Protein AF-A0A4R2IAQ9-F1 (afdb_monomer_lite)

Secondary structure (DSSP, 8-state):
--TTTTTTTT-SS--SS--HHHHHHHS---HHHHHHHHHHHHT--STTHHHHHHHHHHHHHHHHHHSS---TTPBPPHHHHHHHHHHHT-PPP---BHHHH-SSHHHHHHHHHHHHHHTTPBP--HHHHHHHHHHHHHHHTT-SSHHHHHHHHHHHHHHTTBPPPPHHHHHHHHHHHHHHHHHHHHHHHHHHS-HHHHHHHHHHHTSEEE-SS-EEEHHHHHHSPPPS-S-S-SS--S---TTSHHHHHHHHHHHHHGGG-S--EEE---HHHHHHHGGGT-EEESSHHHHHTSHHHHHHHHHHHHHHHHHHHHHHHTSHHHHHHHHHHHHTT-HHHHT-EE-GGGEE-GGGG-S--EEEEEE---GGG-EEEEEEEEEE-STTEEEEEEEEEEEEEEEEEE-HHHHHHHHHHS-EEEEEESSSEEEEEEEEEEEEEEEEEE-TT--TTTS-HHHHHHHH-PEEEEEEEEEEEE-

pLDDT: mean 78.07, std 13.37, range [29.84, 94.62]

Organism: NCBI:txid328517

Sequence (475 aa):
MSSYLSRYIGAARLPRNLSDFDVDIHFQLSPESVEAIRDRFEKDRKPGSVDRMIAMAAQVVFMRTTGRTLDSVSLIPAPLLRHIGAMLSVATPNIASLRAIYRRRMTAHQHQLWAREHLGLQPFSDEVIERVREVMAAHAGGATTHDELMKWAQVWLHEQKILIPGDRRLRELAADAFMVTKKDTLRLIKKAIPAAQIKACCKEIFSLRSHGQRSESVVRWLKTPPRRHSPSTGAFSSRKSRKDFPDALILSSACAVAPEYEHFHLVTADEHLRAAAGRFGMEFHESLLQFLDAPAIREAREALATEQKIRELSDAFLSVENLDRIAGWLRAGNDEIEDLHLEHEDIDGLEAVGVTVYGATIDYPVPEAIKFLTISLASPSGDDKWALSLSFETQCEVTFATSWPESMKLENERDVTVESADDLVELRESWWARFDAEIIVDTTRWQPGVDTMWSMIETMKPELLVNRAMLVRPV

Radius of gyration: 38.2 Å; chains: 1; bounding box: 98×92×81 Å

Foldseek 3Di:
DPPLQLVQAQPLADDLPQDLVNCVPQQDDDPVRLVVLCVVLVPVPDPLSVVLSLLLSVQLSNCLRHLAGHDQAYFDHQSNQVNSCVSNVHDRDPDGGNVVSPVDPVSSVVSNVVSLVVLVAAECDPVVLVVLLVVLLVCLVVDPDLVSSLSVSSVVCSVVNYRDDHPVSSSVSNVVSNVVVVVVVVVVVPVVDDPVVVVVVVCQQQDWDDDPPDTDGNVVVLVDFDDQDDDPDALRNGRDDPVCSVLVVVLVVCLVCVVVDPAAEDEDLDPSSVVSNVVRVHHYDNHPVRVCVPPVNVVVVVVVVVVVCQVVVVVLCPDPVNLVVVLVVLLVDDPCQQADKDWPVQEAAVVQVVFDWDTKMWHGWHSNFKDDKDWDGWDDPDDQKIKIKIKIKTKTKMKTWGAPVVVVVCVVVFDWDFPDDDRITIIIFIFIKMWIKIWMFRCPPPDPPPDNVVVRCVPPVIDIGTRHIYTDGTD

InterPro domains:
  IPR025296 Domain of unknown function DUF4158 [PF13700] (13-176)

Structure (mmCIF, N/CA/C/O backbone):
data_AF-A0A4R2IAQ9-F1
#
_entry.id   AF-A0A4R2IAQ9-F1
#
loop_
_atom_site.group_PDB
_atom_site.id
_atom_site.type_symbol
_atom_site.label_atom_id
_atom_site.label_alt_id
_atom_site.label_comp_id
_atom_site.label_asym_id
_atom_site.label_entity_id
_atom_site.label_seq_id
_atom_site.pdbx_PDB_ins_code
_atom_site.Cartn_x
_atom_site.Cartn_y
_atom_site.Cartn_z
_atom_site.occupancy
_atom_site.B_iso_or_equiv
_atom_site.auth_seq_id
_atom_site.auth_comp_id
_atom_site.auth_asym_id
_atom_site.auth_atom_id
_atom_site.pdbx_PDB_model_num
ATOM 1 N N . MET A 1 1 ? 8.126 1.911 6.875 1.00 44.62 1 MET A N 1
ATOM 2 C CA . MET A 1 1 ? 8.437 1.607 8.294 1.00 44.62 1 MET A CA 1
ATOM 3 C C . MET A 1 1 ? 9.924 1.795 8.555 1.00 44.62 1 MET A C 1
ATOM 5 O O . MET A 1 1 ? 10.717 1.443 7.689 1.00 44.62 1 MET A O 1
ATOM 9 N N . SER A 1 2 ? 10.315 2.339 9.713 1.00 48.47 2 SER A N 1
ATOM 10 C CA . SER A 1 2 ? 11.735 2.493 10.071 1.00 48.47 2 SER A CA 1
ATOM 11 C C . SER A 1 2 ? 12.441 1.129 10.080 1.00 48.47 2 SER A C 1
ATOM 13 O O . SER A 1 2 ? 12.001 0.211 10.774 1.00 48.47 2 SER A O 1
ATOM 15 N N . SER A 1 3 ? 13.537 1.002 9.320 1.00 62.78 3 SER A N 1
ATOM 16 C CA . SER A 1 3 ? 14.353 -0.222 9.166 1.00 62.78 3 SER A CA 1
ATOM 17 C C . SER A 1 3 ? 14.770 -0.851 10.508 1.00 62.78 3 SER A C 1
ATOM 19 O O . SER A 1 3 ? 14.947 -2.063 10.624 1.00 62.78 3 SER A O 1
ATOM 21 N N . TYR A 1 4 ? 14.864 -0.034 11.561 1.00 70.88 4 TYR A N 1
ATOM 22 C CA . TYR A 1 4 ? 15.245 -0.489 12.892 1.00 70.88 4 TYR A CA 1
ATOM 23 C C . TYR A 1 4 ? 14.175 -1.375 13.556 1.00 70.88 4 TYR A C 1
ATOM 25 O O . TYR A 1 4 ? 14.510 -2.405 14.138 1.00 70.88 4 TYR A O 1
ATOM 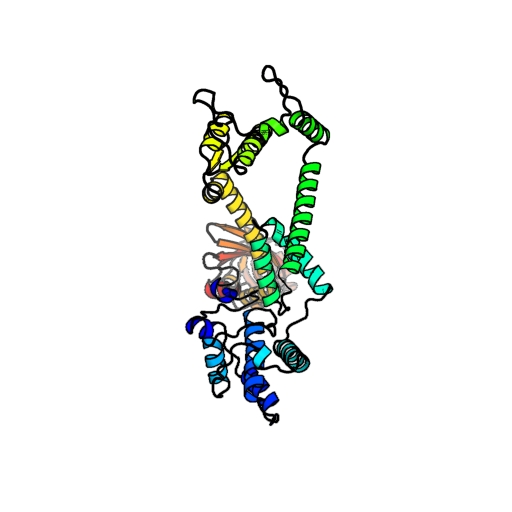33 N N . LEU A 1 5 ? 12.883 -1.054 13.412 1.00 66.38 5 LEU A N 1
ATOM 34 C CA . LEU A 1 5 ? 11.790 -1.817 14.040 1.00 66.38 5 LEU A CA 1
ATOM 35 C C . LEU A 1 5 ? 11.572 -3.196 13.398 1.00 66.38 5 LEU A C 1
ATOM 37 O O . LEU A 1 5 ? 11.091 -4.112 14.060 1.00 66.38 5 LEU A O 1
ATOM 41 N N . SER A 1 6 ? 11.992 -3.382 12.143 1.00 78.56 6 SER A N 1
ATOM 42 C CA . SER A 1 6 ? 11.867 -4.645 11.402 1.00 78.56 6 SER A CA 1
ATOM 43 C C . SER A 1 6 ? 13.111 -5.545 11.478 1.00 78.56 6 SER A C 1
ATOM 45 O O . SER A 1 6 ? 13.167 -6.601 10.827 1.00 78.56 6 SER A O 1
ATOM 47 N N . ARG A 1 7 ? 14.106 -5.170 12.297 1.00 84.75 7 ARG A N 1
ATOM 48 C CA . ARG A 1 7 ? 15.414 -5.840 12.422 1.00 84.75 7 ARG A CA 1
ATOM 49 C C . ARG A 1 7 ? 15.308 -7.339 12.713 1.00 84.75 7 ARG A C 1
ATOM 51 O O . ARG A 1 7 ? 16.035 -8.126 12.113 1.00 84.75 7 ARG A O 1
ATOM 58 N N . TYR A 1 8 ? 14.398 -7.735 13.601 1.00 88.31 8 TYR A N 1
ATOM 59 C CA . TYR A 1 8 ? 14.249 -9.126 14.051 1.00 88.31 8 TYR A CA 1
ATOM 60 C C . TYR A 1 8 ? 13.135 -9.903 13.336 1.00 88.31 8 TYR A C 1
ATOM 62 O O . TYR A 1 8 ? 13.004 -11.112 13.542 1.00 88.31 8 TYR A O 1
ATOM 70 N N . ILE A 1 9 ? 12.361 -9.251 12.462 1.00 90.75 9 ILE A N 1
ATOM 71 C CA . ILE A 1 9 ? 11.289 -9.906 11.706 1.00 90.75 9 ILE A CA 1
ATOM 72 C C . ILE A 1 9 ? 11.888 -10.988 10.802 1.00 90.75 9 ILE A C 1
ATOM 74 O O . ILE A 1 9 ? 12.822 -10.721 10.040 1.00 90.75 9 ILE A O 1
ATOM 78 N N . GLY A 1 10 ? 11.346 -12.205 10.895 1.00 87.06 10 GLY A N 1
ATOM 79 C CA . GLY A 1 10 ? 11.801 -13.382 10.156 1.00 87.06 10 GLY A CA 1
ATOM 80 C C . GLY A 1 10 ? 12.975 -14.128 10.799 1.00 87.06 10 GLY A C 1
ATOM 81 O O . GLY A 1 10 ? 13.359 -15.192 10.310 1.00 87.06 10 GLY A O 1
ATOM 82 N N . ALA A 1 11 ? 13.542 -13.645 11.909 1.00 87.81 11 ALA A N 1
ATOM 83 C CA . ALA A 1 11 ? 14.655 -14.323 12.566 1.00 87.81 11 ALA A CA 1
ATOM 84 C C . ALA A 1 11 ? 14.226 -15.691 13.128 1.00 87.81 11 ALA A C 1
ATOM 86 O O . ALA A 1 11 ? 13.312 -15.794 13.939 1.00 87.81 11 ALA A O 1
ATOM 87 N N . ALA A 1 12 ? 14.908 -16.767 12.721 1.00 84.12 12 ALA A N 1
ATOM 88 C CA . ALA A 1 12 ? 14.660 -18.108 13.266 1.00 84.12 12 ALA A CA 1
ATOM 89 C C . ALA A 1 12 ? 15.289 -18.315 14.656 1.00 84.12 12 ALA A C 1
ATOM 91 O O . ALA A 1 12 ? 14.886 -19.204 15.404 1.00 84.12 12 ALA A O 1
ATOM 92 N N . ARG A 1 13 ? 16.319 -17.527 14.987 1.00 84.19 13 ARG A N 1
ATOM 93 C CA . ARG A 1 13 ? 17.064 -17.581 16.251 1.00 84.19 13 ARG A CA 1
ATOM 94 C C . ARG A 1 13 ? 17.480 -16.175 16.658 1.00 84.19 13 ARG A C 1
ATOM 96 O O . ARG A 1 13 ? 17.788 -15.354 15.798 1.00 84.19 13 ARG A O 1
ATOM 103 N N . LEU A 1 14 ? 17.535 -15.932 17.963 1.00 84.81 14 LEU A N 1
ATOM 104 C CA . LEU A 1 14 ? 18.049 -14.678 18.505 1.00 84.81 14 LEU A CA 1
ATOM 105 C C . LEU A 1 14 ? 19.588 -14.669 18.516 1.00 84.81 14 LEU A C 1
ATOM 107 O O . LEU A 1 14 ? 20.203 -15.727 18.705 1.00 84.81 14 LEU A O 1
ATOM 111 N N . PRO A 1 15 ? 20.226 -13.496 18.349 1.00 83.62 15 PRO A N 1
ATOM 112 C CA . PRO A 1 15 ? 21.657 -13.343 18.574 1.00 83.62 15 PRO A CA 1
ATOM 113 C C . PRO A 1 15 ? 22.033 -13.756 20.000 1.00 83.62 15 PRO A C 1
ATOM 115 O O . PRO A 1 15 ? 21.318 -13.450 20.951 1.00 83.62 15 PRO A O 1
ATOM 118 N N . ARG A 1 16 ? 23.186 -14.416 20.164 1.00 76.00 16 ARG A N 1
ATOM 119 C CA . ARG A 1 16 ? 23.697 -14.779 21.499 1.00 76.00 16 ARG A CA 1
ATOM 120 C C . ARG A 1 16 ? 24.026 -13.544 22.347 1.00 76.00 16 ARG A C 1
ATOM 122 O O . ARG A 1 16 ? 23.808 -13.569 23.552 1.00 76.00 16 ARG A O 1
ATOM 129 N N . ASN A 1 17 ? 24.501 -12.481 21.698 1.00 79.19 17 ASN A N 1
ATOM 130 C CA . ASN A 1 17 ? 24.909 -11.223 22.323 1.00 79.19 17 ASN A CA 1
ATOM 131 C C . ASN A 1 17 ? 23.837 -10.153 22.077 1.00 79.19 17 ASN A C 1
ATOM 133 O O . ASN A 1 17 ? 24.070 -9.193 21.347 1.00 79.19 17 ASN A O 1
ATOM 137 N N . LEU A 1 18 ? 22.635 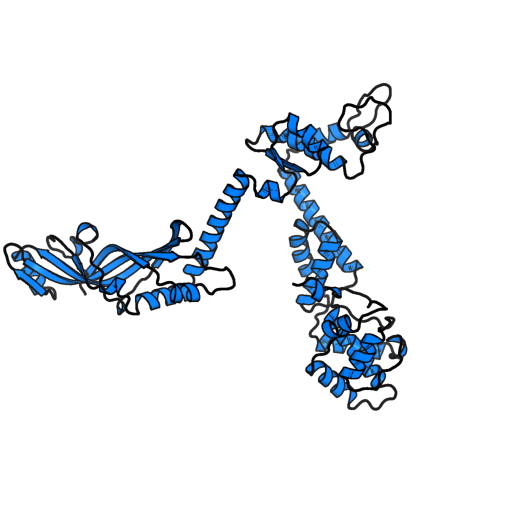-10.374 22.605 1.00 85.12 18 LEU A N 1
ATOM 138 C CA . LEU A 1 18 ? 21.555 -9.391 22.540 1.00 85.12 18 LEU A CA 1
ATOM 139 C C . LEU A 1 18 ? 21.865 -8.248 23.521 1.00 85.12 18 LEU A C 1
ATOM 141 O O . LEU A 1 18 ? 22.173 -8.530 24.677 1.00 85.12 18 LEU A O 1
ATOM 145 N N . SER A 1 19 ? 21.841 -6.993 23.068 1.00 87.12 19 SER A N 1
ATOM 146 C CA . SER A 1 19 ? 22.103 -5.848 23.951 1.00 87.12 19 SER A CA 1
ATOM 147 C C . SER A 1 19 ? 20.895 -5.556 24.846 1.00 87.12 19 SER A C 1
ATOM 149 O O . SER A 1 19 ? 19.763 -5.816 24.439 1.00 87.12 19 SER A O 1
ATOM 151 N N . ASP A 1 20 ? 21.116 -5.000 26.042 1.00 84.69 20 ASP A N 1
ATOM 152 C CA . ASP A 1 20 ? 20.012 -4.604 26.934 1.00 84.69 20 ASP A CA 1
ATOM 153 C C . ASP A 1 20 ? 19.103 -3.560 26.249 1.00 84.69 20 ASP A C 1
ATOM 155 O O . ASP A 1 20 ? 17.883 -3.660 26.315 1.00 84.69 20 ASP A O 1
ATOM 159 N N . PHE A 1 21 ? 19.690 -2.656 25.455 1.00 85.31 21 PHE A N 1
ATOM 160 C CA . PHE A 1 21 ? 18.959 -1.693 24.625 1.00 85.31 21 PHE A CA 1
ATOM 161 C C . PHE A 1 21 ? 18.035 -2.358 23.589 1.00 85.31 21 PHE A C 1
ATOM 163 O O . PHE A 1 21 ? 16.871 -1.980 23.460 1.00 85.31 21 PHE A O 1
ATOM 170 N N . ASP A 1 22 ? 18.518 -3.376 22.865 1.00 86.94 22 ASP A N 1
ATOM 171 C CA . ASP A 1 22 ? 17.683 -4.111 21.904 1.00 86.94 22 ASP A CA 1
ATOM 172 C C . ASP A 1 22 ? 16.522 -4.829 22.607 1.00 86.94 22 ASP A C 1
ATOM 174 O O . ASP A 1 22 ? 15.421 -4.910 22.055 1.00 86.94 22 ASP A O 1
ATOM 178 N N . VAL A 1 23 ? 16.767 -5.365 23.809 1.00 89.06 23 VAL A N 1
ATOM 179 C CA . VAL A 1 23 ? 15.737 -6.020 24.625 1.00 89.06 23 VAL A CA 1
ATOM 180 C C . VAL A 1 23 ? 14.657 -5.017 25.014 1.00 89.06 23 VAL A C 1
ATOM 182 O O . VAL A 1 23 ? 13.478 -5.275 24.770 1.00 89.06 23 VAL A O 1
ATOM 185 N N . ASP A 1 24 ? 15.060 -3.862 25.535 1.00 86.50 24 ASP A N 1
ATOM 186 C CA . ASP A 1 24 ? 14.135 -2.835 26.002 1.00 86.50 24 ASP A CA 1
ATOM 187 C C . ASP A 1 24 ? 13.269 -2.266 24.876 1.00 86.50 24 ASP A C 1
ATOM 189 O O . ASP A 1 24 ? 12.121 -1.920 25.122 1.00 86.50 24 ASP A O 1
ATOM 193 N N . ILE A 1 25 ? 13.756 -2.208 23.633 1.00 86.62 25 ILE A N 1
ATOM 194 C CA . ILE A 1 25 ? 12.960 -1.695 22.506 1.00 86.62 25 ILE A CA 1
ATOM 195 C C . ILE A 1 25 ? 12.071 -2.778 21.894 1.00 86.62 25 ILE A C 1
ATOM 197 O O . ILE A 1 25 ? 10.884 -2.559 21.654 1.00 86.62 25 ILE A O 1
ATOM 201 N N . HIS A 1 26 ? 12.628 -3.952 21.597 1.00 85.94 26 HIS A N 1
ATOM 202 C CA . HIS A 1 26 ? 11.950 -4.928 20.740 1.00 85.94 26 HIS A CA 1
ATOM 203 C C . HIS A 1 26 ? 11.232 -6.038 21.516 1.00 85.94 26 HIS A C 1
ATOM 205 O O . HIS A 1 26 ? 10.343 -6.694 20.962 1.00 85.94 26 HIS A O 1
ATOM 211 N N . PHE A 1 27 ? 11.589 -6.271 22.783 1.00 89.44 27 PHE A N 1
ATOM 212 C CA . PHE A 1 27 ? 11.216 -7.478 23.531 1.00 89.44 27 PHE A CA 1
ATOM 213 C C . PHE A 1 27 ? 10.342 -7.220 24.775 1.00 89.44 27 PHE A C 1
ATOM 215 O O . PHE A 1 27 ? 10.213 -8.093 25.632 1.00 89.44 27 PHE A O 1
ATOM 222 N N . GLN A 1 28 ? 9.677 -6.065 24.844 1.00 89.06 28 GLN A N 1
ATOM 223 C CA . GLN A 1 28 ? 8.712 -5.764 25.911 1.00 89.06 28 GLN A CA 1
ATOM 224 C C . GLN A 1 28 ? 7.476 -6.685 25.876 1.00 89.06 28 GLN A C 1
ATOM 226 O O . GLN A 1 28 ? 7.094 -7.189 24.824 1.00 89.06 28 GLN A O 1
ATOM 231 N N . LEU A 1 29 ? 6.778 -6.858 26.995 1.00 89.38 29 LEU A N 1
ATOM 232 C CA . LEU A 1 29 ? 5.429 -7.436 27.039 1.00 89.38 29 LEU A CA 1
ATOM 233 C C . LEU A 1 29 ? 4.410 -6.328 27.302 1.00 89.38 29 LEU A C 1
ATOM 235 O O . LEU A 1 29 ? 4.674 -5.428 28.094 1.00 89.38 29 LEU A O 1
ATOM 239 N N . SER A 1 30 ? 3.236 -6.401 26.666 1.00 90.62 30 SER A N 1
ATOM 240 C CA . SER A 1 30 ? 2.133 -5.517 27.056 1.00 90.62 30 SER A CA 1
ATOM 241 C C . SER A 1 30 ? 1.646 -5.882 28.466 1.00 90.62 30 SER A C 1
ATOM 243 O O . SER A 1 30 ? 1.699 -7.065 28.823 1.00 90.62 30 SER A O 1
ATOM 245 N N . PRO A 1 31 ? 1.127 -4.920 29.251 1.00 91.06 31 PRO A N 1
ATOM 246 C CA . PRO A 1 31 ? 0.541 -5.208 30.562 1.00 91.06 31 PRO A CA 1
ATOM 247 C C . PRO A 1 31 ? -0.544 -6.293 30.499 1.00 91.06 31 PRO A C 1
ATOM 249 O O . PRO A 1 31 ? -0.557 -7.205 31.316 1.00 91.06 31 PRO A O 1
ATOM 252 N N . GLU A 1 32 ? -1.375 -6.262 29.454 1.00 92.81 32 GLU A N 1
ATOM 253 C CA . GLU A 1 32 ? -2.385 -7.288 29.166 1.00 92.81 32 GLU A CA 1
ATOM 254 C C . GLU A 1 32 ? -1.771 -8.686 28.986 1.00 92.81 32 GLU A C 1
ATOM 256 O O . GLU A 1 32 ? -2.278 -9.671 29.515 1.00 92.81 32 GLU A O 1
ATOM 261 N N . SER A 1 33 ? -0.643 -8.786 28.275 1.00 92.50 33 SER A N 1
ATOM 262 C CA . SER A 1 33 ? 0.046 -10.067 28.093 1.00 92.50 33 SER A CA 1
ATOM 263 C C . SER A 1 33 ? 0.674 -10.567 29.389 1.00 92.50 33 SER A C 1
ATOM 265 O O . SER A 1 33 ? 0.692 -11.771 29.627 1.00 92.50 33 SER A O 1
ATOM 267 N N . VAL A 1 34 ? 1.198 -9.663 30.224 1.00 93.06 34 VAL A N 1
ATOM 268 C CA . VAL A 1 34 ? 1.733 -10.016 31.547 1.00 93.06 34 VAL A CA 1
ATOM 269 C C . VAL A 1 34 ? 0.629 -10.607 32.420 1.00 93.06 34 VAL A C 1
ATOM 271 O O . VAL A 1 34 ? 0.838 -11.671 33.004 1.00 93.06 34 VAL A O 1
ATOM 274 N N . GLU A 1 35 ? -0.540 -9.971 32.453 1.00 93.00 35 GLU A N 1
ATOM 275 C CA . GLU A 1 35 ? -1.679 -10.436 33.245 1.00 93.00 35 GLU A CA 1
ATOM 276 C C . GLU A 1 35 ? -2.221 -11.775 32.737 1.00 93.00 35 GLU A C 1
ATOM 278 O O . GLU A 1 35 ? -2.283 -12.742 33.491 1.00 93.00 35 GLU A O 1
ATOM 283 N N . ALA A 1 36 ? -2.465 -11.901 31.429 1.00 93.06 36 ALA A N 1
ATOM 284 C CA . ALA A 1 36 ? -2.961 -13.142 30.833 1.00 93.06 36 ALA A CA 1
ATOM 285 C C . ALA A 1 36 ? -2.014 -14.337 31.059 1.00 93.06 36 ALA A C 1
ATOM 287 O O . ALA A 1 36 ? -2.450 -15.480 31.234 1.00 93.06 36 ALA A O 1
ATOM 288 N N . ILE A 1 37 ? -0.697 -14.091 31.062 1.00 92.69 37 ILE A N 1
ATOM 289 C CA . ILE A 1 37 ? 0.292 -15.112 31.418 1.00 92.69 37 ILE A CA 1
ATOM 290 C C . ILE A 1 37 ? 0.175 -15.454 32.907 1.00 92.69 37 ILE A C 1
ATOM 292 O O . ILE A 1 37 ? 0.130 -16.639 33.240 1.00 92.69 37 ILE A O 1
ATOM 296 N N . ARG A 1 38 ? 0.119 -14.460 33.800 1.00 90.44 38 ARG A N 1
ATOM 297 C CA . ARG A 1 38 ? 0.013 -14.676 35.253 1.00 90.44 38 ARG A CA 1
ATOM 298 C C . ARG A 1 38 ? -1.236 -15.463 35.626 1.00 90.44 38 ARG A C 1
ATOM 300 O O . ARG A 1 38 ? -1.093 -16.488 36.290 1.00 90.44 38 ARG A O 1
ATOM 307 N N . ASP A 1 39 ? -2.400 -15.077 35.118 1.00 90.94 39 ASP A N 1
ATOM 308 C CA . ASP A 1 39 ? -3.681 -15.755 35.355 1.00 90.94 39 ASP A CA 1
ATOM 309 C C . ASP A 1 39 ? -3.613 -17.245 35.022 1.00 90.94 39 ASP A C 1
ATOM 311 O O . ASP A 1 39 ? -4.111 -18.109 35.753 1.00 90.94 39 ASP A O 1
ATOM 315 N N . ARG A 1 40 ? -2.924 -17.587 33.928 1.00 89.31 40 ARG A N 1
ATOM 316 C CA . ARG A 1 40 ? -2.768 -18.983 33.515 1.00 89.31 40 ARG A CA 1
ATOM 317 C C . ARG A 1 40 ? -1.953 -19.806 34.513 1.00 89.31 40 ARG A C 1
ATOM 319 O O . ARG A 1 40 ? -2.200 -21.007 34.654 1.00 89.31 40 ARG A O 1
ATOM 326 N N . PHE A 1 41 ? -0.973 -19.195 35.174 1.00 88.75 41 PHE A N 1
ATOM 327 C CA . PHE A 1 41 ? -0.088 -19.873 36.125 1.00 88.75 41 PHE A CA 1
ATOM 328 C C . PHE A 1 41 ? -0.466 -19.659 37.592 1.00 88.75 41 PHE A C 1
ATOM 330 O O . PHE A 1 41 ? 0.060 -20.381 38.436 1.00 88.75 41 PHE A O 1
ATOM 337 N N . GLU A 1 42 ? -1.411 -18.769 37.904 1.00 83.50 42 GLU A N 1
ATOM 338 C CA . GLU A 1 42 ? -1.861 -18.457 39.268 1.00 83.50 42 GLU A CA 1
ATOM 339 C C . GLU A 1 42 ? -2.264 -19.724 40.051 1.00 83.50 42 GLU A C 1
ATOM 341 O O . GLU A 1 42 ? -1.955 -19.892 41.233 1.00 83.50 42 GLU A O 1
ATOM 346 N N . LYS A 1 43 ? -2.895 -20.679 39.357 1.00 74.31 43 LYS A N 1
ATOM 347 C CA . LYS A 1 43 ? -3.365 -21.952 39.929 1.00 74.31 43 LYS A CA 1
ATOM 348 C C . LYS A 1 43 ? -2.406 -23.129 39.685 1.00 74.31 43 LYS A C 1
ATOM 350 O O . LYS A 1 43 ? -2.625 -24.212 40.237 1.00 74.31 43 LYS A O 1
ATOM 355 N N . ASP A 1 44 ? -1.331 -22.957 38.905 1.00 78.44 44 ASP A N 1
ATOM 356 C CA . ASP A 1 44 ? -0.347 -24.018 38.628 1.00 78.44 44 ASP A CA 1
ATOM 357 C C . ASP A 1 44 ? 0.718 -24.102 39.734 1.00 78.44 44 ASP A C 1
ATOM 359 O O . ASP A 1 44 ? 1.801 -23.522 39.658 1.00 78.44 44 ASP A O 1
ATOM 363 N N . ARG A 1 45 ? 0.431 -24.901 40.767 1.00 70.00 45 ARG A N 1
ATOM 364 C CA . ARG A 1 45 ? 1.353 -25.154 41.894 1.00 70.00 45 ARG A CA 1
ATOM 365 C C . ARG A 1 45 ? 2.402 -26.240 41.621 1.00 70.00 45 ARG A C 1
ATOM 367 O O . ARG A 1 45 ? 3.078 -26.694 42.543 1.00 70.00 45 ARG A O 1
ATOM 374 N N . LYS A 1 46 ? 2.537 -26.719 40.379 1.00 79.31 46 LYS A N 1
ATOM 375 C CA . LYS A 1 46 ? 3.496 -27.788 40.054 1.00 79.31 46 LYS A CA 1
ATOM 376 C C . LYS A 1 46 ? 4.940 -27.270 40.101 1.00 79.31 46 LYS A C 1
ATOM 378 O O . LYS A 1 46 ? 5.199 -26.187 39.579 1.00 79.31 46 LYS A O 1
ATOM 383 N N . PRO A 1 47 ? 5.911 -28.078 40.572 1.00 73.38 47 PRO A N 1
ATOM 384 C CA . PRO A 1 47 ? 7.329 -27.722 40.524 1.00 73.38 47 PRO A CA 1
ATOM 385 C C . PRO A 1 47 ? 7.768 -27.261 39.123 1.00 73.38 47 PRO A C 1
ATOM 387 O O . PRO A 1 47 ? 7.397 -27.866 38.108 1.00 73.38 47 PRO A O 1
ATOM 390 N N . GLY A 1 48 ? 8.532 -26.167 39.061 1.00 79.31 48 GLY A N 1
ATOM 391 C CA . GLY A 1 48 ? 8.975 -25.548 37.805 1.00 79.31 48 GLY A CA 1
ATOM 392 C C . GLY A 1 48 ? 7.885 -24.781 37.044 1.00 79.31 48 GLY A C 1
ATOM 393 O O . GLY A 1 48 ? 8.031 -24.575 35.840 1.00 79.31 48 GLY A O 1
ATOM 394 N N . SER A 1 49 ? 6.769 -24.408 37.688 1.00 84.25 49 SER A N 1
ATOM 395 C CA . SER A 1 49 ? 5.742 -23.541 37.081 1.00 84.25 49 SER A CA 1
ATOM 396 C C . SER A 1 49 ? 6.301 -22.167 36.718 1.00 84.25 49 SER A C 1
ATOM 398 O O . SER A 1 49 ? 6.048 -21.698 35.614 1.00 84.25 49 SER A O 1
ATOM 400 N N . VAL A 1 50 ? 7.153 -21.591 37.572 1.00 86.44 50 VAL A N 1
ATOM 401 C CA . VAL A 1 50 ? 7.847 -20.317 37.315 1.00 86.44 50 VAL A CA 1
ATOM 402 C C . VAL A 1 50 ? 8.706 -20.388 36.048 1.00 86.44 50 VAL A C 1
ATOM 404 O O . VAL A 1 50 ? 8.567 -19.546 35.163 1.00 86.44 50 VAL A O 1
ATOM 407 N N . ASP A 1 51 ? 9.523 -21.434 35.891 1.00 87.50 51 ASP A N 1
ATOM 408 C CA . ASP A 1 51 ? 10.347 -21.609 34.686 1.00 87.50 51 ASP A CA 1
ATOM 409 C C . ASP A 1 51 ? 9.477 -21.749 33.430 1.00 87.50 51 ASP A C 1
ATOM 411 O O . ASP A 1 51 ? 9.765 -21.169 32.382 1.00 87.50 51 ASP A O 1
ATOM 415 N N . ARG A 1 52 ? 8.372 -22.501 33.532 1.00 88.31 52 ARG A N 1
ATOM 416 C CA . ARG A 1 52 ? 7.406 -22.678 32.438 1.00 88.31 52 ARG A CA 1
ATOM 417 C C . ARG A 1 52 ? 6.684 -21.383 32.074 1.00 88.31 52 ARG A C 1
ATOM 419 O O . ARG A 1 52 ? 6.416 -21.190 30.886 1.00 88.31 52 ARG A O 1
ATOM 426 N N . MET A 1 53 ? 6.404 -20.531 33.057 1.00 89.88 53 MET A N 1
ATOM 427 C CA . MET A 1 53 ? 5.823 -19.205 32.870 1.00 89.88 53 MET A CA 1
ATOM 428 C C . MET A 1 53 ? 6.779 -18.299 32.096 1.00 89.88 53 MET A C 1
ATOM 430 O O . MET A 1 53 ? 6.390 -17.719 31.087 1.00 89.88 53 MET A O 1
ATOM 434 N N . ILE A 1 54 ? 8.059 -18.273 32.475 1.00 89.94 54 ILE A N 1
ATOM 435 C CA . ILE A 1 54 ? 9.097 -17.507 31.768 1.00 89.94 54 ILE A CA 1
ATOM 436 C C . ILE A 1 54 ? 9.297 -18.031 30.345 1.00 89.94 54 ILE A C 1
ATOM 438 O O . ILE A 1 54 ? 9.381 -17.253 29.399 1.00 89.94 54 ILE A O 1
ATOM 442 N N . ALA A 1 55 ? 9.318 -19.351 30.162 1.00 89.62 55 ALA A N 1
ATOM 443 C CA . ALA A 1 55 ? 9.402 -19.955 28.838 1.00 89.62 55 ALA A CA 1
ATOM 444 C C . ALA A 1 55 ? 8.198 -19.606 27.951 1.00 89.62 55 ALA A C 1
ATOM 446 O O . ALA A 1 55 ? 8.353 -19.411 26.748 1.00 89.62 55 ALA A O 1
ATOM 447 N N . MET A 1 56 ? 7.003 -19.517 28.536 1.00 91.44 56 MET A N 1
ATOM 448 C CA . MET A 1 56 ? 5.793 -19.126 27.822 1.00 91.44 56 MET A CA 1
ATOM 449 C C . MET A 1 56 ? 5.808 -17.637 27.462 1.00 91.44 56 MET A C 1
ATOM 451 O O . MET A 1 56 ? 5.504 -17.285 26.327 1.00 91.44 56 MET A O 1
ATOM 455 N N . ALA A 1 57 ? 6.257 -16.774 28.370 1.00 92.69 57 ALA A N 1
ATOM 456 C CA . ALA A 1 57 ? 6.512 -15.371 28.066 1.00 92.69 57 ALA A CA 1
ATOM 457 C C . ALA A 1 57 ? 7.555 -15.203 26.952 1.00 92.69 57 ALA A C 1
ATOM 459 O O . ALA A 1 57 ? 7.348 -14.420 26.030 1.00 92.69 57 ALA A O 1
ATOM 460 N N . ALA A 1 58 ? 8.626 -16.003 26.958 1.00 91.19 58 ALA A N 1
ATOM 461 C CA . ALA A 1 58 ? 9.618 -15.999 25.886 1.00 91.19 58 ALA A CA 1
ATOM 462 C C . ALA A 1 58 ? 9.014 -16.403 24.530 1.00 91.19 58 ALA A C 1
ATOM 464 O O . ALA A 1 58 ? 9.374 -15.812 23.516 1.00 91.19 58 ALA A O 1
ATOM 465 N N . GLN A 1 59 ? 8.075 -17.359 24.501 1.00 91.62 59 GLN A N 1
ATOM 466 C CA . GLN A 1 59 ? 7.319 -17.701 23.287 1.00 91.62 59 GLN A CA 1
ATOM 467 C C . GLN A 1 59 ? 6.505 -16.505 22.775 1.00 91.62 59 GLN A C 1
ATOM 469 O O . GLN A 1 59 ? 6.573 -16.199 21.587 1.00 91.62 59 GLN A O 1
ATOM 474 N N . VAL A 1 60 ? 5.781 -15.812 23.661 1.00 94.00 60 VAL A N 1
ATOM 475 C CA . VAL A 1 60 ? 4.952 -14.644 23.310 1.00 94.00 60 VAL A CA 1
ATOM 476 C C . VAL A 1 60 ? 5.808 -13.518 22.742 1.00 94.00 60 VAL A C 1
ATOM 478 O O . VAL A 1 60 ? 5.561 -13.060 21.629 1.00 94.00 60 VAL A O 1
ATOM 481 N N . VAL A 1 61 ? 6.850 -13.103 23.466 1.00 92.94 61 VAL A N 1
ATOM 482 C CA . VAL A 1 61 ? 7.722 -12.018 23.007 1.00 92.94 61 VAL A CA 1
ATOM 483 C C . VAL A 1 61 ? 8.393 -12.394 21.688 1.00 92.94 61 VAL A C 1
ATOM 485 O O . VAL A 1 61 ? 8.379 -11.610 20.743 1.00 92.94 61 VAL A O 1
ATOM 488 N N . PHE A 1 62 ? 8.940 -13.608 21.583 1.00 92.19 62 PHE A N 1
ATOM 489 C CA . PHE A 1 62 ? 9.621 -14.038 20.366 1.00 92.19 62 PHE A CA 1
ATOM 490 C C . PHE A 1 62 ? 8.683 -14.057 19.155 1.00 92.19 62 PHE A C 1
ATOM 492 O O . PHE A 1 62 ? 9.059 -13.548 18.099 1.00 92.19 62 PHE A O 1
ATOM 499 N N . MET A 1 63 ? 7.463 -14.586 19.296 1.00 92.88 63 MET A N 1
ATOM 500 C CA . MET A 1 63 ? 6.476 -14.585 18.211 1.00 92.88 63 MET A CA 1
ATOM 501 C C . MET A 1 63 ? 6.060 -13.175 17.818 1.00 92.88 63 MET A C 1
ATOM 503 O O . MET A 1 63 ? 6.022 -12.871 16.628 1.00 92.88 63 MET A O 1
ATOM 507 N N . ARG A 1 64 ? 5.809 -12.301 18.796 1.00 92.38 64 ARG A N 1
ATOM 508 C CA . ARG A 1 64 ? 5.442 -10.906 18.539 1.00 92.38 64 ARG A CA 1
ATOM 509 C C . ARG A 1 64 ? 6.535 -10.172 17.765 1.00 92.38 64 ARG A C 1
ATOM 511 O O . ARG A 1 64 ? 6.235 -9.448 16.826 1.00 92.38 64 ARG A O 1
ATOM 518 N N . THR A 1 65 ? 7.796 -10.366 18.141 1.00 91.38 65 THR A N 1
ATOM 519 C CA . THR A 1 65 ? 8.926 -9.613 17.582 1.00 91.38 65 THR A CA 1
ATOM 520 C C . THR A 1 65 ? 9.436 -10.191 16.260 1.00 91.38 65 THR A C 1
ATOM 522 O O . THR A 1 65 ? 9.858 -9.443 15.383 1.00 91.38 65 THR A O 1
ATOM 525 N N . THR A 1 66 ? 9.413 -11.516 16.094 1.00 91.25 66 THR A N 1
ATOM 526 C CA . THR A 1 66 ? 9.991 -12.179 14.909 1.00 91.25 66 THR A CA 1
ATOM 527 C C . THR A 1 66 ? 8.955 -12.675 13.906 1.00 91.25 66 THR A C 1
ATOM 529 O O . THR A 1 66 ? 9.323 -12.978 12.773 1.00 91.25 66 THR A O 1
ATOM 532 N N . GLY A 1 67 ? 7.687 -12.813 14.305 1.00 91.81 67 GLY A N 1
ATOM 533 C CA . GLY A 1 67 ? 6.646 -13.477 13.516 1.00 91.81 67 GLY A CA 1
ATOM 534 C C . GLY A 1 67 ? 6.811 -14.998 13.412 1.00 91.81 67 GLY A C 1
ATOM 535 O O . GLY A 1 67 ? 6.078 -15.642 12.664 1.00 91.81 67 GLY A O 1
ATOM 536 N N . ARG A 1 68 ? 7.774 -15.596 14.128 1.00 91.81 68 ARG A N 1
ATOM 537 C CA . ARG A 1 68 ? 8.081 -17.033 14.098 1.00 91.81 68 ARG A CA 1
ATOM 538 C C . ARG A 1 68 ? 7.896 -17.682 15.455 1.00 91.81 68 ARG A C 1
ATOM 540 O O . ARG A 1 68 ? 7.985 -17.048 16.497 1.00 91.81 68 ARG A O 1
ATOM 547 N N . THR A 1 69 ? 7.692 -18.992 15.444 1.00 90.50 69 THR A N 1
ATOM 548 C CA . THR A 1 69 ? 7.609 -19.789 16.669 1.00 90.50 69 THR A CA 1
ATOM 549 C C . THR A 1 69 ? 8.997 -20.055 17.239 1.00 90.50 69 THR A C 1
ATOM 551 O O . THR A 1 69 ? 9.908 -20.408 16.484 1.00 90.50 69 THR A O 1
ATOM 554 N N . LEU A 1 70 ? 9.161 -19.964 18.560 1.00 87.69 70 LEU A N 1
ATOM 555 C CA . LEU A 1 70 ? 10.438 -20.266 19.202 1.00 87.69 70 LEU A CA 1
ATOM 556 C C . LEU A 1 70 ? 10.607 -21.787 19.328 1.00 87.69 70 LEU A C 1
ATOM 558 O O . LEU A 1 70 ? 9.892 -22.444 20.087 1.00 87.69 70 LEU A O 1
ATOM 562 N N . ASP A 1 71 ? 11.555 -22.351 18.576 1.00 81.81 71 ASP A N 1
ATOM 563 C CA . ASP A 1 71 ? 11.865 -23.785 18.636 1.00 81.81 71 ASP A CA 1
ATOM 564 C C . ASP A 1 71 ? 12.310 -24.195 20.051 1.00 81.81 71 ASP A C 1
ATOM 566 O O . ASP A 1 71 ? 13.084 -23.508 20.716 1.00 81.81 71 ASP A O 1
ATOM 570 N N . SER A 1 72 ? 11.855 -25.367 20.490 1.00 73.25 72 SER A N 1
ATOM 571 C CA . SER A 1 72 ? 12.246 -26.026 21.735 1.00 73.25 72 SER A CA 1
ATOM 572 C C . SER A 1 72 ? 13.763 -26.138 21.942 1.00 73.25 72 SER A C 1
ATOM 574 O O . SER A 1 72 ? 14.213 -26.169 23.084 1.00 73.25 72 SER A O 1
ATOM 576 N N . VAL A 1 73 ? 14.569 -26.185 20.876 1.00 73.44 73 VAL A N 1
ATOM 577 C CA . VAL A 1 73 ? 16.041 -26.286 20.963 1.00 73.44 73 VAL A CA 1
ATOM 578 C C . VAL A 1 73 ? 16.719 -24.910 21.029 1.00 73.44 73 VAL A C 1
ATOM 580 O O . VAL A 1 73 ? 17.920 -24.819 21.287 1.00 73.44 73 VAL A O 1
ATOM 583 N N . SER A 1 74 ? 15.971 -23.826 20.825 1.00 79.50 74 SER A N 1
ATOM 584 C CA . SER A 1 74 ? 16.524 -22.476 20.807 1.00 79.50 74 SER A CA 1
ATOM 585 C C . SER A 1 74 ? 17.030 -22.045 22.182 1.00 79.50 74 SER A C 1
ATOM 587 O O . SER A 1 74 ? 16.375 -22.229 23.214 1.00 79.50 74 SER A O 1
ATOM 589 N N . LEU A 1 75 ? 18.228 -21.460 22.168 1.00 83.69 75 LEU A N 1
ATOM 590 C CA . LEU A 1 75 ? 18.841 -20.815 23.321 1.00 83.69 75 LEU A CA 1
ATOM 591 C C . LEU A 1 75 ? 18.137 -19.475 23.560 1.00 83.69 75 LEU A C 1
ATOM 593 O O . LEU A 1 75 ? 17.958 -18.712 22.608 1.00 83.69 75 LEU A O 1
ATOM 597 N N . ILE A 1 76 ? 17.771 -19.181 24.807 1.00 85.62 76 ILE A N 1
ATOM 598 C CA . ILE A 1 76 ? 17.226 -17.866 25.165 1.00 85.62 76 ILE A CA 1
ATOM 599 C C . ILE A 1 76 ? 18.381 -17.017 25.712 1.00 85.62 76 ILE A C 1
ATOM 601 O O . ILE A 1 76 ? 19.024 -17.444 26.673 1.00 85.62 76 ILE A O 1
ATOM 605 N N . PRO A 1 77 ? 18.685 -15.845 25.123 1.00 88.06 77 PRO A N 1
ATOM 606 C CA . PRO A 1 77 ? 19.732 -14.968 25.639 1.00 88.06 77 PRO A CA 1
ATOM 607 C C . PRO A 1 77 ? 19.464 -14.544 27.091 1.00 88.06 77 PRO A C 1
ATOM 609 O O . PRO A 1 77 ? 18.338 -14.198 27.448 1.00 88.06 77 PRO A O 1
ATOM 612 N N . ALA A 1 78 ? 20.510 -14.522 27.922 1.00 87.44 78 ALA A N 1
ATOM 613 C CA . ALA A 1 78 ? 20.404 -14.138 29.332 1.00 87.44 78 ALA A CA 1
ATOM 614 C C . ALA A 1 78 ? 19.825 -12.723 29.564 1.00 87.44 78 ALA A C 1
ATOM 616 O O . ALA A 1 78 ? 19.028 -12.575 30.491 1.00 87.44 78 ALA A O 1
ATOM 617 N N . PRO A 1 79 ? 20.143 -11.698 28.742 1.00 89.31 79 PRO A N 1
ATOM 618 C CA . PRO A 1 79 ? 19.500 -10.382 28.828 1.00 89.31 79 PRO A CA 1
ATOM 619 C C . PRO A 1 79 ? 17.972 -10.453 28.709 1.00 89.31 79 PRO A C 1
ATOM 621 O O . PRO A 1 79 ? 17.256 -9.919 29.552 1.00 89.31 79 PRO A O 1
ATOM 624 N N . LEU A 1 80 ? 17.468 -11.225 27.741 1.00 89.62 80 LEU A N 1
ATOM 625 C CA . LEU A 1 80 ? 16.033 -11.413 27.527 1.00 89.62 80 LEU A CA 1
ATOM 626 C C . LEU A 1 80 ? 15.361 -12.149 28.697 1.00 89.62 80 LEU A C 1
ATOM 628 O O . LEU A 1 80 ? 14.270 -11.770 29.115 1.00 89.62 80 LEU A O 1
ATOM 632 N N . LEU A 1 81 ? 16.009 -13.175 29.259 1.00 88.94 81 LEU A N 1
ATOM 633 C CA . LEU A 1 81 ? 15.486 -13.883 30.438 1.00 88.94 81 LEU A CA 1
ATOM 634 C C . LEU A 1 81 ? 15.365 -12.968 31.654 1.00 88.94 81 LEU A C 1
ATOM 636 O O . LEU A 1 81 ? 14.377 -13.040 32.382 1.00 88.94 81 LEU A O 1
ATOM 640 N N . ARG A 1 82 ? 16.364 -12.108 31.867 1.00 89.00 82 ARG A N 1
ATOM 641 C CA . ARG A 1 82 ? 16.386 -11.142 32.969 1.00 89.00 82 ARG A CA 1
ATOM 642 C C . ARG A 1 82 ? 15.272 -10.113 32.816 1.00 89.00 82 ARG A C 1
ATOM 644 O O . ARG A 1 82 ? 14.547 -9.858 33.772 1.00 89.00 82 ARG A O 1
ATOM 651 N N . HIS A 1 83 ? 15.091 -9.604 31.599 1.00 90.31 83 HIS A N 1
ATOM 652 C CA . HIS A 1 83 ? 14.029 -8.660 31.271 1.00 90.31 83 HIS A CA 1
ATOM 653 C C . HIS A 1 83 ? 12.630 -9.278 31.446 1.00 90.31 83 HIS A C 1
ATOM 655 O O . HIS A 1 83 ? 11.781 -8.700 32.118 1.00 90.31 83 HIS A O 1
ATOM 661 N N . ILE A 1 84 ? 12.399 -10.502 30.953 1.00 90.94 84 ILE A N 1
ATOM 662 C CA . ILE A 1 84 ? 11.132 -11.226 31.176 1.00 90.94 84 ILE A CA 1
ATOM 663 C C . ILE A 1 84 ? 10.894 -11.501 32.665 1.00 90.94 84 ILE A C 1
ATOM 665 O O . ILE A 1 84 ? 9.776 -11.324 33.147 1.00 90.94 84 ILE A O 1
ATOM 669 N N . GLY A 1 85 ? 11.928 -11.914 33.403 1.00 89.94 85 GLY A N 1
ATOM 670 C CA . GLY A 1 85 ? 11.837 -12.131 34.848 1.00 89.94 85 GLY A CA 1
ATOM 671 C C . GLY A 1 85 ? 11.409 -10.865 35.593 1.00 89.94 85 GLY A C 1
ATOM 672 O O . GLY A 1 85 ? 10.505 -10.926 36.425 1.00 89.94 85 GLY A O 1
ATOM 673 N N . ALA A 1 86 ? 11.986 -9.715 35.233 1.00 90.19 86 ALA A N 1
ATOM 674 C CA . ALA A 1 86 ? 11.609 -8.417 35.787 1.00 90.19 86 ALA A CA 1
ATOM 675 C C . ALA A 1 86 ? 10.145 -8.054 35.477 1.00 90.19 86 ALA A C 1
ATOM 677 O O . ALA A 1 86 ? 9.398 -7.736 36.401 1.00 90.19 86 ALA A O 1
ATOM 678 N N . MET A 1 87 ? 9.706 -8.184 34.217 1.00 91.00 87 MET A N 1
ATOM 679 C CA . MET A 1 87 ? 8.320 -7.889 33.808 1.00 91.00 87 MET A CA 1
ATOM 680 C C . MET A 1 87 ? 7.286 -8.759 34.533 1.00 91.00 87 MET A C 1
ATOM 682 O O . MET A 1 87 ? 6.217 -8.286 34.908 1.00 91.00 87 MET A O 1
ATOM 686 N N . LEU A 1 88 ? 7.605 -10.036 34.749 1.00 89.00 88 LEU A N 1
ATOM 687 C CA . LEU A 1 88 ? 6.725 -10.977 35.440 1.00 89.00 88 LEU A CA 1
ATOM 688 C C . LEU A 1 88 ? 6.861 -10.923 36.968 1.00 89.00 88 LEU A C 1
ATOM 690 O O . LEU A 1 88 ? 6.051 -11.543 37.658 1.00 89.00 88 LEU A O 1
ATOM 694 N N . SER A 1 89 ? 7.820 -10.162 37.503 1.00 88.75 89 SER A N 1
ATOM 695 C CA . SER A 1 89 ? 8.152 -10.089 38.935 1.00 88.75 89 SER A CA 1
ATOM 696 C C . SER A 1 89 ? 8.557 -11.443 39.534 1.00 88.75 89 SER A C 1
ATOM 698 O O . SER A 1 89 ? 8.151 -11.805 40.636 1.00 88.75 89 SER A O 1
ATOM 700 N N . VAL A 1 90 ? 9.373 -12.203 38.800 1.00 87.38 90 VAL A N 1
ATOM 701 C CA . VAL A 1 90 ? 9.900 -13.508 39.224 1.00 87.38 90 VAL A CA 1
ATOM 702 C C . VAL A 1 90 ? 11.422 -13.544 39.190 1.00 87.38 90 VAL A C 1
ATOM 704 O O . VAL A 1 90 ? 12.066 -12.866 38.389 1.00 87.38 90 VAL A O 1
ATOM 707 N N . ALA A 1 91 ? 12.010 -14.372 40.055 1.00 82.38 91 ALA A N 1
ATOM 708 C CA . ALA A 1 91 ? 13.453 -14.572 40.084 1.00 82.38 91 ALA A CA 1
ATOM 709 C C . ALA A 1 91 ? 13.954 -15.054 38.713 1.00 82.38 91 ALA A C 1
ATOM 711 O O . ALA A 1 91 ? 13.402 -15.994 38.139 1.00 82.38 91 ALA A O 1
ATOM 712 N N . THR A 1 92 ? 14.997 -14.405 38.187 1.00 76.00 92 THR A N 1
ATOM 713 C CA . THR A 1 92 ? 15.554 -14.762 36.879 1.00 76.00 92 THR A CA 1
ATOM 714 C C . THR A 1 92 ? 16.185 -16.155 36.943 1.00 76.00 92 THR A C 1
ATOM 716 O O . THR A 1 92 ? 17.118 -16.367 37.721 1.00 76.00 92 THR A O 1
ATOM 719 N N . PRO A 1 93 ? 15.731 -17.106 36.120 1.00 72.00 93 PRO A N 1
ATOM 720 C CA . PRO A 1 93 ? 16.279 -18.443 36.110 1.00 72.00 93 PRO A CA 1
ATOM 721 C C . PRO A 1 93 ? 17.585 -18.465 35.312 1.00 72.00 93 PRO A C 1
ATOM 723 O O . PRO A 1 93 ? 17.702 -17.852 34.249 1.00 72.00 93 PRO A O 1
ATOM 726 N N . ASN A 1 94 ? 18.570 -19.226 35.787 1.00 69.06 94 ASN A N 1
ATOM 727 C CA . ASN A 1 94 ? 19.797 -19.485 35.036 1.00 69.06 94 ASN A CA 1
ATOM 728 C C . ASN A 1 94 ? 19.578 -20.660 34.069 1.00 69.06 94 ASN A C 1
ATOM 730 O O . ASN A 1 94 ? 20.046 -21.774 34.311 1.00 69.06 94 ASN A O 1
ATOM 734 N N . ILE A 1 95 ? 18.779 -20.450 33.019 1.00 64.50 95 ILE A N 1
ATOM 735 C CA . ILE A 1 95 ? 18.402 -21.518 32.084 1.00 64.50 95 ILE A CA 1
ATOM 736 C C . ILE A 1 95 ? 18.835 -21.175 30.663 1.00 64.50 95 ILE A C 1
ATOM 738 O O . ILE A 1 95 ? 18.500 -20.128 30.130 1.00 64.50 95 ILE A O 1
ATOM 742 N N . ALA A 1 96 ? 19.546 -22.099 30.017 1.00 65.56 96 ALA A N 1
ATOM 743 C CA . ALA A 1 96 ? 20.120 -21.871 28.697 1.00 65.56 96 ALA A CA 1
ATOM 744 C C . ALA A 1 96 ? 19.130 -22.089 27.531 1.00 65.56 96 ALA A C 1
ATOM 746 O O . ALA A 1 96 ? 19.278 -21.463 26.491 1.00 65.56 96 ALA A O 1
ATOM 747 N N . SER A 1 97 ? 18.116 -22.960 27.641 1.00 77.44 97 SER A N 1
ATOM 748 C CA . SER A 1 97 ? 17.229 -23.279 26.500 1.00 77.44 97 SER A CA 1
ATOM 749 C C . SER A 1 97 ? 15.827 -23.731 26.908 1.00 77.44 97 SER A C 1
ATOM 751 O O . SER A 1 97 ? 15.636 -24.290 27.990 1.00 77.44 97 SER A O 1
ATOM 753 N N . LEU A 1 98 ? 14.853 -23.577 26.002 1.00 79.56 98 LEU A N 1
ATOM 754 C CA . LEU A 1 98 ? 13.481 -24.062 26.203 1.00 79.56 98 LEU A CA 1
ATOM 755 C C . LEU A 1 98 ? 13.407 -25.570 26.471 1.00 79.56 98 LEU A C 1
ATOM 757 O O . LEU A 1 98 ? 12.562 -26.016 27.244 1.00 79.56 98 LEU A O 1
ATOM 761 N N . ARG A 1 99 ? 14.306 -26.362 25.878 1.00 81.44 99 ARG A N 1
ATOM 762 C CA . ARG A 1 99 ? 14.390 -27.815 26.078 1.00 81.44 99 ARG A CA 1
ATOM 763 C C . ARG A 1 99 ? 14.673 -28.186 27.531 1.00 81.44 99 ARG A C 1
ATOM 765 O O . ARG A 1 99 ? 14.195 -29.220 27.987 1.00 81.44 99 ARG A O 1
ATOM 772 N N . ALA A 1 100 ? 15.441 -27.365 28.246 1.00 82.38 100 ALA A N 1
ATOM 773 C CA . ALA A 1 100 ? 15.716 -27.589 29.663 1.00 82.38 100 ALA A CA 1
ATOM 774 C C . ALA A 1 100 ? 14.468 -27.341 30.533 1.00 82.38 100 ALA A C 1
ATOM 776 O O . ALA A 1 100 ? 14.280 -28.019 31.542 1.00 82.38 100 ALA A O 1
ATOM 777 N N . ILE A 1 101 ? 13.593 -26.423 30.108 1.00 82.69 101 ILE A N 1
ATOM 778 C CA . ILE A 1 101 ? 12.358 -26.050 30.814 1.00 82.69 101 ILE A CA 1
ATOM 779 C C . ILE A 1 101 ? 11.229 -27.040 30.504 1.00 82.69 101 ILE A C 1
ATOM 781 O O . ILE A 1 101 ? 10.558 -27.566 31.397 1.00 82.69 101 ILE A O 1
ATOM 785 N N . TYR A 1 102 ? 11.013 -27.330 29.223 1.00 84.56 102 TYR A N 1
ATOM 786 C CA . TYR A 1 102 ? 9.947 -28.210 28.767 1.00 84.56 102 TYR A CA 1
ATOM 787 C C . TYR A 1 102 ? 10.407 -29.666 28.712 1.00 84.56 102 TYR A C 1
ATOM 789 O O . TYR A 1 102 ? 10.838 -30.170 27.677 1.00 84.56 102 TYR A O 1
ATOM 797 N N . ARG A 1 103 ? 10.217 -30.391 29.822 1.00 77.12 103 ARG A N 1
ATOM 798 C CA . ARG A 1 103 ? 10.459 -31.848 29.877 1.00 77.12 103 ARG A CA 1
ATOM 799 C C . ARG A 1 103 ? 9.562 -32.648 28.921 1.00 77.12 103 ARG A C 1
ATOM 801 O O . ARG A 1 103 ? 9.961 -33.704 28.443 1.00 77.12 103 ARG A O 1
ATOM 808 N N . ARG A 1 104 ? 8.341 -32.168 28.651 1.00 79.81 104 ARG A N 1
ATOM 809 C CA . ARG A 1 104 ? 7.360 -32.804 27.753 1.00 79.81 104 ARG A CA 1
ATOM 810 C C . ARG A 1 104 ? 7.111 -31.912 26.539 1.00 79.81 104 ARG A C 1
ATOM 812 O O . ARG A 1 104 ? 6.692 -30.768 26.703 1.00 79.81 104 ARG A O 1
ATOM 819 N N . ARG A 1 105 ? 7.267 -32.461 25.327 1.00 80.06 105 ARG A N 1
ATOM 820 C CA . ARG A 1 105 ? 6.992 -31.740 24.064 1.00 80.06 105 ARG A CA 1
ATOM 821 C C . ARG A 1 105 ? 5.562 -31.195 23.991 1.00 80.06 105 ARG A C 1
ATOM 823 O O . ARG A 1 105 ? 5.355 -30.102 23.483 1.00 80.06 105 ARG A O 1
ATOM 830 N N . MET A 1 106 ? 4.599 -31.921 24.560 1.00 85.06 106 MET A N 1
ATOM 831 C CA . MET A 1 106 ? 3.191 -31.515 24.587 1.00 85.06 106 MET A CA 1
ATOM 832 C C . MET A 1 106 ? 2.973 -30.178 25.311 1.00 85.06 106 MET A C 1
ATOM 834 O O . MET A 1 106 ? 2.201 -29.354 24.839 1.00 85.06 106 MET A O 1
ATOM 838 N N . THR A 1 107 ? 3.687 -29.926 26.412 1.00 86.31 107 THR A N 1
ATOM 839 C CA . THR A 1 107 ? 3.569 -28.666 27.163 1.00 86.31 107 THR A CA 1
ATOM 840 C C . THR A 1 107 ? 4.137 -27.490 26.372 1.00 86.31 107 THR A C 1
ATOM 842 O O . THR A 1 107 ? 3.507 -26.439 26.312 1.00 86.31 107 THR A O 1
ATOM 845 N N . ALA A 1 108 ? 5.281 -27.681 25.704 1.00 86.62 108 ALA A N 1
ATOM 846 C CA . ALA A 1 108 ? 5.847 -26.666 24.814 1.00 86.62 108 ALA A CA 1
ATOM 847 C C . ALA A 1 108 ? 4.860 -26.303 23.693 1.00 86.62 108 ALA A C 1
ATOM 849 O O . ALA A 1 108 ? 4.586 -25.129 23.471 1.00 86.62 108 ALA A O 1
ATOM 850 N N . HIS A 1 109 ? 4.267 -27.317 23.053 1.00 89.06 109 HIS A N 1
ATOM 851 C CA . HIS A 1 109 ? 3.275 -27.129 21.997 1.00 89.06 109 HIS A CA 1
ATOM 852 C C . HIS A 1 109 ? 2.015 -26.401 22.493 1.00 89.06 109 HIS A C 1
ATOM 854 O O . HIS A 1 109 ? 1.536 -25.489 21.832 1.00 89.06 109 HIS A O 1
ATOM 860 N N . GLN A 1 110 ? 1.492 -26.747 23.675 1.00 90.31 110 GLN A N 1
ATOM 861 C CA . GLN A 1 110 ? 0.332 -26.066 24.272 1.00 90.31 110 GLN A CA 1
ATOM 862 C C . GLN A 1 110 ? 0.604 -24.590 24.592 1.00 90.31 110 GLN A C 1
ATOM 864 O O . GLN A 1 110 ? -0.284 -23.749 24.457 1.00 90.31 110 GLN A O 1
ATOM 869 N N . HIS A 1 111 ? 1.818 -24.260 25.032 1.00 91.94 111 HIS A N 1
ATOM 870 C CA . HIS A 1 111 ? 2.203 -22.873 25.298 1.00 91.94 111 HIS A CA 1
ATOM 871 C C . HIS A 1 111 ? 2.422 -22.094 24.005 1.00 91.94 111 HIS A C 1
ATOM 873 O O . HIS A 1 111 ? 2.008 -20.945 23.911 1.00 91.94 111 HIS A O 1
ATOM 879 N N . GLN A 1 112 ? 3.011 -22.735 22.998 1.00 91.62 112 GLN A N 1
ATOM 880 C CA . GLN A 1 112 ? 3.179 -22.174 21.664 1.00 91.62 112 GLN A CA 1
ATOM 881 C C . GLN A 1 112 ? 1.823 -21.898 20.993 1.00 91.62 112 GLN A C 1
ATOM 883 O O . GLN A 1 112 ? 1.629 -20.827 20.425 1.00 91.62 112 GLN A O 1
ATOM 888 N N . LEU A 1 113 ? 0.872 -22.832 21.100 1.00 92.81 113 LEU A N 1
ATOM 889 C CA . LEU A 1 113 ? -0.484 -22.671 20.575 1.00 92.81 113 LEU A CA 1
ATOM 890 C C . LEU A 1 113 ? -1.211 -21.509 21.256 1.00 92.81 113 LEU A C 1
ATOM 892 O O . LEU A 1 113 ? -1.751 -20.648 20.570 1.00 92.81 113 LEU A O 1
ATOM 896 N N . TRP A 1 114 ? -1.143 -21.444 22.586 1.00 94.62 114 TRP A N 1
ATOM 897 C CA . TRP A 1 114 ? -1.723 -20.333 23.335 1.00 94.62 114 TRP A CA 1
ATOM 898 C C . TRP A 1 114 ? -1.079 -18.996 22.972 1.00 94.62 114 TRP A C 1
ATOM 900 O O . TRP A 1 114 ? -1.788 -18.020 22.800 1.00 94.62 114 TRP A O 1
ATOM 910 N N . ALA A 1 115 ? 0.251 -18.935 22.825 1.00 94.00 115 ALA A N 1
ATOM 911 C CA . ALA A 1 115 ? 0.938 -17.688 22.481 1.00 94.00 115 ALA A CA 1
ATOM 912 C C . ALA A 1 115 ? 0.493 -17.174 21.108 1.00 94.00 115 ALA A C 1
ATOM 914 O O . ALA A 1 115 ? 0.270 -15.980 20.936 1.00 94.00 115 ALA A O 1
ATOM 915 N N . ARG A 1 116 ? 0.302 -18.088 20.152 1.00 94.62 116 ARG A N 1
ATOM 916 C CA . ARG A 1 116 ? -0.260 -17.776 18.838 1.00 94.62 116 ARG A CA 1
ATOM 917 C C . ARG A 1 116 ? -1.685 -17.221 18.952 1.00 94.62 116 ARG A C 1
ATOM 919 O O . ARG A 1 116 ? -1.979 -16.215 18.318 1.00 94.62 116 ARG A O 1
ATOM 926 N N . GLU A 1 117 ? -2.547 -17.864 19.738 1.00 94.12 117 GLU A N 1
ATOM 927 C CA . GLU A 1 117 ? -3.944 -17.446 19.944 1.00 94.12 117 GLU A CA 1
ATOM 928 C C . GLU A 1 117 ? -4.043 -16.094 20.658 1.00 94.12 117 GLU A C 1
ATOM 930 O O . GLU A 1 117 ? -4.745 -15.212 20.178 1.00 94.12 117 GLU A O 1
ATOM 935 N N . HIS A 1 118 ? -3.269 -15.900 21.728 1.00 93.88 118 HIS A N 1
ATOM 936 C CA . HIS A 1 118 ? -3.182 -14.649 22.489 1.00 93.88 118 HIS A CA 1
ATOM 937 C C . HIS A 1 118 ? -2.733 -13.467 21.621 1.00 93.88 118 HIS A C 1
ATOM 939 O O . HIS A 1 118 ? -3.251 -12.365 21.742 1.00 93.88 118 HIS A O 1
ATOM 945 N N . LEU A 1 119 ? -1.793 -13.696 20.699 1.00 92.81 119 LEU A N 1
ATOM 946 C CA . LEU A 1 119 ? -1.320 -12.669 19.765 1.00 92.81 119 LEU A CA 1
ATOM 947 C C . LEU A 1 119 ? -2.234 -12.479 18.539 1.00 92.81 119 LEU A C 1
ATOM 949 O O . LEU A 1 119 ? -1.961 -11.611 17.709 1.00 92.81 119 LEU A O 1
ATOM 953 N N . GLY A 1 120 ? -3.285 -13.293 18.389 1.00 93.38 120 GLY A N 1
ATOM 954 C CA . GLY A 1 120 ? -4.160 -13.273 17.216 1.00 93.38 120 GLY A CA 1
ATOM 955 C C . GLY A 1 120 ? -3.456 -13.684 15.919 1.00 93.38 120 GLY A C 1
ATOM 956 O O . GLY A 1 120 ? -3.834 -13.223 14.845 1.00 93.38 120 GLY A O 1
ATOM 957 N N . LEU A 1 121 ? -2.412 -14.518 16.006 1.00 93.19 121 LEU A N 1
ATOM 958 C CA . LEU A 1 121 ? -1.622 -14.924 14.846 1.00 93.19 121 LEU A CA 1
ATOM 959 C C . LEU A 1 121 ? -2.331 -16.015 14.031 1.00 93.19 121 LEU A C 1
ATOM 961 O O . LEU A 1 121 ? -2.614 -17.121 14.516 1.00 93.19 121 LEU A O 1
ATOM 965 N N . GLN A 1 122 ? -2.553 -15.728 12.753 1.00 92.88 122 GLN A N 1
ATOM 966 C CA . GLN A 1 122 ? -3.133 -16.668 11.802 1.00 92.88 122 GLN A CA 1
ATOM 967 C C . GLN A 1 122 ? -2.089 -17.699 11.334 1.00 92.88 122 GLN A C 1
ATOM 969 O O . GLN A 1 122 ? -0.910 -17.365 11.170 1.00 92.88 122 GLN A O 1
ATOM 974 N N . PRO A 1 123 ? -2.481 -18.970 11.130 1.00 90.62 123 PRO A N 1
ATOM 975 C CA . PRO A 1 123 ? -1.587 -19.968 10.559 1.00 90.62 123 PRO A CA 1
ATOM 976 C C . PRO A 1 123 ? -1.281 -19.652 9.090 1.00 90.62 123 PRO A C 1
ATOM 978 O O . PRO A 1 123 ? -2.079 -19.043 8.383 1.00 90.62 123 PRO A O 1
ATOM 981 N N . PHE A 1 124 ? -0.132 -20.125 8.614 1.00 91.25 124 PHE A N 1
ATOM 982 C CA . PHE A 1 124 ? 0.229 -20.057 7.200 1.00 91.25 124 PHE A CA 1
ATOM 983 C C . PHE A 1 124 ? -0.509 -21.159 6.416 1.00 91.25 124 PHE A C 1
ATOM 985 O O . PHE A 1 124 ? 0.035 -22.246 6.218 1.00 91.25 124 PHE A O 1
ATOM 992 N N . SER A 1 125 ? -1.777 -20.908 6.074 1.00 90.56 125 SER A N 1
ATOM 993 C CA . SER A 1 125 ? -2.665 -21.829 5.346 1.00 90.56 125 SER A CA 1
ATOM 994 C C . SER A 1 125 ? -2.451 -21.789 3.826 1.00 90.56 125 SER A C 1
ATOM 996 O O . SER A 1 125 ? -1.743 -20.925 3.309 1.00 90.56 125 SER A O 1
ATOM 998 N N . ASP A 1 126 ? -3.096 -22.705 3.099 1.00 88.88 126 ASP A N 1
ATOM 999 C CA . ASP A 1 126 ? -3.063 -22.729 1.629 1.00 88.88 126 ASP A CA 1
ATOM 1000 C C . ASP A 1 126 ? -3.691 -21.467 1.007 1.00 88.88 126 ASP A C 1
ATOM 1002 O O . ASP A 1 126 ? -3.159 -20.926 0.043 1.00 88.88 126 ASP A O 1
ATOM 1006 N N . GLU A 1 127 ? -4.744 -20.914 1.615 1.00 89.69 127 GLU A N 1
ATOM 1007 C CA . GLU A 1 127 ? -5.340 -19.629 1.207 1.00 89.69 127 GLU A CA 1
ATOM 1008 C C . GLU A 1 127 ? -4.339 -18.471 1.331 1.00 89.69 127 GLU A C 1
ATOM 1010 O O . GLU A 1 127 ? -4.207 -17.627 0.444 1.00 89.69 127 GLU A O 1
ATOM 1015 N N . VAL A 1 128 ? -3.580 -18.452 2.432 1.00 89.94 128 VAL A N 1
ATOM 1016 C CA . VAL A 1 128 ? -2.519 -17.466 2.646 1.00 89.94 128 VAL A CA 1
ATOM 1017 C C . VAL A 1 128 ? -1.397 -17.649 1.629 1.00 89.94 128 VAL A C 1
ATOM 1019 O O . VAL A 1 128 ? -0.845 -16.652 1.169 1.00 89.94 128 VAL A O 1
ATOM 1022 N N . ILE A 1 129 ? -1.054 -18.890 1.269 1.00 89.88 129 ILE A N 1
ATOM 1023 C CA . ILE A 1 129 ? -0.029 -19.178 0.261 1.00 89.88 129 ILE A CA 1
ATOM 1024 C C . ILE A 1 129 ? -0.393 -18.543 -1.080 1.00 89.88 129 ILE A C 1
ATOM 1026 O O . ILE A 1 129 ? 0.462 -17.880 -1.666 1.00 89.88 129 ILE A O 1
ATOM 1030 N N . GLU A 1 130 ? -1.632 -18.699 -1.545 1.00 88.62 130 GLU A N 1
ATOM 1031 C CA . GLU A 1 130 ? -2.061 -18.099 -2.814 1.00 88.62 130 GLU A CA 1
ATOM 1032 C C . GLU A 1 130 ? -2.049 -16.569 -2.748 1.00 88.62 130 GLU A C 1
ATOM 1034 O O . GLU A 1 130 ? -1.452 -15.924 -3.610 1.00 88.62 130 GLU A O 1
ATOM 1039 N N . ARG A 1 131 ? -2.550 -15.977 -1.658 1.00 89.19 131 ARG A N 1
ATOM 1040 C CA . ARG A 1 131 ? -2.478 -14.520 -1.461 1.00 89.19 131 ARG A CA 1
ATOM 1041 C C . ARG A 1 131 ? -1.034 -14.005 -1.459 1.00 89.19 131 ARG A C 1
ATOM 1043 O O . ARG A 1 131 ? -0.727 -12.985 -2.065 1.00 89.19 131 ARG A O 1
ATOM 1050 N N . VAL A 1 132 ? -0.117 -14.716 -0.801 1.00 90.94 132 VAL A N 1
ATOM 1051 C CA . VAL A 1 132 ? 1.312 -14.366 -0.794 1.00 90.94 132 VAL A CA 1
ATOM 1052 C C . VAL A 1 132 ? 1.903 -14.462 -2.197 1.00 90.94 132 VAL A C 1
ATOM 1054 O O . VAL A 1 132 ? 2.682 -13.592 -2.572 1.00 90.94 132 VAL A O 1
ATOM 1057 N N . ARG A 1 133 ? 1.536 -15.477 -2.990 1.00 88.19 133 ARG A N 1
ATOM 1058 C CA . ARG A 1 133 ? 2.001 -15.609 -4.380 1.00 88.19 133 ARG A CA 1
ATOM 1059 C C . ARG A 1 133 ? 1.580 -14.426 -5.234 1.00 88.19 133 ARG A C 1
ATOM 1061 O O . ARG A 1 133 ? 2.427 -13.878 -5.934 1.00 88.19 133 ARG A O 1
ATOM 1068 N N . GLU A 1 134 ? 0.315 -14.029 -5.159 1.00 86.81 134 GLU A N 1
ATOM 1069 C CA . GLU A 1 134 ? -0.219 -12.891 -5.914 1.00 86.81 134 GLU A CA 1
ATOM 1070 C C . GLU A 1 134 ? 0.523 -11.599 -5.563 1.00 86.81 134 GLU A C 1
ATOM 1072 O O . GLU A 1 134 ? 1.051 -10.913 -6.441 1.00 86.81 134 GLU A O 1
ATOM 1077 N N . VAL A 1 135 ? 0.648 -11.305 -4.267 1.00 88.38 135 VAL A N 1
ATOM 1078 C CA . VAL A 1 135 ? 1.276 -10.059 -3.819 1.00 88.38 135 VAL A CA 1
ATOM 1079 C C . VAL A 1 135 ? 2.786 -10.063 -4.095 1.00 88.38 135 VAL A C 1
ATOM 1081 O O . VAL A 1 135 ? 3.338 -9.043 -4.518 1.00 88.38 135 VAL A O 1
ATOM 1084 N N . MET A 1 136 ? 3.467 -11.205 -3.934 1.00 88.00 136 MET A N 1
ATOM 1085 C CA . MET A 1 136 ? 4.884 -11.338 -4.291 1.00 88.00 136 MET A CA 1
ATOM 1086 C C . MET A 1 136 ? 5.115 -11.224 -5.800 1.00 88.00 136 MET A C 1
ATOM 1088 O O . MET A 1 136 ? 6.129 -10.661 -6.195 1.00 88.00 136 MET A O 1
ATOM 1092 N N . ALA A 1 137 ? 4.208 -11.718 -6.648 1.00 83.88 137 ALA A N 1
ATOM 1093 C CA . ALA A 1 137 ? 4.319 -11.574 -8.100 1.00 83.88 137 ALA A CA 1
ATOM 1094 C C . ALA A 1 137 ? 4.209 -10.106 -8.542 1.00 83.88 137 ALA A C 1
ATOM 1096 O O . ALA A 1 137 ? 4.986 -9.674 -9.394 1.00 83.88 137 ALA A O 1
ATOM 1097 N N . ALA A 1 138 ? 3.318 -9.327 -7.918 1.00 84.06 138 ALA A N 1
ATOM 1098 C CA . ALA A 1 138 ? 3.216 -7.886 -8.154 1.00 84.06 138 ALA A CA 1
ATOM 1099 C C . ALA A 1 138 ? 4.499 -7.136 -7.740 1.00 84.06 138 ALA A C 1
ATOM 1101 O O . ALA A 1 138 ? 4.974 -6.266 -8.468 1.00 84.06 138 ALA A O 1
ATOM 1102 N N . HIS A 1 139 ? 5.111 -7.517 -6.613 1.00 81.88 139 HIS A N 1
ATOM 1103 C CA . HIS A 1 139 ? 6.346 -6.893 -6.116 1.00 81.88 139 HIS A CA 1
ATOM 1104 C C . HIS A 1 139 ? 7.624 -7.401 -6.808 1.00 81.88 139 HIS A C 1
ATOM 1106 O O . HIS A 1 139 ? 8.642 -6.709 -6.808 1.00 81.88 139 HIS A O 1
ATOM 1112 N N . ALA A 1 140 ? 7.594 -8.582 -7.433 1.00 82.69 140 ALA A N 1
ATOM 1113 C CA . ALA A 1 140 ? 8.754 -9.177 -8.098 1.00 82.69 140 ALA A CA 1
ATOM 1114 C C . ALA A 1 140 ? 9.255 -8.356 -9.298 1.00 82.69 140 ALA A C 1
ATOM 1116 O O . ALA A 1 140 ? 10.435 -8.437 -9.629 1.00 82.69 140 ALA A O 1
ATOM 1117 N N . GLY A 1 141 ? 8.393 -7.547 -9.929 1.00 74.00 141 GLY A N 1
ATOM 1118 C CA . GLY A 1 141 ? 8.786 -6.654 -11.025 1.00 74.00 141 GLY A CA 1
ATOM 1119 C C . GLY A 1 141 ? 9.738 -5.528 -10.603 1.00 74.00 141 GLY A C 1
ATOM 1120 O O . GLY A 1 141 ? 10.539 -5.084 -11.420 1.00 74.00 141 GLY A O 1
ATOM 1121 N N . GLY A 1 142 ? 9.676 -5.095 -9.339 1.00 72.94 142 GLY A N 1
ATOM 1122 C CA . GLY A 1 142 ? 10.537 -4.044 -8.782 1.00 72.94 142 GLY A CA 1
ATOM 1123 C C . GLY A 1 142 ? 11.684 -4.553 -7.902 1.00 72.94 142 GLY A C 1
ATOM 1124 O O . GLY A 1 142 ? 12.546 -3.769 -7.515 1.00 72.94 142 GLY A O 1
ATOM 1125 N N . ALA A 1 143 ? 11.711 -5.847 -7.566 1.00 76.25 143 ALA A N 1
ATOM 1126 C CA . ALA A 1 143 ? 12.743 -6.425 -6.708 1.00 76.25 143 ALA A CA 1
ATOM 1127 C C . ALA A 1 143 ? 14.027 -6.728 -7.498 1.00 76.25 143 ALA A C 1
ATOM 1129 O O . ALA A 1 143 ? 13.994 -7.425 -8.515 1.00 76.25 143 ALA A O 1
ATOM 1130 N N . THR A 1 144 ? 15.178 -6.269 -6.996 1.00 72.81 144 THR A N 1
ATOM 1131 C CA . THR A 1 144 ? 16.477 -6.509 -7.651 1.00 72.81 144 THR A CA 1
ATOM 1132 C C . THR A 1 144 ? 17.006 -7.898 -7.312 1.00 72.81 144 THR A C 1
ATOM 1134 O O . THR A 1 144 ? 17.660 -8.553 -8.129 1.00 72.81 144 THR A O 1
ATOM 1137 N N . THR A 1 145 ? 16.722 -8.370 -6.094 1.00 78.25 145 THR A N 1
ATOM 1138 C CA . THR A 1 145 ? 17.216 -9.653 -5.591 1.00 78.25 145 THR A CA 1
ATOM 1139 C C . THR A 1 145 ? 16.126 -10.509 -4.956 1.00 78.25 145 THR A C 1
ATOM 1141 O O . THR A 1 145 ? 15.070 -10.048 -4.524 1.00 78.25 145 THR A O 1
ATOM 1144 N N . HIS A 1 146 ? 16.408 -11.810 -4.886 1.00 80.75 146 HIS A N 1
ATOM 1145 C CA . HIS A 1 146 ? 15.535 -12.782 -4.236 1.00 80.75 146 HIS A CA 1
ATOM 1146 C C . HIS A 1 146 ? 15.418 -12.528 -2.721 1.00 80.75 146 HIS A C 1
ATOM 1148 O O . HIS A 1 146 ? 14.324 -12.608 -2.164 1.00 80.75 146 HIS A O 1
ATOM 1154 N N . ASP A 1 147 ? 16.515 -12.112 -2.084 1.00 82.88 147 ASP A N 1
ATOM 1155 C CA . ASP A 1 147 ? 16.560 -11.804 -0.652 1.00 82.88 147 ASP A CA 1
ATOM 1156 C C . ASP A 1 147 ? 15.740 -10.552 -0.286 1.00 82.88 147 ASP A C 1
ATOM 1158 O O . ASP A 1 147 ? 15.080 -10.540 0.755 1.00 82.88 147 ASP A O 1
ATOM 1162 N N . GLU A 1 148 ? 15.712 -9.528 -1.148 1.00 85.19 148 GLU A N 1
ATOM 1163 C CA . GLU A 1 148 ? 14.838 -8.353 -0.984 1.00 85.19 148 GLU A CA 1
ATOM 1164 C C . GLU A 1 148 ? 13.362 -8.752 -0.975 1.00 85.19 148 GLU A C 1
ATOM 1166 O O . GLU A 1 148 ? 12.625 -8.382 -0.058 1.00 85.19 148 GLU A O 1
ATOM 1171 N N . LEU A 1 149 ? 12.943 -9.570 -1.947 1.00 88.06 149 LEU A N 1
ATOM 1172 C CA . LEU A 1 149 ? 11.565 -10.051 -2.037 1.00 88.06 149 LEU A CA 1
ATOM 1173 C C . LEU A 1 149 ? 11.198 -10.935 -0.833 1.00 88.06 149 LEU A C 1
ATOM 1175 O O . LEU A 1 149 ? 10.087 -10.850 -0.308 1.00 88.06 149 LEU A O 1
ATOM 1179 N N . MET A 1 150 ? 12.140 -11.752 -0.347 1.00 90.12 150 MET A N 1
ATOM 1180 C CA . MET A 1 150 ? 11.953 -12.531 0.878 1.00 90.12 150 MET A CA 1
ATOM 1181 C C . MET A 1 150 ? 11.784 -11.638 2.110 1.00 90.12 150 MET A C 1
ATOM 1183 O O . MET A 1 150 ? 10.887 -11.892 2.915 1.00 90.12 150 MET A O 1
ATOM 1187 N N . LYS A 1 151 ? 12.626 -10.609 2.285 1.00 89.06 151 LYS A N 1
ATOM 1188 C CA . LYS A 1 151 ? 12.533 -9.710 3.444 1.00 89.06 151 LYS A CA 1
ATOM 1189 C C . LYS A 1 151 ? 11.239 -8.906 3.413 1.00 89.06 151 LYS A C 1
ATOM 1191 O O . LYS A 1 151 ? 10.586 -8.788 4.448 1.00 89.06 151 LYS A O 1
ATOM 1196 N N . TRP A 1 152 ? 10.847 -8.423 2.237 1.00 90.12 152 TRP A N 1
ATOM 1197 C CA . TRP A 1 152 ? 9.561 -7.770 2.024 1.00 90.12 152 TRP A CA 1
ATOM 1198 C C . TRP A 1 152 ? 8.399 -8.692 2.433 1.00 90.12 152 TRP A C 1
ATOM 1200 O O . TRP A 1 152 ? 7.579 -8.310 3.264 1.00 90.12 152 TRP A O 1
ATOM 1210 N N . ALA A 1 153 ? 8.395 -9.949 1.971 1.00 91.75 153 ALA A N 1
ATOM 1211 C CA . ALA A 1 153 ? 7.345 -10.910 2.316 1.00 91.75 153 ALA A CA 1
ATOM 1212 C C . ALA A 1 153 ? 7.294 -11.223 3.822 1.00 91.75 153 ALA A C 1
ATOM 1214 O O . ALA A 1 153 ? 6.216 -11.393 4.384 1.00 91.75 153 ALA A O 1
ATOM 1215 N N . GLN A 1 154 ? 8.445 -11.281 4.502 1.00 92.19 154 GLN A N 1
ATOM 1216 C CA . GLN A 1 154 ? 8.498 -11.463 5.957 1.00 92.19 154 GLN A CA 1
ATOM 1217 C C . GLN A 1 154 ? 7.865 -10.290 6.712 1.00 92.19 154 GLN A C 1
ATOM 1219 O O . GLN A 1 154 ? 7.151 -10.519 7.685 1.00 92.19 154 GLN A O 1
ATOM 1224 N N . VAL A 1 155 ? 8.131 -9.055 6.274 1.00 92.00 155 VAL A N 1
ATOM 1225 C CA . VAL A 1 155 ? 7.535 -7.844 6.858 1.00 92.00 155 VAL A CA 1
ATOM 1226 C C . VAL A 1 155 ? 6.030 -7.829 6.614 1.00 92.00 155 VAL A C 1
ATOM 1228 O O . VAL A 1 155 ? 5.268 -7.714 7.567 1.00 92.00 155 VAL A O 1
ATOM 1231 N N . TRP A 1 156 ? 5.598 -8.078 5.379 1.00 92.69 156 TRP A N 1
ATOM 1232 C CA . TRP A 1 156 ? 4.180 -8.122 5.030 1.00 92.69 156 TRP A CA 1
ATOM 1233 C C . TRP A 1 156 ? 3.409 -9.183 5.833 1.00 92.69 156 TRP A C 1
ATOM 1235 O O . TRP A 1 156 ? 2.359 -8.899 6.402 1.00 92.69 156 TRP A O 1
ATOM 1245 N N . LEU A 1 157 ? 3.949 -10.402 5.962 1.00 93.94 157 LEU A N 1
ATOM 1246 C CA . LEU A 1 157 ? 3.327 -11.457 6.775 1.00 93.94 157 LEU A CA 1
ATOM 1247 C C . LEU A 1 157 ? 3.207 -11.061 8.250 1.00 93.94 157 LEU A C 1
ATOM 1249 O O . LEU A 1 157 ? 2.201 -11.362 8.890 1.00 93.94 157 LEU A O 1
ATOM 1253 N N . HIS A 1 158 ? 4.228 -10.388 8.781 1.00 93.25 158 HIS A N 1
ATOM 1254 C CA . HIS A 1 158 ? 4.238 -9.912 10.161 1.00 93.25 158 HIS A CA 1
ATOM 1255 C C . HIS A 1 158 ? 3.166 -8.844 10.404 1.00 93.25 158 HIS A C 1
ATOM 1257 O O . HIS A 1 158 ? 2.411 -8.958 11.369 1.00 93.25 158 HIS A O 1
ATOM 1263 N N . GLU A 1 159 ? 3.030 -7.880 9.492 1.00 91.94 159 GLU A N 1
ATOM 1264 C CA . GLU A 1 159 ? 2.004 -6.829 9.541 1.00 91.94 159 GLU A CA 1
ATOM 1265 C C . GLU A 1 159 ? 0.582 -7.399 9.497 1.00 91.94 159 GLU A C 1
ATOM 1267 O O . GLU A 1 159 ? -0.287 -6.974 10.257 1.00 91.94 159 GLU A O 1
ATOM 1272 N N . GLN A 1 160 ? 0.352 -8.418 8.664 1.00 91.81 160 GLN A N 1
ATOM 1273 C CA . GLN A 1 160 ? -0.942 -9.097 8.551 1.00 91.81 160 GLN A CA 1
ATOM 1274 C C . GLN A 1 160 ? -1.244 -10.048 9.726 1.00 91.81 160 GLN A C 1
ATOM 1276 O O . GLN A 1 160 ? -2.254 -10.751 9.702 1.00 91.81 160 GLN A O 1
ATOM 1281 N N . LYS A 1 161 ? -0.381 -10.097 10.754 1.00 92.38 161 LYS A N 1
ATOM 1282 C CA . LYS A 1 161 ? -0.470 -11.029 11.893 1.00 92.38 161 LYS A CA 1
ATOM 1283 C C . LYS A 1 161 ? -0.508 -12.496 11.452 1.00 92.38 161 LYS A C 1
ATOM 1285 O O . LYS A 1 161 ? -1.215 -13.320 12.028 1.00 92.38 161 LYS A O 1
ATOM 1290 N N . ILE A 1 162 ? 0.274 -12.848 10.437 1.00 94.19 162 ILE A N 1
ATOM 1291 C CA . ILE A 1 162 ? 0.389 -14.215 9.927 1.00 94.19 162 ILE A CA 1
ATOM 1292 C C . ILE A 1 162 ? 1.706 -14.817 10.403 1.00 94.19 162 ILE A C 1
ATOM 1294 O O . ILE A 1 162 ? 2.759 -14.180 10.379 1.00 94.19 162 ILE A O 1
ATOM 1298 N N . LEU A 1 163 ? 1.664 -16.084 10.812 1.00 93.38 163 LEU A N 1
ATOM 1299 C CA . LEU A 1 163 ? 2.866 -16.801 11.204 1.00 93.38 163 LEU A CA 1
ATOM 1300 C C . LEU A 1 163 ? 3.811 -16.982 10.006 1.00 93.38 163 LEU A C 1
ATOM 1302 O O . LEU A 1 163 ? 3.454 -17.589 8.997 1.00 93.38 163 LEU A O 1
ATOM 1306 N N . ILE A 1 164 ? 5.047 -16.503 10.138 1.00 93.75 164 ILE A N 1
ATOM 1307 C CA . ILE A 1 164 ? 6.042 -16.566 9.069 1.00 93.75 164 ILE A CA 1
ATOM 1308 C C . ILE A 1 164 ? 6.534 -18.017 8.920 1.00 93.75 164 ILE A C 1
ATOM 1310 O O . ILE A 1 164 ? 7.095 -18.574 9.873 1.00 93.75 164 ILE A O 1
ATOM 1314 N N . PRO A 1 165 ? 6.404 -18.640 7.733 1.00 90.88 165 PRO A N 1
ATOM 1315 C CA . PRO A 1 165 ? 6.869 -20.004 7.507 1.00 90.88 165 PRO A CA 1
ATOM 1316 C C . PRO A 1 165 ? 8.403 -20.056 7.447 1.00 90.88 165 PRO A C 1
ATOM 1318 O O . PRO A 1 165 ? 9.083 -19.030 7.435 1.00 90.88 165 PRO A O 1
ATOM 1321 N N . GLY A 1 166 ? 8.981 -21.259 7.393 1.00 88.00 166 GLY A N 1
ATOM 1322 C CA . GLY A 1 166 ? 10.434 -21.428 7.275 1.00 88.00 166 GLY A CA 1
ATOM 1323 C C . GLY A 1 166 ? 11.011 -20.819 5.989 1.00 88.00 166 GLY A C 1
ATOM 1324 O O . GLY A 1 166 ? 10.348 -20.803 4.952 1.00 88.00 166 GLY A O 1
ATOM 1325 N N . ASP A 1 167 ? 12.275 -20.375 6.034 1.00 88.44 167 ASP A N 1
ATOM 1326 C CA . ASP A 1 167 ? 12.945 -19.663 4.923 1.00 88.44 167 ASP A CA 1
ATOM 1327 C C . ASP A 1 167 ? 12.865 -20.406 3.593 1.00 88.44 167 ASP A C 1
ATOM 1329 O O . ASP A 1 167 ? 12.739 -19.793 2.539 1.00 88.44 167 ASP A O 1
ATOM 1333 N N . ARG A 1 168 ? 12.918 -21.741 3.637 1.00 88.75 168 ARG A N 1
ATOM 1334 C CA . ARG A 1 168 ? 12.793 -22.578 2.446 1.00 88.75 168 ARG A CA 1
ATOM 1335 C C . ARG A 1 168 ? 11.475 -22.329 1.710 1.00 88.75 168 ARG A C 1
ATOM 1337 O O . ARG A 1 168 ? 11.496 -22.189 0.495 1.00 88.75 168 ARG A O 1
ATOM 1344 N N . ARG A 1 169 ? 10.355 -22.265 2.435 1.00 89.56 169 ARG A N 1
ATOM 1345 C CA . ARG A 1 169 ? 9.025 -22.112 1.836 1.00 89.56 169 ARG A CA 1
ATOM 1346 C C . ARG A 1 169 ? 8.867 -20.733 1.207 1.00 89.56 169 ARG A C 1
ATOM 1348 O O . ARG A 1 169 ? 8.439 -20.643 0.067 1.00 89.56 169 ARG A O 1
ATOM 1355 N N . LEU A 1 170 ? 9.297 -19.677 1.904 1.00 90.38 170 LEU A N 1
ATOM 1356 C CA . LEU A 1 170 ? 9.342 -18.326 1.329 1.00 90.38 170 LEU A CA 1
ATOM 1357 C C . LEU A 1 170 ? 10.251 -18.265 0.104 1.00 90.38 170 LEU A C 1
ATOM 1359 O O . LEU A 1 170 ? 9.938 -17.576 -0.861 1.00 90.38 170 LEU A O 1
ATOM 1363 N N . ARG A 1 171 ? 11.361 -19.012 0.123 1.00 90.62 171 ARG A N 1
ATOM 1364 C CA . ARG A 1 171 ? 12.288 -19.045 -1.002 1.00 90.62 171 ARG A CA 1
ATOM 1365 C C . ARG A 1 171 ? 11.695 -19.691 -2.244 1.00 90.62 171 ARG A C 1
ATOM 1367 O O . ARG A 1 171 ? 11.893 -19.168 -3.337 1.00 90.62 171 ARG A O 1
ATOM 1374 N N . GLU A 1 172 ? 10.965 -20.786 -2.063 1.00 90.06 172 GLU A N 1
ATOM 1375 C CA . GLU A 1 172 ? 10.190 -21.434 -3.124 1.00 90.06 172 GLU A CA 1
ATOM 1376 C C . GLU A 1 172 ? 9.140 -20.463 -3.698 1.00 90.06 172 GLU A C 1
ATOM 1378 O O . GLU A 1 172 ? 9.111 -20.265 -4.907 1.00 90.06 172 GLU A O 1
ATOM 1383 N N . LEU A 1 173 ? 8.380 -19.757 -2.851 1.00 89.00 173 LEU A N 1
ATOM 1384 C CA . LEU A 1 173 ? 7.370 -18.782 -3.299 1.00 89.00 173 LEU A CA 1
ATOM 1385 C C . LEU A 1 173 ? 7.970 -17.593 -4.060 1.00 89.00 173 LEU A C 1
ATOM 1387 O O . LEU A 1 173 ? 7.463 -17.211 -5.111 1.00 89.00 173 LEU A O 1
ATOM 1391 N N . ALA A 1 174 ? 9.083 -17.041 -3.578 1.00 88.94 174 ALA A N 1
ATOM 1392 C CA . ALA A 1 174 ? 9.800 -15.993 -4.298 1.00 88.94 174 ALA A CA 1
ATOM 1393 C C . ALA A 1 174 ? 10.348 -16.505 -5.640 1.00 88.94 174 ALA A C 1
ATOM 1395 O O . ALA A 1 174 ? 10.272 -15.799 -6.642 1.00 88.94 174 ALA A O 1
ATOM 1396 N N . ALA A 1 175 ? 10.871 -17.735 -5.694 1.00 86.56 175 ALA A N 1
ATOM 1397 C CA . ALA A 1 175 ? 11.339 -18.320 -6.949 1.00 86.56 175 ALA A CA 1
ATOM 1398 C C . ALA A 1 175 ? 10.191 -18.503 -7.956 1.00 86.56 175 ALA A C 1
ATOM 1400 O O . ALA A 1 175 ? 10.367 -18.182 -9.133 1.00 86.56 175 ALA A O 1
ATOM 1401 N N . ASP A 1 176 ? 9.020 -18.952 -7.500 1.00 86.81 176 ASP A N 1
ATOM 1402 C CA . ASP A 1 176 ? 7.815 -19.058 -8.326 1.00 86.81 176 ASP A CA 1
ATOM 1403 C C . ASP A 1 176 ? 7.395 -17.682 -8.871 1.00 86.81 176 ASP A C 1
ATOM 1405 O O . ASP A 1 176 ? 7.184 -17.545 -10.078 1.00 86.81 176 ASP A O 1
ATOM 1409 N N . ALA A 1 177 ? 7.367 -16.649 -8.019 1.00 87.12 177 ALA A N 1
ATOM 1410 C CA . ALA A 1 177 ? 7.033 -15.277 -8.408 1.00 87.12 177 ALA A CA 1
ATOM 1411 C C . ALA A 1 177 ? 7.976 -14.741 -9.500 1.00 87.12 177 ALA A C 1
ATOM 1413 O O . ALA A 1 177 ? 7.518 -14.322 -10.563 1.00 87.12 177 ALA A O 1
ATOM 1414 N N . PHE A 1 178 ? 9.297 -14.863 -9.316 1.00 82.06 178 PHE A N 1
ATOM 1415 C CA . PHE A 1 178 ? 10.270 -14.466 -10.344 1.00 82.06 178 PHE A CA 1
ATOM 1416 C C . PHE A 1 178 ? 10.113 -15.256 -11.646 1.00 82.06 178 PHE A C 1
ATOM 1418 O O . PHE A 1 178 ? 10.341 -14.718 -12.730 1.00 82.06 178 PHE A O 1
ATOM 1425 N N . MET A 1 179 ? 9.742 -16.536 -11.573 1.00 83.12 179 MET A N 1
ATOM 1426 C CA . MET A 1 179 ? 9.504 -17.344 -12.767 1.00 83.12 179 MET A CA 1
ATOM 1427 C C . MET A 1 179 ? 8.260 -16.893 -13.536 1.00 83.12 179 MET A C 1
ATOM 1429 O O . MET A 1 179 ? 8.279 -16.953 -14.768 1.00 83.12 179 MET A O 1
ATOM 1433 N N . VAL A 1 180 ? 7.210 -16.440 -12.845 1.00 82.56 180 VAL A N 1
ATOM 1434 C CA . VAL A 1 180 ? 6.026 -15.826 -13.467 1.00 82.56 180 VAL A CA 1
ATOM 1435 C C . VAL A 1 180 ? 6.424 -14.526 -14.159 1.00 82.56 180 VAL A C 1
ATOM 1437 O O . VAL A 1 180 ? 6.293 -14.440 -15.380 1.00 82.56 180 VAL A O 1
ATOM 1440 N N . THR A 1 181 ? 7.052 -13.593 -13.437 1.00 81.06 181 THR A N 1
ATOM 1441 C CA . THR A 1 181 ? 7.516 -12.316 -14.000 1.00 81.06 181 THR A CA 1
ATOM 1442 C C . THR A 1 181 ? 8.423 -12.539 -15.209 1.00 81.06 181 THR A C 1
ATOM 1444 O O . THR A 1 181 ? 8.192 -11.983 -16.277 1.00 81.06 181 THR A O 1
ATOM 1447 N N . LYS A 1 182 ? 9.398 -13.452 -15.110 1.00 79.44 182 LYS A N 1
ATOM 1448 C CA . LYS A 1 182 ? 10.299 -13.801 -16.218 1.00 79.44 182 LYS A CA 1
ATOM 1449 C C . LYS A 1 182 ? 9.555 -14.352 -17.436 1.00 79.44 182 LYS A C 1
ATOM 1451 O O . LYS A 1 182 ? 9.943 -14.060 -18.569 1.00 79.44 182 LYS A O 1
ATOM 1456 N N . LYS A 1 183 ? 8.528 -15.186 -17.233 1.00 81.31 183 LYS A N 1
ATOM 1457 C CA . LYS A 1 183 ? 7.699 -15.707 -18.331 1.00 81.31 183 LYS A CA 1
ATOM 1458 C C . LYS A 1 183 ? 6.920 -14.584 -19.003 1.00 81.31 183 LYS A C 1
ATOM 1460 O O . LYS A 1 183 ? 6.863 -14.575 -20.231 1.00 81.31 183 LYS A O 1
ATOM 1465 N N . ASP A 1 184 ? 6.369 -13.654 -18.235 1.00 79.06 184 ASP A N 1
ATOM 1466 C CA . ASP A 1 184 ? 5.592 -12.538 -18.771 1.00 79.06 184 ASP A CA 1
ATOM 1467 C C . ASP A 1 184 ? 6.477 -11.534 -19.508 1.00 79.06 184 ASP A C 1
ATOM 1469 O O . ASP A 1 184 ? 6.173 -11.184 -20.648 1.00 79.06 184 ASP A O 1
ATOM 1473 N N . THR A 1 185 ? 7.654 -11.206 -18.969 1.00 79.75 185 THR A N 1
ATOM 1474 C CA . THR A 1 185 ? 8.679 -10.441 -19.695 1.00 79.75 185 THR A CA 1
ATOM 1475 C C . THR A 1 185 ? 9.057 -11.133 -21.007 1.00 79.75 185 THR A C 1
ATOM 1477 O O . THR A 1 185 ? 9.102 -10.505 -22.061 1.00 79.75 185 THR A O 1
ATOM 1480 N N . LEU A 1 186 ? 9.275 -12.452 -20.990 1.00 80.06 186 LEU A N 1
ATOM 1481 C CA . LEU A 1 186 ? 9.615 -13.210 -22.197 1.00 80.06 186 LEU A CA 1
ATOM 1482 C C . LEU A 1 186 ? 8.462 -13.255 -23.214 1.00 80.06 186 LEU A C 1
ATOM 1484 O O . LEU A 1 186 ? 8.718 -13.260 -24.418 1.00 80.06 186 LEU A O 1
ATOM 1488 N N . ARG A 1 187 ? 7.203 -13.283 -22.762 1.00 82.50 187 ARG A N 1
ATOM 1489 C CA . ARG A 1 187 ? 6.024 -13.162 -23.634 1.00 82.50 187 ARG A CA 1
ATOM 1490 C C . ARG A 1 187 ? 5.949 -11.782 -24.277 1.00 82.50 187 ARG A C 1
ATOM 1492 O O . ARG A 1 187 ? 5.736 -11.715 -25.483 1.00 82.50 187 ARG A O 1
ATOM 1499 N N . LEU A 1 188 ? 6.169 -10.716 -23.507 1.00 82.62 188 LEU A N 1
ATOM 1500 C CA . LEU A 1 188 ? 6.206 -9.343 -24.016 1.00 82.62 188 LEU A CA 1
ATOM 1501 C C . LEU A 1 188 ? 7.295 -9.180 -25.081 1.00 82.62 188 LEU A C 1
ATOM 1503 O O . LEU A 1 188 ? 7.000 -8.724 -26.182 1.00 82.62 188 LEU A O 1
ATOM 1507 N N . ILE A 1 189 ? 8.510 -9.673 -24.814 1.00 79.44 189 ILE A N 1
ATOM 1508 C CA . ILE A 1 189 ? 9.617 -9.668 -25.785 1.00 79.44 189 ILE A CA 1
ATOM 1509 C C . ILE A 1 189 ? 9.230 -10.423 -27.066 1.00 79.44 189 ILE A C 1
ATOM 1511 O O . ILE A 1 189 ? 9.449 -9.931 -28.169 1.00 79.44 189 ILE A O 1
ATOM 1515 N N . LYS A 1 190 ? 8.619 -11.609 -26.944 1.00 79.94 190 LYS A N 1
ATOM 1516 C CA . LYS A 1 190 ? 8.164 -12.392 -28.107 1.00 79.94 190 LYS A CA 1
ATOM 1517 C C . LYS A 1 190 ? 7.032 -11.733 -28.895 1.00 79.94 190 LYS A C 1
ATOM 1519 O O . LYS A 1 190 ? 6.888 -12.035 -30.073 1.00 79.94 190 LYS A O 1
ATOM 1524 N N . LYS A 1 191 ? 6.207 -10.903 -28.251 1.00 81.69 191 LYS A N 1
ATOM 1525 C CA . LYS A 1 191 ? 5.140 -10.142 -28.914 1.00 81.69 191 LYS A CA 1
ATOM 1526 C C . LYS A 1 191 ? 5.708 -8.928 -29.651 1.00 81.69 191 LYS A C 1
ATOM 1528 O O . LYS A 1 191 ? 5.244 -8.629 -30.743 1.00 81.69 191 LYS A O 1
ATOM 1533 N N . ALA A 1 192 ? 6.696 -8.259 -29.059 1.00 82.50 192 ALA A N 1
ATOM 1534 C CA . ALA A 1 192 ? 7.329 -7.076 -29.632 1.00 82.50 192 ALA A CA 1
ATOM 1535 C C . ALA A 1 192 ? 8.258 -7.407 -30.811 1.00 82.50 192 ALA A C 1
ATOM 1537 O O . ALA A 1 192 ? 8.310 -6.656 -31.777 1.00 82.50 192 ALA A O 1
ATOM 1538 N N . ILE A 1 193 ? 8.974 -8.536 -30.756 1.00 79.50 193 ILE A N 1
ATOM 1539 C CA . ILE A 1 193 ? 9.965 -8.907 -31.774 1.00 79.50 193 ILE A CA 1
ATOM 1540 C C . ILE A 1 193 ? 9.382 -9.969 -32.726 1.00 79.50 193 ILE A C 1
ATOM 1542 O O . ILE A 1 193 ? 9.057 -11.074 -32.278 1.00 79.50 193 ILE A O 1
ATOM 1546 N N . PRO A 1 194 ? 9.311 -9.712 -34.048 1.00 84.19 194 PRO A N 1
ATOM 1547 C CA . PRO A 1 194 ? 8.889 -10.696 -35.041 1.00 84.19 194 PRO A CA 1
ATOM 1548 C C . PRO A 1 194 ? 9.656 -12.022 -34.938 1.00 84.19 194 PRO A C 1
ATOM 1550 O O . PRO A 1 194 ? 10.885 -12.058 -34.840 1.00 84.19 194 PRO A O 1
ATOM 1553 N N . ALA A 1 195 ? 8.945 -13.148 -35.062 1.00 76.81 195 ALA A N 1
ATOM 1554 C CA . ALA A 1 195 ? 9.540 -14.486 -34.963 1.00 76.81 195 ALA A CA 1
ATOM 1555 C C . ALA A 1 195 ? 10.689 -14.723 -35.968 1.00 76.81 195 ALA A C 1
ATOM 1557 O O . ALA A 1 195 ? 11.618 -15.483 -35.685 1.00 76.81 195 ALA A O 1
ATOM 1558 N N . ALA A 1 196 ? 10.651 -14.049 -37.123 1.00 76.62 196 ALA A N 1
ATOM 1559 C CA . ALA A 1 196 ? 11.718 -14.073 -38.118 1.00 76.62 196 ALA A CA 1
ATOM 1560 C C . ALA A 1 196 ? 13.021 -13.443 -37.595 1.00 76.62 196 ALA A C 1
ATOM 1562 O O . ALA A 1 196 ? 14.086 -14.035 -37.769 1.00 76.62 196 ALA A O 1
ATOM 1563 N N . GLN A 1 197 ? 12.935 -12.306 -36.896 1.00 75.31 197 GLN A N 1
ATOM 1564 C CA . GLN A 1 197 ? 14.087 -11.656 -36.268 1.00 75.31 197 GLN A CA 1
ATOM 1565 C C . GLN A 1 197 ? 14.630 -12.494 -35.110 1.00 75.31 197 GLN A C 1
ATOM 1567 O O . GLN A 1 197 ? 15.832 -12.724 -35.055 1.00 75.31 197 GLN A O 1
ATOM 1572 N N . ILE A 1 198 ? 13.770 -13.063 -34.254 1.00 73.50 198 ILE A N 1
ATOM 1573 C CA . ILE A 1 198 ? 14.219 -13.974 -33.182 1.00 73.50 198 ILE A CA 1
ATOM 1574 C C . ILE A 1 198 ? 14.987 -15.163 -33.776 1.00 73.50 198 ILE A C 1
ATOM 1576 O O . ILE A 1 198 ? 16.060 -15.524 -33.293 1.00 73.50 198 ILE A O 1
ATOM 1580 N N . LYS A 1 199 ? 14.472 -15.762 -34.857 1.00 78.69 199 LYS A N 1
ATOM 1581 C CA . LYS A 1 199 ? 15.118 -16.894 -35.534 1.00 78.69 199 LYS A CA 1
ATOM 1582 C C . LYS A 1 199 ? 16.432 -16.490 -36.206 1.00 78.69 199 LYS A C 1
ATOM 1584 O O . LYS A 1 199 ? 17.383 -17.267 -36.150 1.00 78.69 199 LYS A O 1
ATOM 1589 N N . ALA A 1 200 ? 16.502 -15.297 -36.797 1.00 77.12 200 ALA A N 1
ATOM 1590 C CA . ALA A 1 200 ? 17.729 -14.741 -37.363 1.00 77.12 200 ALA A CA 1
ATOM 1591 C C . ALA A 1 200 ? 18.782 -14.483 -36.274 1.00 77.12 200 ALA A C 1
ATOM 1593 O O . ALA A 1 200 ? 19.903 -14.969 -36.393 1.00 77.12 200 ALA A O 1
ATOM 1594 N N . CYS A 1 201 ? 18.406 -13.843 -35.164 1.00 72.31 201 CYS A N 1
ATOM 1595 C CA . CYS A 1 201 ? 19.281 -13.625 -34.015 1.00 72.31 201 CYS A CA 1
ATOM 1596 C C . CYS A 1 201 ? 19.761 -14.944 -33.406 1.00 72.31 201 CYS A C 1
ATOM 1598 O O . CYS A 1 201 ? 20.950 -15.095 -33.152 1.00 72.31 201 CYS A O 1
ATOM 1600 N N . CYS A 1 202 ? 18.884 -15.934 -33.208 1.00 76.12 202 CYS A N 1
ATOM 1601 C CA . CYS A 1 202 ? 19.306 -17.255 -32.739 1.00 76.12 202 CYS A CA 1
ATOM 1602 C C . CYS A 1 202 ? 20.269 -17.919 -33.730 1.00 76.12 202 CYS A C 1
ATOM 1604 O O . CYS A 1 202 ? 21.287 -18.466 -33.312 1.00 76.12 202 CYS A O 1
ATOM 1606 N N . LYS A 1 203 ? 19.984 -17.852 -35.036 1.00 77.50 203 LYS A N 1
ATOM 1607 C CA . LYS A 1 203 ? 20.865 -18.397 -36.073 1.00 77.50 203 LYS A CA 1
ATOM 1608 C C . LYS A 1 203 ? 22.244 -17.739 -36.034 1.00 77.50 203 LYS A C 1
ATOM 1610 O O . LYS A 1 203 ? 23.225 -18.463 -36.114 1.00 77.50 203 LYS A O 1
ATOM 1615 N N . GLU A 1 204 ? 22.316 -16.422 -35.856 1.00 75.69 204 GLU A N 1
ATOM 1616 C CA . GLU A 1 204 ? 23.580 -15.686 -35.741 1.00 75.69 204 GLU A CA 1
ATOM 1617 C C . GLU A 1 204 ? 24.317 -15.958 -34.430 1.00 75.69 204 GLU A C 1
ATOM 1619 O O . GLU A 1 204 ? 25.522 -16.175 -34.414 1.00 75.69 204 GLU A O 1
ATOM 1624 N N . ILE A 1 205 ? 23.602 -16.041 -33.312 1.00 74.12 205 ILE A N 1
ATOM 1625 C CA . ILE A 1 205 ? 24.194 -16.357 -32.009 1.00 74.12 205 ILE A CA 1
ATOM 1626 C C . ILE A 1 205 ? 24.827 -17.759 -32.024 1.00 74.12 205 ILE A C 1
ATOM 1628 O O . ILE A 1 205 ? 25.887 -17.975 -31.434 1.00 74.12 205 ILE A O 1
ATOM 1632 N N . PHE A 1 206 ? 24.212 -18.721 -32.712 1.00 72.00 206 PHE A N 1
ATOM 1633 C CA . PHE A 1 206 ? 24.747 -20.076 -32.861 1.00 72.00 206 PHE A CA 1
ATOM 1634 C C . PHE A 1 206 ? 25.570 -20.283 -34.140 1.00 72.00 206 PHE A C 1
ATOM 1636 O O . PHE A 1 206 ? 26.055 -21.397 -34.355 1.00 72.00 206 PHE A O 1
ATOM 1643 N N . SER A 1 207 ? 25.766 -19.248 -34.964 1.00 77.12 207 SER A N 1
ATOM 1644 C CA . SER A 1 207 ? 26.557 -19.357 -36.188 1.00 77.12 207 SER A CA 1
ATOM 1645 C C . SER A 1 207 ? 28.028 -19.593 -35.850 1.00 77.12 207 SER A C 1
ATOM 1647 O O . SER A 1 207 ? 28.519 -19.258 -34.765 1.00 77.12 207 SER A O 1
ATOM 1649 N N . LEU A 1 208 ? 28.730 -20.248 -36.772 1.00 70.75 208 LEU A N 1
ATOM 1650 C CA . LEU A 1 208 ? 30.171 -20.422 -36.677 1.00 70.75 208 LEU A CA 1
ATOM 1651 C C . LEU A 1 208 ? 30.836 -19.153 -37.188 1.00 70.75 208 LEU A C 1
ATOM 1653 O O . LEU A 1 208 ? 30.640 -18.755 -38.335 1.00 70.75 208 LEU A O 1
ATOM 1657 N N . ARG A 1 209 ? 31.657 -18.543 -36.340 1.00 60.97 209 ARG A N 1
ATOM 1658 C CA . ARG A 1 209 ? 32.502 -17.428 -36.738 1.00 60.97 209 ARG A CA 1
ATOM 1659 C C . ARG A 1 209 ? 33.799 -17.994 -37.310 1.00 60.97 209 ARG A C 1
ATOM 1661 O O . ARG A 1 209 ? 34.503 -18.751 -36.638 1.00 60.97 209 ARG A O 1
ATOM 1668 N N . SER A 1 210 ? 34.125 -17.623 -38.542 1.00 54.59 210 SER A N 1
ATOM 1669 C CA . SER A 1 210 ? 35.404 -17.962 -39.171 1.00 54.59 210 SER A CA 1
ATOM 1670 C C . SER A 1 210 ? 36.433 -16.895 -38.811 1.00 54.59 210 SER A C 1
ATOM 1672 O O . SER A 1 210 ? 36.465 -15.834 -39.425 1.00 54.59 210 SER A O 1
ATOM 1674 N N . HIS A 1 211 ? 37.266 -17.153 -37.802 1.00 50.41 211 HIS A N 1
ATOM 1675 C CA . HIS A 1 211 ? 38.399 -16.288 -37.472 1.00 50.41 211 HIS A CA 1
ATOM 1676 C C . HIS A 1 211 ? 39.699 -17.107 -37.507 1.00 50.41 211 HIS A C 1
ATOM 1678 O O . HIS A 1 211 ? 40.147 -17.657 -36.501 1.00 50.41 211 HIS A O 1
ATOM 1684 N N . GLY A 1 212 ? 40.311 -17.208 -38.690 1.00 58.16 212 GLY A N 1
ATOM 1685 C CA . GLY A 1 212 ? 41.508 -18.028 -38.923 1.00 58.16 212 GLY A CA 1
ATOM 1686 C C . GLY A 1 212 ? 41.226 -19.542 -38.967 1.00 58.16 212 GLY A C 1
ATOM 1687 O O . GLY A 1 212 ? 40.150 -19.969 -39.366 1.00 58.16 212 GLY A O 1
ATOM 1688 N N . GLN A 1 213 ? 42.201 -20.367 -38.560 1.00 48.25 213 GLN A N 1
ATOM 1689 C CA . GLN A 1 213 ? 42.204 -21.845 -38.680 1.00 48.25 213 GLN A CA 1
ATOM 1690 C C . GLN A 1 213 ? 41.266 -22.599 -37.703 1.00 48.25 213 GLN A C 1
ATOM 1692 O O . GLN A 1 213 ? 41.315 -23.826 -37.628 1.00 48.25 213 GLN A O 1
ATOM 1697 N N . ARG A 1 214 ? 40.427 -21.912 -36.913 1.00 51.19 214 ARG A N 1
ATOM 1698 C CA . ARG A 1 214 ? 39.467 -22.552 -35.993 1.00 51.19 214 ARG A CA 1
ATOM 1699 C C . ARG A 1 214 ? 38.093 -21.903 -36.092 1.00 51.19 214 ARG A C 1
ATOM 1701 O O . ARG A 1 214 ? 37.964 -20.692 -35.961 1.00 51.19 214 ARG A O 1
ATOM 1708 N N . SER A 1 215 ? 37.076 -22.737 -36.269 1.00 57.84 215 SER A N 1
ATOM 1709 C CA . SER A 1 215 ? 35.664 -22.363 -36.231 1.00 57.84 215 SER A CA 1
ATOM 1710 C C . SER A 1 215 ? 35.159 -22.483 -34.791 1.00 57.84 215 SER A C 1
ATOM 1712 O O . SER A 1 215 ? 35.159 -23.574 -34.219 1.00 57.84 215 SER A O 1
ATOM 1714 N N . GLU A 1 216 ? 34.722 -21.379 -34.189 1.00 66.75 216 GLU A N 1
ATOM 1715 C CA . GLU A 1 216 ? 34.004 -21.392 -32.910 1.00 66.75 216 GLU A CA 1
ATOM 1716 C C . GLU A 1 216 ? 32.615 -20.773 -33.074 1.00 66.75 216 GLU A C 1
ATOM 1718 O O . GLU A 1 216 ? 32.416 -19.888 -33.905 1.00 66.75 216 GLU A O 1
ATOM 1723 N N . SER A 1 217 ? 31.626 -21.262 -32.322 1.00 69.56 217 SER A N 1
ATOM 1724 C CA . SER A 1 217 ? 30.289 -20.665 -32.356 1.00 69.56 217 SER A CA 1
ATOM 1725 C C . SER A 1 217 ? 30.295 -19.296 -31.680 1.00 69.56 217 SER A C 1
ATOM 1727 O O . SER A 1 217 ? 31.012 -19.098 -30.696 1.00 69.56 217 SER A O 1
ATOM 1729 N N . VAL A 1 218 ? 29.466 -18.365 -32.153 1.00 66.44 218 VAL A N 1
ATOM 1730 C CA . VAL A 1 218 ? 29.373 -17.007 -31.590 1.00 66.44 218 VAL A CA 1
ATOM 1731 C C . VAL A 1 218 ? 29.012 -17.037 -30.095 1.00 66.44 218 VAL A C 1
ATOM 1733 O O . VAL A 1 218 ? 29.619 -16.306 -29.318 1.00 66.44 218 VAL A O 1
ATOM 1736 N N . VAL A 1 219 ? 28.152 -17.959 -29.631 1.00 67.06 219 VAL A N 1
ATOM 1737 C CA . VAL A 1 219 ? 27.917 -18.197 -28.185 1.00 67.06 219 VAL A CA 1
ATOM 1738 C C . VAL A 1 219 ? 29.198 -18.557 -27.438 1.00 67.06 219 VAL A C 1
ATOM 1740 O O . VAL A 1 219 ? 29.398 -18.119 -26.303 1.00 67.06 219 VAL A O 1
ATOM 1743 N N . ARG A 1 220 ? 30.031 -19.428 -28.014 1.00 60.97 220 ARG A N 1
ATOM 1744 C CA . ARG A 1 220 ? 31.262 -19.879 -27.364 1.00 60.97 220 ARG A CA 1
ATOM 1745 C C . ARG A 1 220 ? 32.287 -18.758 -27.347 1.00 60.97 220 ARG A C 1
ATOM 1747 O O . ARG A 1 220 ? 32.894 -18.572 -26.302 1.00 60.97 220 ARG A O 1
ATOM 1754 N N . TRP A 1 221 ? 32.419 -18.002 -28.435 1.00 68.81 221 TRP A N 1
ATOM 1755 C CA . TRP A 1 221 ? 33.242 -16.795 -28.501 1.00 68.81 221 TRP A CA 1
ATOM 1756 C C . TRP A 1 221 ? 32.808 -15.773 -27.454 1.00 68.81 221 TRP A C 1
ATOM 1758 O O . TRP A 1 221 ? 33.642 -15.358 -26.658 1.00 68.81 221 TRP A O 1
ATOM 1768 N N . LEU A 1 2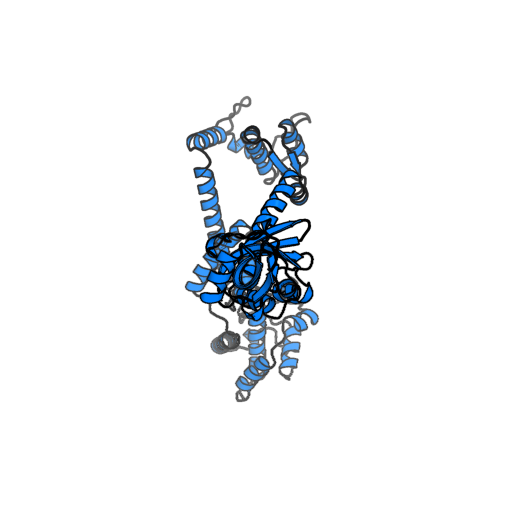22 ? 31.504 -15.470 -27.382 1.00 61.66 222 LEU A N 1
ATOM 1769 C CA . LEU A 1 222 ? 30.939 -14.623 -26.338 1.00 61.66 222 LEU A CA 1
ATOM 1770 C C . LEU A 1 222 ? 31.407 -15.156 -24.988 1.00 61.66 222 LEU A C 1
ATOM 1772 O O . LEU A 1 222 ? 32.134 -14.466 -24.300 1.00 61.66 222 LEU A O 1
ATOM 1776 N N . LYS A 1 223 ? 31.136 -16.420 -24.654 1.00 54.41 223 LYS A N 1
ATOM 1777 C CA . LYS A 1 223 ? 31.535 -17.024 -23.369 1.00 54.41 223 LYS A CA 1
ATOM 1778 C C . LYS A 1 223 ? 33.052 -17.155 -23.145 1.00 54.41 223 LYS A C 1
ATOM 1780 O O . LYS A 1 223 ? 33.448 -17.515 -22.033 1.00 54.41 223 LYS A O 1
ATOM 1785 N N . THR A 1 224 ? 33.894 -16.932 -24.155 1.00 49.78 224 THR A N 1
ATOM 1786 C CA . THR A 1 224 ? 35.343 -17.122 -24.061 1.00 49.78 224 THR A CA 1
ATOM 1787 C C . THR A 1 224 ? 36.007 -15.809 -23.648 1.00 49.78 224 THR A C 1
ATOM 1789 O O . THR A 1 224 ? 35.876 -14.806 -24.341 1.00 49.78 224 THR A O 1
ATOM 1792 N N . PRO A 1 225 ? 36.761 -15.783 -22.537 1.00 41.19 225 PRO A N 1
ATOM 1793 C CA . PRO A 1 225 ? 37.502 -14.590 -22.154 1.00 41.19 225 PRO A CA 1
ATOM 1794 C C . PRO A 1 225 ? 38.560 -14.242 -23.220 1.00 41.19 225 PRO A C 1
ATOM 1796 O O . PRO A 1 225 ? 39.224 -15.159 -23.715 1.00 41.19 225 PRO A O 1
ATOM 1799 N N . PRO A 1 226 ? 38.780 -12.956 -23.550 1.00 44.44 226 PRO A N 1
ATOM 1800 C CA . PRO A 1 226 ? 39.725 -12.567 -24.595 1.00 44.44 226 PRO A CA 1
ATOM 1801 C C . PRO A 1 226 ? 41.149 -13.065 -24.285 1.00 44.44 226 PRO A C 1
ATOM 1803 O O . PRO A 1 226 ? 41.616 -13.017 -23.142 1.00 44.44 226 PRO A O 1
ATOM 1806 N N . ARG A 1 227 ? 41.847 -13.588 -25.306 1.00 40.41 227 ARG A N 1
ATOM 1807 C CA . ARG A 1 227 ? 43.245 -14.043 -25.189 1.00 40.41 227 ARG A CA 1
ATOM 1808 C C . ARG A 1 227 ? 44.204 -12.847 -25.212 1.00 40.41 227 ARG A C 1
ATOM 1810 O O . ARG A 1 227 ? 44.049 -11.938 -26.014 1.00 40.41 227 ARG A O 1
ATOM 1817 N N . ARG A 1 228 ? 45.234 -12.923 -24.361 1.00 37.78 228 ARG A N 1
ATOM 1818 C CA . ARG A 1 228 ? 46.255 -11.911 -24.000 1.00 37.78 228 ARG A CA 1
ATOM 1819 C C . ARG A 1 228 ? 47.075 -11.239 -25.125 1.00 37.78 228 ARG A C 1
ATOM 1821 O O . ARG A 1 228 ? 48.019 -10.530 -24.801 1.00 37.78 228 ARG A O 1
ATOM 1828 N N . HIS A 1 229 ? 46.762 -11.411 -26.408 1.00 38.41 229 HIS A N 1
ATOM 1829 C CA . HIS A 1 229 ? 47.583 -10.858 -27.491 1.00 38.41 229 HIS A CA 1
ATOM 1830 C C . HIS A 1 229 ? 46.739 -10.204 -28.587 1.00 38.41 229 HIS A C 1
ATOM 1832 O O . HIS A 1 229 ? 46.400 -10.829 -29.587 1.00 38.41 229 HIS A O 1
ATOM 1838 N N . SER A 1 230 ? 46.429 -8.923 -28.405 1.00 29.84 230 SER A N 1
ATOM 1839 C CA . SER A 1 230 ? 46.290 -7.941 -29.488 1.00 29.84 230 SER A CA 1
ATOM 1840 C C . SER A 1 230 ? 46.616 -6.553 -28.916 1.00 29.84 230 SER A C 1
ATOM 1842 O O . SER A 1 230 ? 46.315 -6.322 -27.741 1.00 29.84 230 SER A O 1
ATOM 1844 N N . PRO A 1 231 ? 47.281 -5.659 -29.672 1.00 37.19 231 PRO A N 1
ATOM 1845 C CA . PRO A 1 231 ? 47.773 -4.391 -29.150 1.00 37.19 231 PRO A CA 1
ATOM 1846 C C . PRO A 1 231 ? 46.617 -3.490 -28.711 1.00 37.19 231 PRO A C 1
ATOM 1848 O O . PRO A 1 231 ? 45.519 -3.510 -29.262 1.00 37.19 231 PRO A O 1
ATOM 1851 N N . SER A 1 232 ? 46.894 -2.716 -27.678 1.00 41.31 232 SER A N 1
ATOM 1852 C CA . SER A 1 232 ? 46.012 -1.831 -26.931 1.00 41.31 232 SER A CA 1
ATOM 1853 C C . SER A 1 232 ? 45.301 -0.763 -27.777 1.00 41.31 232 SER A C 1
ATOM 1855 O O . SER A 1 232 ? 45.808 0.351 -27.860 1.00 41.31 232 SER A O 1
ATOM 1857 N N . THR A 1 233 ? 44.129 -1.028 -28.374 1.00 36.69 233 THR A N 1
ATOM 1858 C CA . THR A 1 233 ? 43.217 0.057 -28.835 1.00 36.69 233 THR A CA 1
ATOM 1859 C C . THR A 1 233 ? 41.753 -0.365 -29.088 1.00 36.69 233 THR A C 1
ATOM 1861 O O . THR A 1 233 ? 41.122 0.077 -30.044 1.00 36.69 233 THR A O 1
ATOM 1864 N N . GLY A 1 234 ? 41.153 -1.211 -28.245 1.00 39.62 234 GLY A N 1
ATOM 1865 C CA . GLY A 1 234 ? 39.728 -1.556 -28.376 1.00 39.62 234 GLY A CA 1
ATOM 1866 C C . GLY A 1 234 ? 39.079 -1.938 -27.048 1.00 39.62 234 GLY A C 1
ATOM 1867 O O . GLY A 1 234 ? 39.764 -2.443 -26.163 1.00 39.62 234 GLY A O 1
ATOM 1868 N N . ALA A 1 235 ? 37.764 -1.714 -26.928 1.00 39.81 235 ALA A N 1
ATOM 1869 C CA . ALA A 1 235 ? 36.924 -1.780 -25.715 1.00 39.81 235 ALA A CA 1
ATOM 1870 C C . ALA A 1 235 ? 36.856 -3.143 -24.964 1.00 39.81 235 ALA A C 1
ATOM 1872 O O . ALA A 1 235 ? 35.990 -3.351 -24.114 1.00 39.81 235 ALA A O 1
ATOM 1873 N N . PHE A 1 236 ? 37.757 -4.086 -25.260 1.00 42.94 236 PHE A N 1
ATOM 1874 C CA . PHE A 1 236 ? 37.757 -5.466 -24.754 1.00 42.94 236 PHE A CA 1
ATOM 1875 C C . PHE A 1 236 ? 39.175 -5.961 -24.407 1.00 42.94 236 PHE A C 1
ATOM 1877 O O . PHE A 1 236 ? 39.581 -7.058 -24.789 1.00 42.94 236 PHE A O 1
ATOM 1884 N N . SER A 1 237 ? 39.955 -5.139 -23.704 1.00 38.53 237 SER A N 1
ATOM 1885 C CA . SER A 1 237 ? 41.373 -5.387 -23.395 1.00 38.53 237 SER A CA 1
ATOM 1886 C C . SER A 1 237 ? 41.632 -6.282 -22.171 1.00 38.53 237 SER A C 1
ATOM 1888 O O . SER A 1 237 ? 42.781 -6.642 -21.912 1.00 38.53 237 SER A O 1
ATOM 1890 N N . SER A 1 238 ? 40.602 -6.684 -21.418 1.00 41.03 238 SER A N 1
ATOM 1891 C CA . SER A 1 238 ? 40.755 -7.484 -20.195 1.00 41.03 238 SER A CA 1
ATOM 1892 C C . SER A 1 238 ? 39.709 -8.598 -20.070 1.00 41.03 238 SER A C 1
ATOM 1894 O O . SER A 1 238 ? 38.735 -8.670 -20.820 1.00 41.03 238 SER A O 1
ATOM 1896 N N . ARG A 1 239 ? 39.957 -9.535 -19.143 1.00 40.34 239 ARG A N 1
ATOM 1897 C CA . ARG A 1 239 ? 39.100 -10.698 -18.880 1.00 40.34 239 ARG A CA 1
ATOM 1898 C C . ARG A 1 239 ? 37.755 -10.212 -18.328 1.00 40.34 239 ARG A C 1
ATOM 1900 O O . ARG A 1 239 ? 37.619 -10.036 -17.122 1.00 40.34 239 ARG A O 1
ATOM 1907 N N . LYS A 1 240 ? 36.797 -9.995 -19.227 1.00 45.78 240 LYS A N 1
ATOM 1908 C CA . LYS A 1 240 ? 35.470 -9.474 -18.910 1.00 45.78 240 LYS A CA 1
ATOM 1909 C C . LYS A 1 240 ? 34.769 -10.388 -17.896 1.00 45.78 240 LYS A C 1
ATOM 1911 O O . LYS A 1 240 ? 34.695 -11.610 -18.077 1.00 45.78 240 LYS A O 1
ATOM 1916 N N . SER A 1 241 ? 34.325 -9.805 -16.788 1.00 42.34 241 SER A N 1
ATOM 1917 C CA . SER A 1 241 ? 33.572 -10.514 -15.761 1.00 42.34 241 SER A CA 1
ATOM 1918 C C . SER A 1 241 ? 32.197 -10.899 -16.320 1.00 42.34 241 SER A C 1
ATOM 1920 O O . SER A 1 241 ? 31.743 -10.370 -17.334 1.00 42.34 241 SER A O 1
ATOM 1922 N N . ARG A 1 242 ? 31.474 -11.806 -15.653 1.00 41.81 242 ARG A N 1
ATOM 1923 C CA . ARG A 1 242 ? 30.085 -12.137 -16.033 1.00 41.81 242 ARG A CA 1
ATOM 1924 C C . ARG A 1 242 ? 29.170 -10.896 -16.084 1.00 41.81 242 ARG A C 1
ATOM 1926 O O . ARG A 1 242 ? 28.112 -10.977 -16.698 1.00 41.81 242 ARG A O 1
ATOM 1933 N N . LYS A 1 243 ? 29.584 -9.791 -15.449 1.00 42.00 243 LYS A N 1
ATOM 1934 C CA . LYS A 1 243 ? 28.891 -8.502 -15.393 1.00 42.00 243 LYS A CA 1
ATOM 1935 C C . LYS A 1 243 ? 29.074 -7.631 -16.637 1.00 42.00 243 LYS A C 1
ATOM 1937 O O . LYS A 1 243 ? 28.332 -6.674 -16.757 1.00 42.00 243 LYS A O 1
ATOM 1942 N N . ASP A 1 244 ? 29.962 -7.993 -17.565 1.00 50.09 244 ASP A N 1
ATOM 1943 C CA . ASP A 1 244 ? 30.340 -7.114 -18.683 1.00 50.09 244 ASP A CA 1
ATOM 1944 C C . ASP A 1 244 ? 29.794 -7.616 -20.049 1.00 50.09 244 ASP A C 1
ATOM 1946 O O . ASP A 1 244 ? 29.977 -6.992 -21.095 1.00 50.09 244 ASP A O 1
ATOM 1950 N N . PHE A 1 245 ? 29.139 -8.787 -20.056 1.00 52.34 245 PHE A N 1
ATOM 1951 C CA . PHE A 1 245 ? 28.284 -9.273 -21.154 1.00 52.34 245 PHE A CA 1
ATOM 1952 C C . PHE A 1 245 ? 27.014 -8.449 -21.390 1.00 52.34 245 PHE A C 1
ATOM 1954 O O . PHE A 1 245 ? 26.642 -8.287 -22.555 1.00 52.34 245 PHE A O 1
ATOM 1961 N N . PRO A 1 246 ? 26.325 -7.976 -20.332 1.00 60.00 246 PRO A N 1
ATOM 1962 C CA . PRO A 1 246 ? 25.209 -7.055 -20.461 1.00 60.00 246 PRO A CA 1
ATOM 1963 C C . PRO A 1 246 ? 25.571 -5.853 -21.329 1.00 60.00 246 PRO A C 1
ATOM 1965 O O . PRO A 1 246 ? 24.835 -5.577 -22.260 1.00 60.00 246 PRO A O 1
ATOM 1968 N N . ASP A 1 247 ? 26.733 -5.227 -21.135 1.00 62.47 247 ASP A N 1
ATOM 1969 C CA . ASP A 1 247 ? 27.099 -3.982 -21.829 1.00 62.47 247 ASP A CA 1
ATOM 1970 C C . ASP A 1 247 ? 27.185 -4.144 -23.349 1.00 62.47 247 ASP A C 1
ATOM 1972 O O . ASP A 1 247 ? 26.698 -3.306 -24.102 1.00 62.47 247 ASP A O 1
ATOM 1976 N N . ALA A 1 248 ? 27.760 -5.253 -23.822 1.00 64.56 248 ALA A N 1
ATOM 1977 C CA . ALA A 1 248 ? 27.859 -5.531 -25.253 1.00 64.56 248 ALA A CA 1
ATOM 1978 C C . ALA A 1 248 ? 26.487 -5.835 -25.883 1.00 64.56 248 ALA A C 1
ATOM 1980 O O . ALA A 1 248 ? 26.229 -5.452 -27.025 1.00 64.56 248 ALA A O 1
ATOM 1981 N N . LEU A 1 249 ? 25.600 -6.507 -25.140 1.00 67.62 249 LEU A N 1
ATOM 1982 C CA . LEU A 1 249 ? 24.226 -6.773 -25.573 1.00 67.62 249 LEU A CA 1
ATOM 1983 C C . LEU A 1 249 ? 23.368 -5.505 -25.550 1.00 67.62 249 LEU A C 1
ATOM 1985 O O . LEU A 1 249 ? 22.611 -5.274 -26.491 1.00 67.62 249 LEU A O 1
ATOM 1989 N N . ILE A 1 250 ? 23.513 -4.686 -24.508 1.00 71.50 250 ILE A N 1
ATOM 1990 C CA . ILE A 1 250 ? 22.854 -3.389 -24.357 1.00 71.50 250 ILE A CA 1
ATOM 1991 C C . ILE A 1 250 ? 23.270 -2.486 -25.514 1.00 71.50 250 ILE A C 1
ATOM 1993 O O . ILE A 1 250 ? 22.400 -1.984 -26.213 1.00 71.50 250 ILE A O 1
ATOM 1997 N N . LEU A 1 251 ? 24.572 -2.371 -25.798 1.00 74.06 251 LEU A N 1
ATOM 1998 C CA . LEU A 1 251 ? 25.075 -1.571 -26.914 1.00 74.06 251 LEU A CA 1
ATOM 1999 C C . LEU A 1 251 ? 24.538 -2.057 -28.262 1.00 74.06 251 LEU A C 1
ATOM 2001 O O . LEU A 1 251 ? 24.042 -1.262 -29.048 1.00 74.06 251 LEU A O 1
ATOM 2005 N N . SER A 1 252 ? 24.600 -3.365 -28.530 1.00 69.50 252 SER A N 1
ATOM 2006 C CA . SER A 1 252 ? 24.115 -3.919 -29.799 1.00 69.50 252 SER A CA 1
ATOM 2007 C C . SER A 1 252 ? 22.612 -3.720 -29.989 1.00 69.50 252 SER A C 1
ATOM 2009 O O . SER A 1 252 ? 22.172 -3.517 -31.117 1.00 69.50 252 SER A O 1
ATOM 2011 N N . SER A 1 253 ? 21.833 -3.815 -28.910 1.00 73.69 253 SER A N 1
ATOM 2012 C CA . SER A 1 253 ? 20.382 -3.617 -28.959 1.00 73.69 253 SER A CA 1
ATOM 2013 C C . SER A 1 253 ? 20.050 -2.134 -29.114 1.00 73.69 253 SER A C 1
ATOM 2015 O O . SER A 1 253 ? 19.219 -1.780 -29.941 1.00 73.69 253 SER A O 1
ATOM 2017 N N . ALA A 1 254 ? 20.760 -1.266 -28.390 1.00 72.94 254 ALA A N 1
ATOM 2018 C CA . ALA A 1 254 ? 20.626 0.180 -28.498 1.00 72.94 254 ALA A CA 1
ATOM 2019 C C . ALA A 1 254 ? 20.964 0.671 -29.911 1.00 72.94 254 ALA A C 1
ATOM 2021 O O . ALA A 1 254 ? 20.182 1.403 -30.496 1.00 72.94 254 ALA A O 1
ATOM 2022 N N . CYS A 1 255 ? 22.063 0.213 -30.517 1.00 75.44 255 CYS A N 1
ATOM 2023 C CA . CYS A 1 255 ? 22.431 0.599 -31.884 1.00 75.44 255 CYS A CA 1
ATOM 2024 C C . CYS A 1 255 ? 21.402 0.176 -32.940 1.00 75.44 255 CYS A C 1
ATOM 2026 O O . CYS A 1 255 ? 21.294 0.832 -33.970 1.00 75.44 255 CYS A O 1
ATOM 2028 N N . ALA A 1 256 ? 20.680 -0.924 -32.715 1.00 76.38 256 ALA A N 1
ATOM 2029 C CA . ALA A 1 256 ? 19.666 -1.394 -33.652 1.00 76.38 256 ALA A CA 1
ATOM 2030 C C . ALA A 1 256 ? 18.392 -0.536 -33.615 1.00 76.38 256 ALA A C 1
ATOM 2032 O O . ALA A 1 256 ? 17.739 -0.397 -34.641 1.00 76.38 256 ALA A O 1
ATOM 2033 N N . VAL A 1 257 ? 18.062 0.020 -32.446 1.00 77.44 257 VAL A N 1
ATOM 2034 C CA . VAL A 1 257 ? 16.788 0.707 -32.186 1.00 77.44 257 VAL A CA 1
ATOM 2035 C C . VAL A 1 257 ? 16.940 2.230 -32.168 1.00 77.44 257 VAL A C 1
ATOM 2037 O O . VAL A 1 257 ? 16.008 2.938 -32.525 1.00 77.44 257 VAL A O 1
ATOM 2040 N N . ALA A 1 258 ? 18.116 2.755 -31.816 1.00 75.19 258 ALA A N 1
ATOM 2041 C CA . ALA A 1 258 ? 18.382 4.193 -31.756 1.00 75.19 258 ALA A CA 1
ATOM 2042 C C . ALA A 1 258 ? 18.008 4.980 -33.029 1.00 75.19 258 ALA A C 1
ATOM 2044 O O . ALA A 1 258 ? 17.537 6.099 -32.876 1.00 75.19 258 ALA A O 1
ATOM 2045 N N . PRO A 1 259 ? 18.133 4.444 -34.262 1.00 78.19 259 PRO A N 1
ATOM 2046 C CA . PRO A 1 259 ? 17.694 5.165 -35.459 1.00 78.19 259 PRO A CA 1
ATOM 2047 C C . PRO A 1 259 ? 16.174 5.385 -35.564 1.00 78.19 259 PRO A C 1
ATOM 2049 O O . PRO A 1 259 ? 15.746 6.185 -36.389 1.00 78.19 259 PRO A O 1
ATOM 2052 N N . GLU A 1 260 ? 15.359 4.658 -34.792 1.00 79.81 260 GLU A N 1
ATOM 2053 C CA . GLU A 1 260 ? 13.890 4.734 -34.837 1.00 79.81 260 GLU A CA 1
ATOM 2054 C C . GLU A 1 260 ? 13.313 5.824 -33.917 1.00 79.81 260 GLU A C 1
ATOM 2056 O O . GLU A 1 260 ? 12.124 6.127 -34.003 1.00 79.81 260 GLU A O 1
ATOM 2061 N N . TYR A 1 261 ? 14.134 6.421 -33.047 1.00 72.94 261 TYR A N 1
ATOM 2062 C CA . TYR A 1 261 ? 13.705 7.380 -32.030 1.00 72.94 261 TYR A CA 1
ATOM 2063 C C . TYR A 1 261 ? 14.520 8.671 -32.122 1.00 72.94 261 TYR A C 1
ATOM 2065 O O . TYR A 1 261 ? 15.739 8.631 -32.253 1.00 72.94 261 TYR A O 1
ATOM 2073 N N . GLU A 1 262 ? 13.846 9.817 -32.015 1.00 69.94 262 GLU A N 1
ATOM 2074 C CA . GLU A 1 262 ? 14.481 11.143 -32.062 1.00 69.94 262 GLU A CA 1
ATOM 2075 C C . GLU A 1 262 ? 15.390 11.395 -30.848 1.00 69.94 262 GLU A C 1
ATOM 2077 O O . GLU A 1 262 ? 16.480 11.946 -30.989 1.00 69.94 262 GLU A O 1
ATOM 2082 N N . HIS A 1 263 ? 14.988 10.896 -29.674 1.00 72.75 263 HIS A N 1
ATOM 2083 C CA . HIS A 1 263 ? 15.767 10.946 -28.438 1.00 72.75 263 HIS A CA 1
ATOM 2084 C C . HIS A 1 263 ? 15.971 9.534 -27.880 1.00 72.75 263 HIS A C 1
ATOM 2086 O O . HIS A 1 263 ? 15.013 8.841 -27.532 1.00 72.75 263 HIS A O 1
ATOM 2092 N N . PHE A 1 264 ? 17.231 9.099 -27.777 1.00 79.00 264 PHE A N 1
ATOM 2093 C CA . PHE A 1 264 ? 17.598 7.800 -27.212 1.00 79.00 264 PHE A CA 1
ATOM 2094 C C . PHE A 1 264 ? 18.612 7.985 -26.081 1.00 79.00 264 PHE A C 1
ATOM 2096 O O . PHE A 1 264 ? 19.776 8.317 -26.319 1.00 79.00 264 PHE A O 1
ATOM 2103 N N . HIS A 1 265 ? 18.173 7.744 -24.844 1.00 80.44 265 HIS A N 1
ATOM 2104 C CA . HIS A 1 265 ? 18.993 7.934 -23.650 1.00 80.44 265 HIS A CA 1
ATOM 2105 C C . HIS A 1 265 ? 19.503 6.597 -23.101 1.00 80.44 265 HIS A C 1
ATOM 2107 O O . HIS A 1 265 ? 18.734 5.659 -22.881 1.00 80.44 265 HIS A O 1
ATOM 2113 N N . LEU A 1 266 ? 20.802 6.525 -22.815 1.00 81.50 266 LEU A N 1
ATOM 2114 C CA . LEU A 1 266 ? 21.443 5.376 -22.188 1.00 81.50 266 LEU A CA 1
ATOM 2115 C C . LEU A 1 266 ? 21.978 5.756 -20.803 1.00 81.50 266 LEU A C 1
ATOM 2117 O O . LEU A 1 266 ? 22.885 6.580 -20.672 1.00 81.50 266 LEU A O 1
ATOM 2121 N N . VAL A 1 267 ? 21.448 5.109 -19.763 1.00 81.12 267 VAL A N 1
ATOM 2122 C CA . VAL A 1 267 ? 21.911 5.297 -18.383 1.00 81.12 267 VAL A CA 1
ATOM 2123 C C . VAL A 1 267 ? 23.018 4.297 -18.077 1.00 81.12 267 VAL A C 1
ATOM 2125 O O . VAL A 1 267 ? 22.769 3.096 -17.968 1.00 81.12 267 VAL A O 1
ATOM 2128 N N . THR A 1 268 ? 24.252 4.779 -17.955 1.00 77.94 268 THR A N 1
ATOM 2129 C CA . THR A 1 268 ? 25.397 3.946 -17.590 1.00 77.94 268 THR A CA 1
ATOM 2130 C C . THR A 1 268 ? 26.504 4.735 -16.890 1.00 77.94 268 THR A C 1
ATOM 2132 O O . THR A 1 268 ? 26.976 5.772 -17.367 1.00 77.94 268 THR A O 1
ATOM 2135 N N . ALA A 1 269 ? 26.974 4.181 -15.773 1.00 70.19 269 ALA A N 1
ATOM 2136 C CA . ALA A 1 269 ? 28.176 4.633 -15.077 1.00 70.19 269 ALA A CA 1
ATOM 2137 C C . ALA A 1 269 ? 29.471 4.062 -15.698 1.00 70.19 269 ALA A C 1
ATOM 2139 O O . ALA A 1 269 ? 30.563 4.412 -15.262 1.00 70.19 269 ALA A O 1
ATOM 2140 N N . ASP A 1 270 ? 29.370 3.175 -16.697 1.00 75.19 270 ASP A N 1
ATOM 2141 C CA . ASP A 1 270 ? 30.525 2.568 -17.364 1.00 75.19 270 ASP A CA 1
ATOM 2142 C C . ASP A 1 270 ? 31.046 3.470 -18.499 1.00 75.19 270 ASP A C 1
ATOM 2144 O O . ASP A 1 270 ? 30.393 3.671 -19.530 1.00 75.19 270 ASP A O 1
ATOM 2148 N N . GLU A 1 271 ? 32.260 3.993 -18.315 1.00 70.25 271 GLU A N 1
ATOM 2149 C CA . GLU A 1 271 ? 32.936 4.874 -19.274 1.00 70.25 271 GLU A CA 1
ATOM 2150 C C . GLU A 1 271 ? 33.247 4.190 -20.614 1.00 70.25 271 GLU A C 1
ATOM 2152 O O . GLU A 1 271 ? 33.241 4.839 -21.663 1.00 70.25 271 GLU A O 1
ATOM 2157 N N . HIS A 1 272 ? 33.498 2.878 -20.625 1.00 68.50 272 HIS A N 1
ATOM 2158 C CA . HIS A 1 272 ? 33.787 2.138 -21.851 1.00 68.50 272 HIS A CA 1
ATOM 2159 C C . HIS A 1 272 ? 32.531 1.924 -22.691 1.00 68.50 272 HIS A C 1
ATOM 2161 O O . HIS A 1 272 ? 32.594 2.053 -23.918 1.00 68.50 272 HIS A O 1
ATOM 2167 N N . LEU A 1 273 ? 31.396 1.625 -22.053 1.00 69.94 273 LEU A N 1
ATOM 2168 C CA . LEU A 1 273 ? 30.107 1.541 -22.738 1.00 69.94 273 LEU A CA 1
ATOM 2169 C C . LEU A 1 273 ? 29.712 2.907 -23.305 1.00 69.94 273 LEU A C 1
ATOM 2171 O O . LEU A 1 273 ? 29.317 2.992 -24.467 1.00 69.94 273 LEU A O 1
ATOM 2175 N N . ARG A 1 274 ? 29.912 3.977 -22.529 1.00 72.00 274 ARG A N 1
ATOM 2176 C CA . ARG A 1 274 ? 29.674 5.358 -22.965 1.00 72.00 274 ARG A CA 1
ATOM 2177 C C . ARG A 1 274 ? 30.531 5.741 -24.171 1.00 72.00 274 ARG A C 1
ATOM 2179 O O . ARG A 1 274 ? 30.008 6.218 -25.172 1.00 72.00 274 ARG A O 1
ATOM 2186 N N . ALA A 1 275 ? 31.835 5.468 -24.125 1.00 71.00 275 ALA A N 1
ATOM 2187 C CA . ALA A 1 275 ? 32.748 5.761 -25.231 1.00 71.00 275 ALA A CA 1
ATOM 2188 C C . ALA A 1 275 ? 32.426 4.958 -26.506 1.00 71.00 275 ALA A C 1
ATOM 2190 O O . ALA A 1 275 ? 32.639 5.438 -27.621 1.00 71.00 275 ALA A O 1
ATOM 2191 N N . ALA A 1 276 ? 31.923 3.729 -26.359 1.00 69.25 276 ALA A N 1
ATOM 2192 C CA . ALA A 1 276 ? 31.510 2.899 -27.485 1.00 69.25 276 ALA A CA 1
ATOM 2193 C C . ALA A 1 276 ? 30.175 3.365 -28.089 1.00 69.25 276 ALA A C 1
ATOM 2195 O O . ALA A 1 276 ? 30.053 3.435 -29.312 1.00 69.25 276 ALA A O 1
ATOM 2196 N N . ALA A 1 277 ? 29.207 3.717 -27.242 1.00 68.50 277 ALA A N 1
ATOM 2197 C CA . ALA A 1 277 ? 27.888 4.200 -27.637 1.00 68.50 277 ALA A CA 1
ATOM 2198 C C . ALA A 1 277 ? 27.915 5.624 -28.213 1.00 68.50 277 ALA A C 1
ATOM 2200 O O . ALA A 1 277 ? 27.153 5.922 -29.128 1.00 68.50 277 ALA A O 1
ATOM 2201 N N . GLY A 1 278 ? 28.823 6.494 -27.750 1.00 67.56 278 GLY A N 1
ATOM 2202 C CA . GLY A 1 278 ? 28.923 7.888 -28.211 1.00 67.56 278 GLY A CA 1
ATOM 2203 C C . GLY A 1 278 ? 29.234 8.043 -29.701 1.00 67.56 278 GLY A C 1
ATOM 2204 O O . GLY A 1 278 ? 29.022 9.101 -30.279 1.00 67.56 278 GLY A O 1
ATOM 2205 N N . ARG A 1 279 ? 29.662 6.963 -30.361 1.00 70.06 279 ARG A N 1
ATOM 2206 C CA . ARG A 1 279 ? 29.849 6.902 -31.818 1.00 70.06 279 ARG A CA 1
ATOM 2207 C C . ARG A 1 279 ? 28.535 6.843 -32.604 1.00 70.06 279 ARG A C 1
ATOM 2209 O O . ARG A 1 279 ? 28.574 6.953 -33.824 1.00 70.06 279 ARG A O 1
ATOM 2216 N N . PHE A 1 280 ? 27.408 6.648 -31.922 1.00 68.88 280 PHE A N 1
ATOM 2217 C CA . PHE A 1 280 ? 26.090 6.417 -32.514 1.00 68.88 280 PHE A CA 1
ATOM 2218 C C . PHE A 1 280 ? 25.066 7.509 -32.163 1.00 68.88 280 PHE A C 1
ATOM 2220 O O . PHE A 1 280 ? 23.878 7.297 -32.370 1.00 68.88 280 PHE A O 1
ATOM 2227 N N . GLY A 1 281 ? 25.504 8.659 -31.632 1.00 68.25 281 GLY A N 1
ATOM 2228 C CA . GLY A 1 281 ? 24.629 9.819 -31.396 1.00 68.25 281 GLY A CA 1
ATOM 2229 C C . GLY A 1 281 ? 23.616 9.664 -30.255 1.00 68.25 281 GLY A C 1
ATOM 2230 O O . GLY A 1 281 ? 22.651 10.411 -30.211 1.00 68.25 281 GLY A O 1
ATOM 2231 N N . MET A 1 282 ? 23.817 8.702 -29.349 1.00 76.69 282 MET A N 1
ATOM 2232 C CA . MET A 1 282 ? 22.958 8.505 -28.172 1.00 76.69 282 MET A CA 1
ATOM 2233 C C . MET A 1 282 ? 23.293 9.518 -27.069 1.00 76.69 282 MET A C 1
ATOM 2235 O O . MET A 1 282 ? 24.445 9.933 -26.933 1.00 76.69 282 MET A O 1
ATOM 2239 N N . GLU A 1 283 ? 22.310 9.861 -26.242 1.00 79.19 283 GLU A N 1
ATOM 2240 C CA . GLU A 1 283 ? 22.507 10.700 -25.058 1.00 79.19 283 GLU A CA 1
ATOM 2241 C C . GLU A 1 283 ? 22.845 9.852 -23.826 1.00 79.19 283 GLU A C 1
ATOM 2243 O O . GLU A 1 283 ? 22.328 8.744 -23.661 1.00 79.19 283 GLU A O 1
ATOM 2248 N N . PHE A 1 284 ? 23.699 10.364 -22.935 1.00 79.44 284 PHE A N 1
ATOM 2249 C CA . PHE A 1 284 ? 24.232 9.589 -21.811 1.00 79.44 284 PHE A CA 1
ATOM 2250 C C . PHE A 1 284 ? 23.961 10.224 -20.466 1.00 79.44 284 PHE A C 1
ATOM 2252 O O . PHE A 1 284 ? 24.153 11.423 -20.283 1.00 79.44 284 PHE A O 1
ATOM 2259 N N . HIS A 1 285 ? 23.650 9.360 -19.505 1.00 81.00 285 HIS A N 1
ATOM 2260 C CA . HIS A 1 285 ? 23.480 9.731 -18.108 1.00 81.00 285 HIS A CA 1
ATOM 2261 C C . HIS A 1 285 ? 24.266 8.765 -17.231 1.00 81.00 285 HIS A C 1
ATOM 2263 O O . HIS A 1 285 ? 24.182 7.549 -17.397 1.00 81.00 285 HIS A O 1
ATOM 2269 N N . GLU A 1 286 ? 25.052 9.290 -16.299 1.00 77.56 286 GLU A N 1
ATOM 2270 C CA . GLU A 1 286 ? 25.902 8.496 -15.406 1.00 77.56 286 GLU A CA 1
ATOM 2271 C C . GLU A 1 286 ? 25.100 7.808 -14.300 1.00 77.56 286 GLU A C 1
ATOM 2273 O O . GLU A 1 286 ? 25.549 6.834 -13.695 1.00 77.56 286 GLU A O 1
ATOM 2278 N N . SER A 1 287 ? 23.895 8.307 -14.036 1.00 74.50 287 SER A N 1
ATOM 2279 C CA . SER A 1 287 ? 22.996 7.787 -13.019 1.00 74.50 287 SER A CA 1
ATOM 2280 C C . SER A 1 287 ? 21.543 7.945 -13.441 1.00 74.50 287 SER A C 1
ATOM 2282 O O . SER A 1 287 ? 21.204 8.775 -14.287 1.00 74.50 287 SER A O 1
ATOM 2284 N N . LEU A 1 288 ? 20.670 7.161 -12.805 1.00 69.62 288 LEU A N 1
ATOM 2285 C CA . LEU A 1 288 ? 19.227 7.308 -12.969 1.00 69.62 288 LEU A CA 1
ATOM 2286 C C . LEU A 1 288 ? 18.767 8.720 -12.575 1.00 69.62 288 LEU A C 1
ATOM 2288 O O . LEU A 1 288 ? 17.866 9.254 -13.204 1.00 69.62 288 LEU A O 1
ATOM 2292 N N . LEU A 1 289 ? 19.407 9.332 -11.572 1.00 70.94 289 LEU A N 1
ATOM 2293 C CA . LEU A 1 289 ? 19.085 10.685 -11.121 1.00 70.94 289 LEU A CA 1
ATOM 2294 C C . LEU A 1 289 ? 19.333 11.708 -12.237 1.00 70.9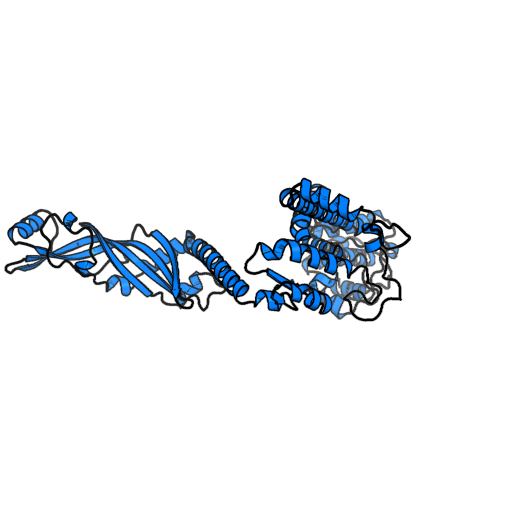4 289 LEU A C 1
ATOM 2296 O O . LEU A 1 289 ? 18.436 12.460 -12.584 1.00 70.94 289 LEU A O 1
ATOM 2300 N N . GLN A 1 290 ? 20.498 11.642 -12.884 1.00 78.88 290 GLN A N 1
ATOM 2301 C CA . GLN A 1 290 ? 20.830 12.533 -13.997 1.00 78.88 290 GLN A CA 1
ATOM 2302 C C . GLN A 1 290 ? 19.891 12.347 -15.199 1.00 78.88 290 GLN A C 1
ATOM 2304 O O . GLN A 1 290 ? 19.517 13.321 -15.842 1.00 78.88 290 GLN A O 1
ATOM 2309 N N . PHE A 1 291 ? 19.469 11.108 -15.473 1.00 80.38 291 PHE A N 1
ATOM 2310 C CA . PHE A 1 291 ? 18.472 10.827 -16.507 1.00 80.38 291 PHE A CA 1
ATOM 2311 C C . PHE A 1 291 ? 17.100 11.415 -16.169 1.00 80.38 291 PHE A C 1
ATOM 2313 O O . PHE A 1 291 ? 16.443 11.991 -17.029 1.00 80.38 291 PHE A O 1
ATOM 2320 N N . LEU A 1 292 ? 16.675 11.288 -14.912 1.00 73.00 292 LEU A N 1
ATOM 2321 C CA . LEU A 1 292 ? 15.410 11.837 -14.429 1.00 73.00 292 LEU A CA 1
ATOM 2322 C C . LEU A 1 292 ? 15.394 13.373 -14.383 1.00 73.00 292 LEU A C 1
ATOM 2324 O O . LEU A 1 292 ? 14.303 13.945 -14.394 1.00 73.00 292 LEU A O 1
ATOM 2328 N N . ASP A 1 293 ? 16.573 14.000 -14.352 1.00 77.12 293 ASP A N 1
ATOM 2329 C CA . ASP A 1 293 ? 16.788 15.450 -14.423 1.00 77.12 293 ASP A CA 1
ATOM 2330 C C . ASP A 1 293 ? 17.025 15.958 -15.860 1.00 77.12 293 ASP A C 1
ATOM 2332 O O . ASP A 1 293 ? 17.187 17.163 -16.075 1.00 77.12 293 ASP A O 1
ATOM 2336 N N . ALA A 1 294 ? 17.048 15.069 -16.861 1.00 80.31 294 ALA A N 1
ATOM 2337 C CA . ALA A 1 294 ? 17.189 15.461 -18.258 1.00 80.31 294 ALA A CA 1
ATOM 2338 C C . ALA A 1 294 ? 15.982 16.314 -18.699 1.00 80.31 294 ALA A C 1
ATOM 2340 O O . ALA A 1 294 ? 14.856 15.955 -18.355 1.00 80.31 294 ALA A O 1
ATOM 2341 N N . PRO A 1 295 ? 16.166 17.389 -19.493 1.00 76.12 295 PRO A N 1
ATOM 2342 C CA . PRO A 1 295 ? 15.102 18.355 -19.791 1.00 76.12 295 PRO A CA 1
ATOM 2343 C C . PRO A 1 295 ? 13.808 17.716 -20.315 1.00 76.12 295 PRO A C 1
ATOM 2345 O O . PRO A 1 295 ? 12.751 17.924 -19.730 1.00 76.12 295 PRO A O 1
ATOM 2348 N N . ALA A 1 296 ? 13.907 16.840 -21.321 1.00 73.44 296 ALA A N 1
ATOM 2349 C CA . ALA A 1 296 ? 12.755 16.154 -21.914 1.00 73.44 296 ALA A CA 1
ATOM 2350 C C . ALA A 1 296 ? 12.045 15.195 -20.938 1.00 73.44 296 ALA A C 1
ATOM 2352 O O . ALA A 1 296 ? 10.829 15.021 -20.986 1.00 73.44 296 ALA A O 1
ATOM 2353 N N . ILE A 1 297 ? 12.799 14.570 -20.026 1.00 75.94 297 ILE A N 1
ATOM 2354 C CA . ILE A 1 297 ? 12.249 13.658 -19.013 1.00 75.94 297 ILE A CA 1
ATOM 2355 C C . ILE A 1 297 ? 11.618 14.446 -17.870 1.00 75.94 297 ILE A C 1
ATOM 2357 O O . ILE A 1 297 ? 10.580 14.041 -17.354 1.00 75.94 297 ILE A O 1
ATOM 2361 N N . ARG A 1 298 ? 12.210 15.578 -17.486 1.00 72.62 298 ARG A N 1
ATOM 2362 C CA . ARG A 1 298 ? 11.654 16.480 -16.482 1.00 72.62 298 ARG A CA 1
ATOM 2363 C C . ARG A 1 298 ? 10.331 17.072 -16.960 1.00 72.62 298 ARG A C 1
ATOM 2365 O O . ARG A 1 298 ? 9.358 16.961 -16.230 1.00 72.62 298 ARG A O 1
ATOM 2372 N N . GLU A 1 299 ? 10.264 17.560 -18.197 1.00 72.62 299 GLU A N 1
ATOM 2373 C CA . GLU A 1 299 ? 9.020 18.056 -18.805 1.00 72.62 299 GLU A CA 1
ATOM 2374 C C . GLU A 1 299 ? 7.942 16.965 -18.872 1.00 72.62 299 GLU A C 1
ATOM 2376 O O . GLU A 1 299 ? 6.804 17.186 -18.465 1.00 72.62 299 GLU A O 1
ATOM 2381 N N . ALA A 1 300 ? 8.295 15.746 -19.296 1.00 68.06 300 ALA A N 1
ATOM 2382 C CA . ALA A 1 300 ? 7.352 14.627 -19.316 1.00 68.06 300 ALA A CA 1
ATOM 2383 C C . ALA A 1 300 ? 6.873 14.228 -17.907 1.00 68.06 300 ALA A C 1
ATOM 2385 O O . ALA A 1 300 ? 5.714 13.858 -17.721 1.00 68.06 300 ALA A O 1
ATOM 2386 N N . ARG A 1 301 ? 7.752 14.306 -16.899 1.00 67.00 301 ARG A N 1
ATOM 2387 C CA . ARG A 1 301 ? 7.412 14.036 -15.494 1.00 67.00 301 ARG A CA 1
ATOM 2388 C C . ARG A 1 301 ? 6.547 15.135 -14.893 1.00 67.00 301 ARG A C 1
ATOM 2390 O O . ARG A 1 301 ? 5.632 14.809 -14.150 1.00 67.00 301 ARG A O 1
ATOM 2397 N N . GLU A 1 302 ? 6.818 16.395 -15.207 1.00 64.31 302 GLU A N 1
ATOM 2398 C CA . GLU A 1 302 ? 6.017 17.549 -14.790 1.00 64.31 302 GLU A CA 1
ATOM 2399 C C . GLU A 1 302 ? 4.629 17.512 -15.437 1.00 64.31 302 GLU A C 1
ATOM 2401 O O . GLU A 1 302 ? 3.633 17.711 -14.744 1.00 64.31 302 GLU A O 1
ATOM 2406 N N . ALA A 1 303 ? 4.536 17.139 -16.717 1.00 64.38 303 ALA A N 1
ATOM 2407 C CA . ALA A 1 303 ? 3.263 16.931 -17.405 1.00 64.38 303 ALA A CA 1
ATOM 2408 C C . ALA A 1 303 ? 2.456 15.775 -16.785 1.00 64.38 303 ALA A C 1
ATOM 2410 O O . ALA A 1 303 ? 1.274 15.939 -16.486 1.00 64.38 303 ALA A O 1
ATOM 2411 N N . LEU A 1 304 ? 3.096 14.629 -16.519 1.00 59.25 304 LEU A N 1
ATOM 2412 C CA . LEU A 1 304 ? 2.441 13.472 -15.898 1.00 59.25 304 LEU A CA 1
ATOM 2413 C C . LEU A 1 304 ? 2.030 13.749 -14.443 1.00 59.25 304 LEU A C 1
ATOM 2415 O O . LEU A 1 304 ? 0.948 13.349 -14.019 1.00 59.25 304 LEU A O 1
ATOM 2419 N N . ALA A 1 305 ? 2.876 14.445 -13.678 1.00 58.41 305 ALA A N 1
ATOM 2420 C CA . ALA A 1 305 ? 2.575 14.854 -12.310 1.00 58.41 305 ALA A CA 1
ATOM 2421 C C . ALA A 1 305 ? 1.421 15.860 -12.274 1.00 58.41 305 ALA A C 1
ATOM 2423 O O . ALA A 1 305 ? 0.557 15.751 -11.410 1.00 58.41 305 ALA A O 1
ATOM 2424 N N . THR A 1 306 ? 1.367 16.787 -13.234 1.00 60.34 306 THR A N 1
ATOM 2425 C CA . THR A 1 306 ? 0.237 17.707 -13.404 1.00 60.34 306 THR A CA 1
ATOM 2426 C C . THR A 1 306 ? -1.040 16.937 -13.727 1.00 60.34 306 THR A C 1
ATOM 2428 O O . THR A 1 306 ? -2.034 17.126 -13.040 1.00 60.34 306 THR A O 1
ATOM 2431 N N . GLU A 1 307 ? -1.024 16.006 -14.685 1.00 61.97 307 GLU A N 1
ATOM 2432 C CA . GLU A 1 307 ? -2.212 15.218 -15.047 1.00 61.97 307 GLU A CA 1
ATOM 2433 C C . GLU A 1 307 ? -2.713 14.337 -13.889 1.00 61.97 307 GLU A C 1
ATOM 2435 O O . GLU A 1 307 ? -3.916 14.258 -13.630 1.00 61.97 307 GLU A O 1
ATOM 2440 N N . GLN A 1 308 ? -1.800 13.704 -13.151 1.00 63.88 308 GLN A N 1
ATOM 2441 C CA . GLN A 1 308 ? -2.152 12.905 -11.981 1.00 63.88 308 GLN A CA 1
ATOM 2442 C C . GLN A 1 308 ? -2.694 13.783 -10.843 1.00 63.88 308 GLN A C 1
ATOM 2444 O O . GLN A 1 308 ? -3.714 13.437 -10.249 1.00 63.88 308 GLN A O 1
ATOM 2449 N N . LYS A 1 309 ? -2.083 14.950 -10.597 1.00 63.19 309 LYS A N 1
ATOM 2450 C CA . LYS A 1 309 ? -2.559 15.942 -9.622 1.00 63.19 309 LYS A CA 1
ATOM 2451 C C . LYS A 1 309 ? -3.937 16.495 -10.008 1.00 63.19 309 LYS A C 1
ATOM 2453 O O . LYS A 1 309 ? -4.776 16.623 -9.126 1.00 63.19 309 LYS A O 1
ATOM 2458 N N . ILE A 1 310 ? -4.214 16.735 -11.300 1.00 62.94 310 ILE A N 1
ATOM 2459 C CA . ILE A 1 310 ? -5.551 17.120 -11.804 1.00 62.94 310 ILE A CA 1
ATOM 2460 C C . ILE A 1 310 ? -6.579 16.050 -11.432 1.00 62.94 310 ILE A C 1
ATOM 2462 O O . ILE A 1 310 ? -7.637 16.389 -10.908 1.00 62.94 310 ILE A O 1
ATOM 2466 N N . ARG A 1 311 ? -6.287 14.768 -11.681 1.00 64.81 311 ARG A N 1
ATOM 2467 C CA . ARG A 1 311 ? -7.227 13.674 -11.382 1.00 64.81 311 ARG A CA 1
ATOM 2468 C C . ARG A 1 311 ? -7.461 13.509 -9.885 1.00 64.81 311 ARG A C 1
ATOM 2470 O O . ARG A 1 311 ? -8.607 13.446 -9.463 1.00 64.81 311 ARG A O 1
ATOM 2477 N N . GLU A 1 312 ? -6.395 13.493 -9.089 1.00 66.62 312 GLU A N 1
ATOM 2478 C CA . GLU A 1 312 ? -6.487 13.343 -7.632 1.00 66.62 312 GLU A CA 1
ATOM 2479 C C . GLU A 1 312 ? -7.227 14.518 -6.978 1.00 66.62 312 GLU A C 1
ATOM 2481 O O . GLU A 1 312 ? -8.067 14.304 -6.104 1.00 66.62 312 GLU A O 1
ATOM 2486 N N . LEU A 1 313 ? -6.967 15.752 -7.426 1.00 64.56 313 LEU A N 1
ATOM 2487 C CA . LEU A 1 313 ? -7.695 16.928 -6.954 1.00 64.56 313 LEU A CA 1
ATOM 2488 C C . LEU A 1 313 ? -9.147 16.919 -7.433 1.00 64.56 313 LEU A C 1
ATOM 2490 O O . LEU A 1 313 ? -10.032 17.180 -6.628 1.00 64.56 313 LEU A O 1
ATOM 2494 N N . SER A 1 314 ? -9.418 16.573 -8.694 1.00 64.56 314 SER A N 1
ATOM 2495 C CA . SER A 1 314 ? -10.793 16.483 -9.210 1.00 64.56 314 SER A CA 1
ATOM 2496 C C . SER A 1 314 ? -11.616 15.457 -8.429 1.00 64.56 314 SER A C 1
ATOM 2498 O O . SER A 1 314 ? -12.720 15.769 -7.994 1.00 64.56 314 SER A O 1
ATOM 2500 N N . ASP A 1 315 ? -11.065 14.270 -8.168 1.00 67.94 315 ASP A N 1
ATOM 2501 C CA . ASP A 1 315 ? -11.732 13.234 -7.371 1.00 67.94 315 ASP A CA 1
ATOM 2502 C C . ASP A 1 315 ? -11.957 13.685 -5.917 1.00 67.94 315 ASP A C 1
ATOM 2504 O O . ASP A 1 315 ? -12.993 13.384 -5.319 1.00 67.94 315 ASP A O 1
ATOM 2508 N N . ALA A 1 316 ? -11.017 14.445 -5.343 1.00 65.88 316 ALA A N 1
ATOM 2509 C CA . ALA A 1 316 ? -11.175 15.020 -4.012 1.00 65.88 316 ALA A CA 1
ATOM 2510 C C . ALA A 1 316 ? -12.269 16.106 -3.979 1.00 65.88 316 ALA A C 1
ATOM 2512 O O . ALA A 1 316 ? -13.147 16.055 -3.111 1.00 65.88 316 ALA A O 1
ATOM 2513 N N . PHE A 1 317 ? -12.269 17.052 -4.924 1.00 63.69 317 PHE A N 1
ATOM 2514 C CA . PHE A 1 317 ? -13.264 18.129 -5.031 1.00 63.69 317 PHE A CA 1
ATOM 2515 C C . PHE A 1 317 ? -14.676 17.612 -5.312 1.00 63.69 317 PHE A C 1
ATOM 2517 O O . PHE A 1 317 ? -15.631 18.108 -4.718 1.00 63.69 317 PHE A O 1
ATOM 2524 N N . LEU A 1 318 ? -14.808 16.580 -6.147 1.00 66.44 318 LEU A N 1
ATOM 2525 C CA . LEU A 1 318 ? -16.097 16.011 -6.555 1.00 66.44 318 LEU A CA 1
ATOM 2526 C C . LEU A 1 318 ? -16.653 14.963 -5.579 1.00 66.44 318 LEU A C 1
ATOM 2528 O O . LEU A 1 318 ? -17.684 14.343 -5.851 1.00 66.44 318 LEU A O 1
ATOM 2532 N N . SER A 1 319 ? -16.005 14.746 -4.433 1.00 72.00 319 SER A N 1
ATOM 2533 C CA . SER A 1 319 ? -16.566 13.885 -3.392 1.00 72.00 319 SER A CA 1
ATOM 2534 C C . SER A 1 319 ? -17.809 14.520 -2.754 1.00 72.00 319 SER A C 1
ATOM 2536 O O . SER A 1 319 ? -17.854 15.723 -2.503 1.00 72.00 319 SER A O 1
ATOM 2538 N N . VAL A 1 320 ? -18.820 13.696 -2.455 1.00 70.50 320 VAL A N 1
ATOM 2539 C CA . VAL A 1 320 ? -20.130 14.145 -1.935 1.00 70.50 320 VAL A CA 1
ATOM 2540 C C . VAL A 1 320 ? -19.990 15.008 -0.678 1.00 70.50 320 VAL A C 1
ATOM 2542 O O . VAL A 1 320 ? -20.616 16.056 -0.575 1.00 70.50 320 VAL A O 1
ATOM 2545 N N . GLU A 1 321 ? -19.113 14.608 0.244 1.00 71.38 321 GLU A N 1
ATOM 2546 C CA . GLU A 1 321 ? -18.849 15.355 1.477 1.00 71.38 321 GLU A CA 1
ATOM 2547 C C . GLU A 1 321 ? -18.301 16.761 1.202 1.00 71.38 321 GLU A C 1
ATOM 2549 O O . GLU A 1 321 ? -18.634 17.708 1.911 1.00 71.38 321 GLU A O 1
ATOM 2554 N N . ASN A 1 322 ? -17.479 16.917 0.163 1.00 70.19 322 ASN A N 1
ATOM 2555 C CA . ASN A 1 322 ? -16.891 18.203 -0.180 1.00 70.19 322 ASN A CA 1
ATOM 2556 C C . ASN A 1 322 ? -17.872 19.071 -0.972 1.00 70.19 322 ASN A C 1
ATOM 2558 O O . ASN A 1 322 ? -17.969 20.265 -0.706 1.00 70.19 322 ASN A O 1
ATOM 2562 N N . LEU A 1 323 ? -18.683 18.485 -1.849 1.00 72.06 323 LEU A N 1
ATOM 2563 C CA . LEU A 1 323 ? -19.767 19.212 -2.512 1.00 72.06 323 LEU A CA 1
ATOM 2564 C C . LEU A 1 323 ? -20.755 19.817 -1.499 1.00 72.06 323 LEU A C 1
ATOM 2566 O O . LEU A 1 323 ? -21.096 20.995 -1.613 1.00 72.06 323 LEU A O 1
ATOM 2570 N N . ASP A 1 324 ? -21.141 19.060 -0.466 1.00 73.12 324 ASP A N 1
ATOM 2571 C CA . ASP A 1 324 ? -22.035 19.547 0.594 1.00 73.12 324 ASP A CA 1
ATOM 2572 C C . ASP A 1 324 ? -21.422 20.710 1.387 1.00 73.12 324 ASP A C 1
ATOM 2574 O O . ASP A 1 324 ? -22.119 21.655 1.764 1.00 73.12 324 ASP A O 1
ATOM 2578 N N . ARG A 1 325 ? -20.107 20.677 1.617 1.00 73.81 325 ARG A N 1
ATOM 2579 C CA . ARG A 1 325 ? -19.401 21.735 2.345 1.00 73.81 325 ARG A CA 1
ATOM 2580 C C . ARG A 1 325 ? -19.140 22.987 1.499 1.00 73.81 325 ARG A C 1
ATOM 2582 O O . ARG A 1 325 ? -19.302 24.076 2.039 1.00 73.81 325 ARG A O 1
ATOM 2589 N N . ILE A 1 326 ? -18.832 22.873 0.197 1.00 75.75 326 ILE A N 1
ATOM 2590 C CA . ILE A 1 326 ? -18.776 24.038 -0.721 1.00 75.75 326 ILE A CA 1
ATOM 2591 C C . ILE A 1 326 ? -20.154 24.697 -0.780 1.00 75.75 326 ILE A C 1
ATOM 2593 O O . ILE A 1 326 ? -20.262 25.911 -0.632 1.00 75.75 326 ILE A O 1
ATOM 2597 N N . ALA A 1 327 ? -21.215 23.897 -0.924 1.00 76.19 327 ALA A N 1
ATOM 2598 C CA . ALA A 1 327 ? -22.582 24.404 -0.891 1.00 76.19 327 ALA A CA 1
ATOM 2599 C C . ALA A 1 327 ? -22.911 25.083 0.448 1.00 76.19 327 ALA A C 1
ATOM 2601 O O . ALA A 1 327 ? -23.604 26.095 0.467 1.00 76.19 327 ALA A O 1
ATOM 2602 N N . GLY A 1 328 ? -22.414 24.542 1.564 1.00 78.12 328 GLY A N 1
ATOM 2603 C CA . GLY A 1 328 ? -22.537 25.153 2.886 1.00 78.12 328 GLY A CA 1
ATOM 2604 C C . GLY A 1 328 ? -21.823 26.502 2.990 1.00 78.12 328 GLY A C 1
ATOM 2605 O O . GLY A 1 328 ? -22.417 27.449 3.490 1.00 78.12 328 GLY A O 1
ATOM 2606 N N . TRP A 1 329 ? -20.592 26.604 2.483 1.00 79.12 329 TRP A N 1
ATOM 2607 C CA . TRP A 1 329 ? -19.825 27.853 2.452 1.00 79.12 329 TRP A CA 1
ATOM 2608 C C . TRP A 1 329 ? -20.504 28.924 1.589 1.00 79.12 329 TRP A C 1
ATOM 2610 O O . TRP A 1 329 ? -20.704 30.035 2.067 1.00 79.12 329 TRP A O 1
ATOM 2620 N N . LEU A 1 330 ? -20.948 28.571 0.376 1.00 78.25 330 LEU A N 1
ATOM 2621 C CA . LEU A 1 330 ? -21.684 29.489 -0.504 1.00 78.25 330 LEU A CA 1
ATOM 2622 C C . LEU A 1 330 ? -22.973 30.008 0.154 1.00 78.25 330 LEU A C 1
ATOM 2624 O O . LEU A 1 330 ? -23.321 31.169 -0.014 1.00 78.25 330 LEU A O 1
ATOM 2628 N N . ARG A 1 331 ? -23.676 29.164 0.923 1.00 79.38 331 ARG A N 1
ATOM 2629 C CA . ARG A 1 331 ? -24.928 29.530 1.611 1.00 79.38 331 ARG A CA 1
ATOM 2630 C C . ARG A 1 331 ? -24.734 30.297 2.918 1.00 79.38 331 ARG A C 1
ATOM 2632 O O . ARG A 1 331 ? -25.714 30.806 3.446 1.00 79.38 331 ARG A O 1
ATOM 2639 N N . ALA A 1 332 ? -23.523 30.356 3.468 1.00 74.88 332 ALA A N 1
ATOM 2640 C CA . ALA A 1 332 ? -23.266 30.935 4.788 1.00 74.88 332 ALA A CA 1
ATOM 2641 C C . ALA A 1 332 ? -23.193 32.478 4.802 1.00 74.88 332 ALA A C 1
ATOM 2643 O O . ALA A 1 332 ? -22.698 33.033 5.781 1.00 74.88 332 ALA A O 1
ATOM 2644 N N . GLY A 1 333 ? -23.684 33.148 3.750 1.00 63.91 333 GLY A N 1
ATOM 2645 C CA . GLY A 1 333 ? -23.627 34.606 3.594 1.00 63.91 333 GLY A CA 1
ATOM 2646 C C . GLY A 1 333 ? -22.233 35.063 3.173 1.00 63.91 333 GLY A C 1
ATOM 2647 O O . GLY A 1 333 ? -21.488 35.610 3.981 1.00 63.91 333 GLY A O 1
ATOM 2648 N N . ASN A 1 334 ? -21.837 34.746 1.934 1.00 68.44 334 ASN A N 1
ATOM 2649 C CA . ASN A 1 334 ? -20.597 35.270 1.365 1.00 68.44 334 ASN A CA 1
ATOM 2650 C C . ASN A 1 334 ? -20.865 36.681 0.824 1.00 68.44 334 ASN A C 1
ATOM 2652 O O . ASN A 1 334 ? -21.643 36.813 -0.122 1.00 68.44 334 ASN A O 1
ATOM 2656 N N . ASP A 1 335 ? -20.188 37.689 1.383 1.00 70.19 335 ASP A N 1
ATOM 2657 C CA . ASP A 1 335 ? -20.231 39.086 0.922 1.00 70.19 335 ASP A CA 1
ATOM 2658 C C . ASP A 1 335 ? -20.007 39.183 -0.606 1.00 70.19 335 ASP A C 1
ATOM 2660 O O . ASP A 1 335 ? -20.647 39.979 -1.280 1.00 70.19 335 ASP A O 1
ATOM 2664 N N . GLU A 1 336 ? -19.178 38.305 -1.193 1.00 73.94 336 GLU A N 1
ATOM 2665 C CA . GLU A 1 336 ? -18.917 38.274 -2.646 1.00 73.94 336 GLU A CA 1
ATOM 2666 C C . GLU A 1 336 ? -20.142 37.892 -3.499 1.00 73.94 336 GLU A C 1
ATOM 2668 O O . GLU A 1 336 ? -20.179 38.195 -4.690 1.00 73.94 336 GLU A O 1
ATOM 2673 N N . ILE A 1 337 ? -21.124 37.195 -2.919 1.00 79.88 337 ILE A N 1
ATOM 2674 C CA . ILE A 1 337 ? -22.382 36.840 -3.593 1.00 79.88 337 ILE A CA 1
ATOM 2675 C C . ILE A 1 337 ? -23.431 37.918 -3.342 1.00 79.88 337 ILE A C 1
ATOM 2677 O O . ILE A 1 337 ? -24.152 38.264 -4.269 1.00 79.88 337 ILE A O 1
ATOM 2681 N N . GLU A 1 338 ? -23.518 38.437 -2.115 1.00 81.06 338 GLU A N 1
ATOM 2682 C CA . GLU A 1 338 ? -24.501 39.466 -1.747 1.00 81.06 338 GLU A CA 1
ATOM 2683 C C . GLU A 1 338 ? -24.234 40.795 -2.464 1.00 81.06 338 GLU A C 1
ATOM 2685 O O . GLU A 1 338 ? -25.177 41.450 -2.904 1.00 81.06 338 GLU A O 1
ATOM 2690 N N . ASP A 1 339 ? -22.962 41.154 -2.652 1.00 82.94 339 ASP A N 1
ATOM 2691 C CA . ASP A 1 339 ? -22.540 42.379 -3.340 1.00 82.94 339 ASP A CA 1
ATOM 2692 C C . ASP A 1 339 ? -22.328 42.180 -4.855 1.00 82.94 339 ASP A C 1
ATOM 2694 O O . ASP A 1 339 ? -21.757 43.044 -5.530 1.00 82.94 339 ASP A O 1
ATOM 2698 N N . LEU A 1 340 ? -22.754 41.042 -5.417 1.00 85.81 340 LEU A N 1
ATOM 2699 C CA . LEU A 1 340 ? -22.569 40.768 -6.838 1.00 85.81 340 LEU A CA 1
ATOM 2700 C C . LEU A 1 340 ? -23.434 41.700 -7.697 1.00 85.81 340 LEU A C 1
ATOM 2702 O O . LEU A 1 340 ? -24.653 41.764 -7.535 1.00 85.81 340 LEU A O 1
ATOM 2706 N N . HIS A 1 341 ? -22.785 42.329 -8.677 1.00 89.06 341 HIS A N 1
ATOM 2707 C CA . HIS A 1 341 ? -23.410 43.136 -9.718 1.00 89.06 341 HIS A CA 1
ATOM 2708 C C . HIS A 1 341 ? -22.995 42.613 -11.096 1.00 89.06 341 HIS A C 1
ATOM 2710 O O . HIS A 1 341 ? -21.799 42.528 -11.383 1.00 89.06 341 HIS A O 1
ATOM 2716 N N . LEU A 1 342 ? -23.965 42.274 -11.947 1.00 88.94 342 LEU A N 1
ATOM 2717 C CA . LEU A 1 342 ? -23.722 41.909 -13.346 1.00 88.94 342 LEU A CA 1
ATOM 2718 C C . LEU A 1 342 ? -24.416 42.894 -14.279 1.00 88.94 342 LEU A C 1
ATOM 2720 O O . LEU A 1 342 ? -25.590 43.213 -14.091 1.00 88.94 342 LEU A O 1
ATOM 2724 N N . GLU A 1 343 ? -23.694 43.327 -15.308 1.00 90.31 343 GLU A N 1
ATOM 2725 C CA . GLU A 1 343 ? -24.211 44.216 -16.344 1.00 90.31 343 GLU A CA 1
ATOM 2726 C C . GLU A 1 343 ? -24.858 43.430 -17.493 1.00 90.31 343 GLU A C 1
ATOM 2728 O O . GLU A 1 343 ? -24.673 42.224 -17.651 1.00 90.31 343 GLU A O 1
ATOM 2733 N N . HIS A 1 344 ? -25.599 44.140 -18.342 1.00 89.12 344 HIS A N 1
ATOM 2734 C CA . HIS A 1 344 ? -26.402 43.576 -19.429 1.00 89.12 344 HIS A CA 1
ATOM 2735 C C . HIS A 1 344 ? -25.644 42.607 -20.351 1.00 89.12 344 HIS A C 1
ATOM 2737 O O . HIS A 1 344 ? -26.241 41.664 -20.862 1.00 89.12 344 HIS A O 1
ATOM 2743 N N . GLU A 1 345 ? -24.348 42.834 -20.582 1.00 87.62 345 GLU A N 1
ATOM 2744 C CA . GLU A 1 345 ? -23.516 42.011 -21.473 1.00 87.62 345 GLU A CA 1
ATOM 2745 C C . GLU A 1 345 ? -23.220 40.611 -20.908 1.00 87.62 345 GLU A C 1
ATOM 2747 O O . GLU A 1 345 ? -22.935 39.685 -21.673 1.00 87.62 345 GLU A O 1
ATOM 2752 N N . ASP A 1 346 ? -23.340 40.452 -19.590 1.00 88.12 346 ASP A N 1
ATOM 2753 C CA . ASP A 1 346 ? -23.036 39.225 -18.853 1.00 88.12 346 ASP A CA 1
ATOM 2754 C C . ASP A 1 346 ? -24.305 38.460 -18.428 1.00 88.12 346 ASP A C 1
ATOM 2756 O O . ASP A 1 346 ? -24.226 37.455 -17.709 1.00 88.12 346 ASP A O 1
ATOM 2760 N N . ILE A 1 347 ? -25.479 38.912 -18.893 1.00 88.56 347 ILE A N 1
ATOM 2761 C CA . ILE A 1 347 ? -26.786 38.322 -18.586 1.00 88.56 347 ILE A CA 1
ATOM 2762 C C . ILE A 1 347 ? -27.389 37.668 -19.833 1.00 88.56 347 ILE A C 1
ATOM 2764 O O . ILE A 1 347 ? -27.820 38.330 -20.778 1.00 88.56 347 ILE A O 1
ATOM 2768 N N . ASP A 1 348 ? -27.509 36.347 -19.787 1.00 88.56 348 ASP A N 1
ATOM 2769 C CA . ASP A 1 348 ? -28.199 35.540 -20.786 1.00 88.56 348 ASP A CA 1
ATOM 2770 C C . ASP A 1 348 ? -29.679 35.311 -20.397 1.00 88.56 348 ASP A C 1
ATOM 2772 O O . ASP A 1 348 ? -30.068 35.357 -19.227 1.00 88.56 348 ASP A O 1
ATOM 2776 N N . GLY A 1 349 ? -30.537 35.004 -21.374 1.00 85.88 349 GLY A N 1
ATOM 2777 C CA . GLY A 1 349 ? -31.929 34.608 -21.114 1.00 85.88 349 GLY A CA 1
ATOM 2778 C C . GLY A 1 349 ? -32.919 35.760 -20.898 1.00 85.88 349 GLY A C 1
ATOM 2779 O O . GLY A 1 349 ? -34.035 35.527 -20.429 1.00 85.88 349 GLY A O 1
ATOM 2780 N N . LEU A 1 350 ? -32.553 37.001 -21.237 1.00 87.50 350 LEU A N 1
ATOM 2781 C CA . LEU A 1 350 ? -33.413 38.187 -21.084 1.00 87.50 350 LEU A CA 1
ATOM 2782 C C . LEU A 1 350 ? -34.731 38.100 -21.873 1.00 87.50 350 LEU A C 1
ATOM 2784 O O . LEU A 1 350 ? -35.721 38.732 -21.511 1.00 87.50 350 LEU A O 1
ATOM 2788 N N . GLU A 1 351 ? -34.798 37.270 -22.913 1.00 85.56 351 GLU A N 1
ATOM 2789 C CA . GLU A 1 351 ? -36.038 36.974 -23.630 1.00 85.56 351 GLU A CA 1
ATOM 2790 C C . GLU A 1 351 ? -37.126 36.360 -22.733 1.00 85.56 351 GLU A C 1
ATOM 2792 O O . GLU A 1 351 ? -38.318 36.519 -23.013 1.00 85.56 351 GLU A O 1
ATOM 2797 N N . ALA A 1 352 ? -36.741 35.698 -21.635 1.00 85.69 352 ALA A N 1
ATOM 2798 C CA . ALA A 1 352 ? -37.669 35.104 -20.677 1.00 85.69 352 ALA A CA 1
ATOM 2799 C C . ALA A 1 352 ? -38.495 36.157 -19.923 1.00 85.69 352 ALA A C 1
ATOM 2801 O O . ALA A 1 352 ? -39.592 35.852 -19.442 1.00 85.69 352 ALA A O 1
ATOM 2802 N N . VAL A 1 353 ? -38.013 37.405 -19.852 1.00 85.75 353 VAL A N 1
ATOM 2803 C CA . VAL A 1 353 ? -38.751 38.523 -19.244 1.00 85.75 353 VAL A CA 1
ATOM 2804 C C . VAL A 1 353 ? -40.067 38.757 -19.994 1.00 85.75 353 VAL A C 1
ATOM 2806 O O . VAL A 1 353 ? -41.098 39.007 -19.370 1.00 85.75 353 VAL A O 1
ATOM 2809 N N . GLY A 1 354 ? -40.085 38.531 -21.313 1.00 84.31 354 GLY A N 1
ATOM 2810 C CA . GLY A 1 354 ? -41.297 38.587 -22.135 1.00 84.31 354 GLY A CA 1
ATOM 2811 C C . GLY A 1 354 ? -41.695 39.995 -22.590 1.00 84.31 354 GLY A C 1
ATOM 2812 O O . GLY A 1 354 ? -42.814 40.181 -23.075 1.00 84.31 354 GLY A O 1
ATOM 2813 N N . VAL A 1 355 ? -40.785 40.961 -22.445 1.00 87.00 355 VAL A N 1
ATOM 2814 C CA . VAL A 1 355 ? -40.879 42.340 -22.948 1.00 87.00 355 VAL A CA 1
ATOM 2815 C C . VAL A 1 355 ? -39.551 42.751 -23.576 1.00 87.00 355 VAL A C 1
ATOM 2817 O O . VAL A 1 355 ? -38.563 42.018 -23.490 1.00 87.00 355 VAL A O 1
ATOM 2820 N N . THR A 1 356 ? -39.510 43.928 -24.194 1.00 87.50 356 THR A N 1
ATOM 2821 C CA . THR A 1 356 ? -38.242 44.492 -24.652 1.00 87.50 356 THR A CA 1
ATOM 2822 C C . THR A 1 356 ? -37.457 45.014 -23.451 1.00 87.50 356 THR A C 1
ATOM 2824 O O . THR A 1 356 ? -37.953 45.858 -22.705 1.00 87.50 356 THR A O 1
ATOM 2827 N N . VAL A 1 357 ? -36.243 44.499 -23.267 1.00 87.88 357 VAL A N 1
ATOM 2828 C CA . VAL A 1 357 ? -35.371 44.800 -22.126 1.00 87.88 357 VAL A CA 1
ATOM 2829 C C . VAL A 1 357 ? -34.204 45.676 -22.577 1.00 87.88 357 VAL A C 1
ATOM 2831 O O . VAL A 1 357 ? -33.489 45.325 -23.516 1.00 87.88 357 VAL A O 1
ATOM 2834 N N . TYR A 1 358 ? -33.994 46.795 -21.886 1.00 87.31 358 TYR A N 1
ATOM 2835 C CA . TYR A 1 358 ? -32.868 47.705 -22.075 1.00 87.31 358 TYR A CA 1
ATOM 2836 C C . TYR A 1 358 ? -32.055 47.806 -20.784 1.00 87.31 358 TYR A C 1
ATOM 2838 O O . TYR A 1 358 ? -32.630 48.037 -19.725 1.00 87.31 358 TYR A O 1
ATOM 2846 N N . GLY A 1 359 ? -30.728 47.665 -20.885 1.00 84.62 359 GLY A N 1
ATOM 2847 C CA . GLY A 1 359 ? -29.806 47.916 -19.769 1.00 84.62 359 GLY A CA 1
ATOM 2848 C C . GLY A 1 359 ? -30.131 47.101 -18.518 1.00 84.62 359 GLY A C 1
ATOM 2849 O O . GLY A 1 359 ? -30.357 47.679 -17.464 1.00 84.62 359 GLY A O 1
ATOM 2850 N N . ALA A 1 360 ? -30.217 45.776 -18.660 1.00 90.06 360 ALA A N 1
ATOM 2851 C CA . ALA A 1 360 ? -30.491 44.897 -17.527 1.00 90.06 360 ALA A CA 1
ATOM 2852 C C . ALA A 1 360 ? -29.285 44.808 -16.585 1.00 90.06 360 ALA A C 1
ATOM 2854 O O . ALA A 1 360 ? -28.157 44.688 -17.060 1.00 90.06 360 ALA A O 1
ATOM 2855 N N . THR A 1 361 ? -29.537 44.790 -15.282 1.00 92.31 361 THR A N 1
ATOM 2856 C CA . THR A 1 361 ? -28.555 44.452 -14.252 1.00 92.31 361 THR A CA 1
ATOM 2857 C C . THR A 1 361 ? -29.099 43.346 -13.361 1.00 92.31 361 THR A C 1
ATOM 2859 O O . THR A 1 361 ? -30.313 43.228 -13.175 1.00 92.31 361 THR A O 1
ATOM 2862 N N . ILE A 1 362 ? -28.202 42.511 -12.840 1.00 90.88 362 ILE A N 1
ATOM 2863 C CA . ILE A 1 362 ? -28.502 41.576 -11.755 1.00 90.88 362 ILE A CA 1
ATOM 2864 C C . ILE A 1 362 ? -27.776 42.060 -10.512 1.00 90.88 362 ILE A C 1
ATOM 2866 O O . ILE A 1 362 ? -26.562 42.253 -10.548 1.00 90.88 362 ILE A O 1
ATOM 2870 N N . ASP A 1 363 ? -28.529 42.191 -9.429 1.00 89.12 363 ASP A N 1
ATOM 2871 C CA . ASP A 1 363 ? -28.084 42.704 -8.144 1.00 89.12 363 ASP A CA 1
ATOM 2872 C C . ASP A 1 363 ? -28.543 41.777 -7.011 1.00 89.12 363 ASP A C 1
ATOM 2874 O O . ASP A 1 363 ? -29.514 41.021 -7.139 1.00 89.12 363 ASP A O 1
ATOM 2878 N N . TYR A 1 364 ? -27.831 41.838 -5.887 1.00 87.88 364 TYR A N 1
ATOM 2879 C CA . TYR A 1 364 ? -28.201 41.200 -4.620 1.00 87.88 364 TYR A CA 1
ATOM 2880 C C . TYR A 1 364 ? -28.646 39.722 -4.710 1.00 87.88 364 TYR A C 1
ATOM 2882 O O . TYR A 1 364 ? -29.728 39.369 -4.221 1.00 87.88 364 TYR A O 1
ATOM 2890 N N . PRO A 1 365 ? -27.863 38.812 -5.324 1.00 87.94 365 PRO A N 1
ATOM 2891 C CA . PRO A 1 365 ? -28.148 37.388 -5.218 1.00 87.94 365 PRO A CA 1
ATOM 2892 C C . PRO A 1 365 ? -28.221 36.921 -3.758 1.00 87.94 365 PRO A C 1
ATOM 2894 O O . PRO A 1 365 ? -27.356 37.222 -2.945 1.00 87.94 365 PRO A O 1
ATOM 2897 N N . VAL A 1 366 ? -29.238 36.124 -3.433 1.00 87.75 366 VAL A N 1
ATOM 2898 C CA . VAL A 1 366 ? -29.530 35.646 -2.077 1.00 87.75 366 VAL A CA 1
ATOM 2899 C C . VAL A 1 366 ? -28.743 34.359 -1.804 1.00 87.75 366 VAL A C 1
ATOM 2901 O O . VAL A 1 366 ? -29.107 33.308 -2.339 1.00 87.75 366 VAL A O 1
ATOM 2904 N N . PRO A 1 367 ? -27.707 34.345 -0.951 1.00 85.06 367 PRO A N 1
ATOM 2905 C CA . PRO A 1 367 ? -26.878 33.150 -0.772 1.00 85.06 367 PRO A CA 1
ATOM 2906 C C . PRO A 1 367 ? -27.648 31.982 -0.137 1.00 85.06 367 PRO A C 1
ATOM 2908 O O . PRO A 1 367 ? -27.465 30.818 -0.497 1.00 85.06 367 PRO A O 1
ATOM 2911 N N . GLU A 1 368 ? -28.587 32.280 0.763 1.00 84.50 368 GLU A N 1
ATOM 2912 C CA . GLU A 1 368 ? -29.412 31.274 1.445 1.00 84.50 368 GLU A CA 1
ATOM 2913 C C . GLU A 1 368 ? -30.318 30.480 0.482 1.00 84.50 368 GLU A C 1
ATOM 2915 O O . GLU A 1 368 ? -30.700 29.341 0.769 1.00 84.50 368 GLU A O 1
ATOM 2920 N N . ALA A 1 369 ? -30.644 31.053 -0.683 1.00 85.69 369 ALA A N 1
ATOM 2921 C CA . ALA A 1 369 ? -31.550 30.464 -1.666 1.00 85.69 369 ALA A CA 1
ATOM 2922 C C . ALA A 1 369 ? -30.854 29.539 -2.686 1.00 85.69 369 ALA A C 1
ATOM 2924 O O . ALA A 1 369 ? -31.546 28.933 -3.513 1.00 85.69 369 ALA A O 1
ATOM 2925 N N . ILE A 1 370 ? -29.526 29.367 -2.601 1.00 85.75 370 ILE A N 1
ATOM 2926 C CA . ILE A 1 370 ? -28.717 28.623 -3.579 1.00 85.75 370 ILE A CA 1
ATOM 2927 C C . ILE A 1 370 ? -29.144 27.148 -3.716 1.00 85.75 370 ILE A C 1
ATOM 2929 O O . ILE A 1 370 ? -29.137 26.360 -2.754 1.00 85.75 370 ILE A O 1
ATOM 2933 N N . LYS A 1 371 ? -29.431 26.736 -4.956 1.00 82.38 371 LYS A N 1
ATOM 2934 C CA . LYS A 1 371 ? -29.847 25.392 -5.395 1.00 82.38 371 LYS A CA 1
ATOM 2935 C C . LYS A 1 371 ? -29.038 24.927 -6.616 1.00 82.38 371 LYS A C 1
ATOM 2937 O O . LYS A 1 371 ? -28.338 25.704 -7.248 1.00 82.38 371 LYS A O 1
ATOM 2942 N N . PHE A 1 372 ? -29.130 23.630 -6.926 1.00 69.75 372 PHE A N 1
ATOM 2943 C CA . PHE A 1 372 ? -28.556 23.006 -8.133 1.00 69.75 372 PHE A CA 1
ATOM 2944 C C . PHE A 1 372 ? -27.051 23.244 -8.370 1.00 69.75 372 PHE A C 1
ATOM 2946 O O . PHE A 1 372 ? -26.608 23.310 -9.514 1.00 69.75 372 PHE A O 1
ATOM 2953 N N . LEU A 1 373 ? -26.255 23.310 -7.296 1.00 77.62 373 LEU A N 1
ATOM 2954 C CA . LEU A 1 373 ? -24.803 23.460 -7.395 1.00 77.62 373 LEU A CA 1
ATOM 2955 C C . LEU A 1 373 ? -24.172 22.263 -8.123 1.00 77.62 373 LEU A C 1
ATOM 2957 O O . LEU A 1 373 ? -24.252 21.127 -7.653 1.00 77.62 373 LEU A O 1
ATOM 2961 N N . THR A 1 374 ? -23.506 22.537 -9.239 1.00 73.25 374 THR A N 1
ATOM 2962 C CA . THR A 1 374 ? -22.708 21.572 -10.000 1.00 73.25 374 THR A CA 1
ATOM 2963 C C . THR A 1 374 ? -21.276 22.076 -10.100 1.00 73.25 374 THR A C 1
ATOM 2965 O O . THR A 1 374 ? -21.067 23.239 -10.422 1.00 73.25 374 THR A O 1
ATOM 2968 N N . ILE A 1 375 ? -20.295 21.203 -9.867 1.00 70.75 375 ILE A N 1
ATOM 2969 C CA . ILE A 1 375 ? -18.868 21.497 -10.064 1.00 70.75 375 ILE A CA 1
ATOM 2970 C C . ILE A 1 375 ? -18.377 20.617 -11.208 1.00 70.75 375 ILE A C 1
ATOM 2972 O O . ILE A 1 375 ? -18.590 19.404 -11.184 1.00 70.75 375 ILE A O 1
ATOM 2976 N N . SER A 1 376 ? -17.796 21.223 -12.241 1.00 64.12 376 SER A N 1
ATOM 2977 C CA . SER A 1 376 ? -17.563 20.554 -13.527 1.00 64.12 376 SER A CA 1
ATOM 2978 C C . SER A 1 376 ? -16.092 20.278 -13.823 1.00 64.12 376 SER A C 1
ATOM 2980 O O . SER A 1 376 ? -15.787 19.236 -14.408 1.00 64.12 376 SER A O 1
ATOM 2982 N N . LEU A 1 377 ? -15.175 21.171 -13.436 1.00 61.72 377 LEU A N 1
ATOM 2983 C CA . LEU A 1 377 ? -13.766 21.055 -13.809 1.00 61.72 377 LEU A CA 1
ATOM 2984 C C . LEU A 1 377 ? -12.842 21.791 -12.833 1.00 61.72 377 LEU A C 1
ATOM 2986 O O . LEU A 1 377 ? -13.153 22.896 -12.399 1.00 61.72 377 LEU A O 1
ATOM 2990 N N . ALA A 1 378 ? -11.688 21.186 -12.540 1.00 65.31 378 ALA A N 1
ATOM 2991 C CA . ALA A 1 378 ? -10.560 21.839 -11.887 1.00 65.31 378 ALA A CA 1
ATOM 2992 C C . ALA A 1 378 ? -9.447 22.070 -12.922 1.00 65.31 378 ALA A C 1
ATOM 2994 O O . ALA A 1 378 ? -8.922 21.106 -13.486 1.00 65.31 378 ALA A O 1
ATOM 2995 N N . SER A 1 379 ? -9.075 23.324 -13.173 1.00 65.06 379 SER A N 1
ATOM 2996 C CA . SER A 1 379 ? -7.991 23.682 -14.097 1.00 65.06 379 SER A CA 1
ATOM 2997 C C . SER A 1 379 ? -6.900 24.505 -13.412 1.00 65.06 379 SER A C 1
ATOM 2999 O O . SER A 1 379 ? -7.208 25.326 -12.547 1.00 65.06 379 SER A O 1
ATOM 3001 N N . PRO A 1 380 ? -5.623 24.335 -13.792 1.00 65.06 380 PRO A N 1
ATOM 3002 C CA . PRO A 1 380 ? -4.553 25.180 -13.278 1.00 65.06 380 PRO A CA 1
ATOM 3003 C C . PRO A 1 380 ? -4.739 26.624 -13.769 1.00 65.06 380 PRO A C 1
ATOM 3005 O O . PRO A 1 380 ? -4.913 26.861 -14.961 1.00 65.06 380 PRO A O 1
ATOM 3008 N N . SER A 1 381 ? -4.674 27.584 -12.847 1.00 64.12 381 SER A N 1
ATOM 3009 C CA . SER A 1 381 ? -4.883 29.018 -13.091 1.00 64.12 381 SER A CA 1
ATOM 3010 C C . SER A 1 381 ? -3.633 29.846 -12.739 1.00 64.12 381 SER A C 1
ATOM 3012 O O . SER A 1 381 ? -3.725 30.922 -12.144 1.00 64.12 381 SER A O 1
ATOM 3014 N N . GLY A 1 382 ? -2.446 29.334 -13.089 1.00 63.47 382 GLY A N 1
ATOM 3015 C CA . GLY A 1 382 ? -1.136 29.939 -12.801 1.00 63.47 382 GLY A CA 1
ATOM 3016 C C . GLY A 1 382 ? -0.315 29.151 -11.774 1.00 63.47 382 GLY A C 1
ATOM 3017 O O . GLY A 1 382 ? -0.643 28.004 -11.469 1.00 63.47 382 GLY A O 1
ATOM 3018 N N . ASP A 1 383 ? 0.758 29.759 -11.253 1.00 59.09 383 ASP A N 1
ATOM 3019 C CA . ASP A 1 383 ? 1.646 29.134 -10.260 1.00 59.09 383 ASP A CA 1
ATOM 3020 C C . ASP A 1 383 ? 0.854 28.743 -8.997 1.00 59.09 383 ASP A C 1
ATOM 3022 O O . ASP A 1 383 ? 0.379 29.599 -8.252 1.00 59.09 383 ASP A O 1
ATOM 3026 N N . ASP A 1 384 ? 0.677 27.432 -8.801 1.00 62.94 384 ASP A N 1
ATOM 3027 C CA . ASP A 1 384 ? 0.010 26.766 -7.671 1.00 62.94 384 ASP A CA 1
ATOM 3028 C C . ASP A 1 384 ? -1.448 27.173 -7.360 1.00 62.94 384 ASP A C 1
ATOM 3030 O O . ASP A 1 384 ? -2.017 26.708 -6.366 1.00 62.94 384 ASP A O 1
ATOM 3034 N N . LYS A 1 385 ? -2.105 27.938 -8.237 1.00 71.25 385 LYS A N 1
ATOM 3035 C CA . LYS A 1 385 ? -3.540 28.258 -8.159 1.00 71.25 385 LYS A CA 1
ATOM 3036 C C . LYS A 1 385 ? -4.377 27.342 -9.047 1.00 71.25 385 LYS A C 1
ATOM 3038 O O . LYS A 1 385 ? -3.980 26.996 -10.158 1.00 71.25 385 LYS A O 1
ATOM 3043 N N . TRP A 1 386 ? -5.564 26.993 -8.574 1.00 71.56 386 TRP A N 1
ATOM 3044 C CA . TRP A 1 386 ? -6.528 26.148 -9.272 1.00 71.56 386 TRP A CA 1
ATOM 3045 C C . TRP A 1 386 ? -7.873 26.844 -9.352 1.00 71.56 386 TRP A C 1
ATOM 3047 O O . TRP A 1 386 ? -8.378 27.307 -8.338 1.00 71.56 386 TRP A O 1
ATOM 3057 N N . ALA A 1 387 ? -8.448 26.894 -10.547 1.00 74.81 387 ALA A N 1
ATOM 3058 C CA . ALA A 1 387 ? -9.807 27.361 -10.767 1.00 74.81 387 ALA A CA 1
ATOM 3059 C C . ALA A 1 387 ? -10.756 26.159 -10.784 1.00 74.81 387 ALA A C 1
ATOM 3061 O O . ALA A 1 387 ? -10.510 25.174 -11.485 1.00 74.81 387 ALA A O 1
ATOM 3062 N N . LEU A 1 388 ? -11.818 26.238 -9.991 1.00 77.25 388 LEU A N 1
ATOM 3063 C CA . LEU A 1 388 ? -12.915 25.281 -9.952 1.00 77.25 388 LEU A CA 1
ATOM 3064 C C . LEU A 1 388 ? -14.131 25.921 -10.603 1.00 77.25 388 LEU A C 1
ATOM 3066 O O . LEU A 1 388 ? -14.717 26.840 -10.032 1.00 77.25 388 LEU A O 1
ATOM 3070 N N . SER A 1 389 ? -14.526 25.423 -11.769 1.00 80.19 389 SER A N 1
ATOM 3071 C CA . SER A 1 389 ? -15.734 25.896 -12.440 1.00 80.19 389 SER A CA 1
ATOM 3072 C C . SER A 1 389 ? -16.969 25.301 -11.768 1.00 80.19 389 SER A C 1
ATOM 3074 O O . SER A 1 389 ? -17.085 24.077 -11.614 1.00 80.19 389 SER A O 1
ATOM 3076 N N . LEU A 1 390 ? -17.904 26.166 -11.389 1.00 83.75 390 LEU A N 1
ATOM 3077 C CA . LEU A 1 390 ? -19.158 25.795 -10.755 1.00 83.75 390 LEU A CA 1
ATOM 3078 C C . LEU A 1 390 ? -20.343 26.555 -11.346 1.00 83.75 390 LEU A C 1
ATOM 3080 O O . LEU A 1 390 ? -20.202 27.648 -11.883 1.00 83.75 390 LEU A O 1
ATOM 3084 N N . SER A 1 391 ? -21.520 25.952 -11.236 1.00 85.62 391 SER A N 1
ATOM 3085 C CA . SER A 1 391 ? -22.786 26.525 -11.688 1.00 85.62 391 SER A CA 1
ATOM 3086 C C . SER A 1 391 ? -23.841 26.313 -10.612 1.00 85.62 391 SER A C 1
ATOM 3088 O O . SER A 1 391 ? -23.939 25.207 -10.072 1.00 85.62 391 SER A O 1
ATOM 3090 N N . PHE A 1 392 ? -24.605 27.347 -10.266 1.00 87.81 392 PHE A N 1
ATOM 3091 C CA . PHE A 1 392 ? -25.659 27.273 -9.250 1.00 87.81 392 PHE A CA 1
ATOM 3092 C C . PHE A 1 392 ? -26.828 28.198 -9.570 1.00 87.81 392 PHE A C 1
ATOM 3094 O O . PHE A 1 392 ? -26.673 29.188 -10.269 1.00 87.81 392 PHE A O 1
ATOM 3101 N N . GLU A 1 393 ? -28.007 27.893 -9.035 1.00 90.94 393 GLU A N 1
ATOM 3102 C CA . GLU A 1 393 ? -29.200 28.728 -9.168 1.00 90.94 393 GLU A CA 1
ATOM 3103 C C . GLU A 1 393 ? -29.511 29.433 -7.856 1.00 90.94 393 GLU A C 1
ATOM 3105 O O . GLU A 1 393 ? -29.580 28.782 -6.813 1.00 90.94 393 GLU A O 1
ATOM 3110 N N . THR A 1 394 ? -29.758 30.738 -7.897 1.00 91.38 394 THR A N 1
ATOM 3111 C CA . THR A 1 394 ? -30.261 31.466 -6.732 1.00 91.38 394 THR A CA 1
ATOM 3112 C C . THR A 1 394 ? -31.233 32.578 -7.107 1.00 91.38 394 THR A C 1
ATOM 3114 O O . THR A 1 394 ? -31.409 32.890 -8.284 1.00 91.38 394 THR A O 1
ATOM 3117 N N . GLN A 1 395 ? -31.918 33.120 -6.101 1.00 92.00 395 GLN A N 1
ATOM 3118 C CA . GLN A 1 395 ? -32.763 34.299 -6.255 1.00 92.00 395 GLN A CA 1
ATOM 3119 C C . GLN A 1 395 ? -31.894 35.552 -6.310 1.00 92.00 395 GLN A C 1
ATOM 3121 O O . GLN A 1 395 ? -30.937 35.643 -5.553 1.00 92.00 395 GLN A O 1
ATOM 3126 N N . CYS A 1 396 ? -32.230 36.503 -7.166 1.00 91.88 396 CYS A N 1
ATOM 3127 C CA . CYS A 1 396 ? -31.575 37.801 -7.283 1.00 91.88 396 CYS A CA 1
ATOM 3128 C C . CYS A 1 396 ? -32.599 38.866 -7.683 1.00 91.88 396 CYS A C 1
ATOM 3130 O O . CYS A 1 396 ? -33.726 38.541 -8.073 1.00 91.88 396 CYS A O 1
ATOM 3132 N N . GLU A 1 397 ? -32.208 40.131 -7.612 1.00 92.31 397 GLU A N 1
ATOM 3133 C CA . GLU A 1 397 ? -32.983 41.236 -8.165 1.00 92.31 397 GLU A CA 1
ATOM 3134 C C . GLU A 1 397 ? -32.496 41.533 -9.582 1.00 92.31 39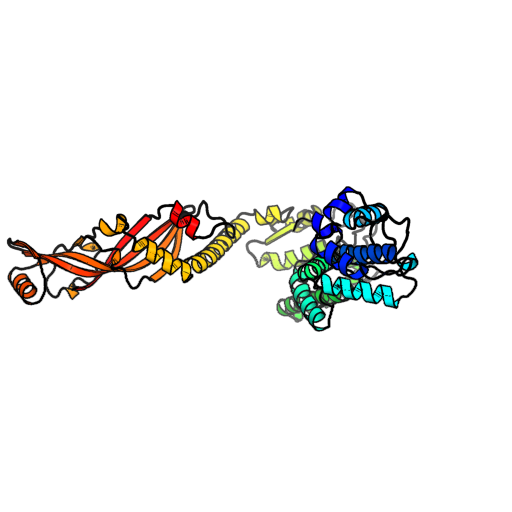7 GLU A C 1
ATOM 3136 O O . GLU A 1 397 ? -31.298 41.573 -9.846 1.00 92.31 397 GLU A O 1
ATOM 3141 N N . VAL A 1 398 ? -33.432 41.702 -10.512 1.00 92.12 398 VAL A N 1
ATOM 3142 C CA . VAL A 1 398 ? -33.140 42.120 -11.883 1.00 92.12 398 VAL A CA 1
ATOM 3143 C C . VAL A 1 398 ? -33.726 43.504 -12.062 1.00 92.12 398 VAL A C 1
ATOM 3145 O O . VAL A 1 398 ? -34.945 43.667 -11.961 1.00 92.12 398 VAL A O 1
ATOM 3148 N N . THR A 1 399 ? -32.872 44.483 -12.346 1.00 92.12 399 THR A N 1
ATOM 3149 C CA . THR A 1 399 ? -33.305 45.833 -12.714 1.00 92.12 399 THR A CA 1
ATOM 3150 C C . THR A 1 399 ? -33.179 45.989 -14.221 1.00 92.12 399 THR A C 1
ATOM 3152 O O . THR A 1 399 ? -32.177 45.596 -14.809 1.00 92.12 399 THR A O 1
ATOM 3155 N N . PHE A 1 400 ? -34.205 46.508 -14.887 1.00 91.69 400 PHE A N 1
ATOM 3156 C CA . PHE A 1 400 ? -34.175 46.725 -16.328 1.00 91.69 400 PHE A CA 1
ATOM 3157 C C . PHE A 1 400 ? -35.131 47.829 -16.761 1.00 91.69 400 PHE A C 1
ATOM 3159 O O . PHE A 1 400 ? -36.165 48.060 -16.140 1.00 91.69 400 PHE A O 1
ATOM 3166 N N . ALA A 1 401 ? -34.830 48.471 -17.887 1.00 90.81 401 ALA A N 1
ATOM 3167 C CA . ALA A 1 401 ? -35.710 49.459 -18.491 1.00 90.81 401 ALA A CA 1
ATOM 3168 C C . ALA A 1 401 ? -36.552 48.849 -19.621 1.00 90.81 401 ALA A C 1
ATOM 3170 O O . ALA A 1 401 ? -36.068 48.061 -20.436 1.00 90.81 401 ALA A O 1
ATOM 3171 N N . THR A 1 402 ? -37.822 49.238 -19.700 1.00 90.56 402 THR A N 1
ATOM 3172 C CA . THR A 1 402 ? -38.744 48.833 -20.768 1.00 90.56 402 THR A CA 1
ATOM 3173 C C . THR A 1 402 ? -39.671 49.982 -21.170 1.00 90.56 402 THR A C 1
ATOM 3175 O O . THR A 1 402 ? -39.642 51.070 -20.593 1.00 90.56 402 THR A O 1
ATOM 3178 N N . SER A 1 403 ? -40.486 49.780 -22.203 1.00 88.81 403 SER A N 1
ATOM 3179 C CA . SER A 1 403 ? -41.457 50.786 -22.631 1.00 88.81 403 SER A CA 1
ATOM 3180 C C . SER A 1 403 ? -42.651 50.853 -21.670 1.00 88.81 403 SER A C 1
ATOM 3182 O O . SER A 1 403 ? -43.104 49.832 -21.158 1.00 88.81 403 SER A O 1
ATOM 3184 N N . TRP A 1 404 ? -43.223 52.042 -21.467 1.00 84.44 404 TRP A N 1
ATOM 3185 C CA . TRP A 1 404 ? -44.379 52.231 -20.575 1.00 84.44 404 TRP A CA 1
ATOM 3186 C C . TRP A 1 404 ? -45.578 51.287 -20.851 1.00 84.44 404 TRP A C 1
ATOM 3188 O O . TRP A 1 404 ? -46.160 50.760 -19.904 1.00 84.44 404 TRP A O 1
ATOM 3198 N N . PRO A 1 405 ? -45.966 50.986 -22.112 1.00 86.69 405 PRO A N 1
ATOM 3199 C CA . PRO A 1 405 ? -47.042 50.022 -22.365 1.00 86.69 405 PRO A CA 1
ATOM 3200 C C . PRO A 1 405 ? -46.703 48.592 -21.922 1.00 86.69 405 PRO A C 1
ATOM 3202 O O . PRO A 1 405 ? -47.590 47.846 -21.507 1.00 86.69 405 PRO A O 1
ATOM 3205 N N . GLU A 1 406 ? -45.435 48.196 -22.039 1.00 86.38 406 GLU A N 1
ATOM 3206 C CA . GLU A 1 406 ? -44.954 46.880 -21.618 1.00 86.38 406 GLU A CA 1
ATOM 3207 C C . GLU A 1 406 ? -44.801 46.803 -20.092 1.00 86.38 406 GLU A C 1
ATOM 3209 O O . GLU A 1 406 ? -45.140 45.769 -19.513 1.00 86.38 406 GLU A O 1
ATOM 3214 N N . SER A 1 407 ? -44.409 47.900 -19.429 1.00 84.25 407 SER A N 1
ATOM 3215 C CA . SER A 1 407 ? -44.330 47.967 -17.962 1.00 84.25 407 SER A CA 1
ATOM 3216 C C . SER A 1 407 ? -45.698 47.761 -17.316 1.00 84.25 407 SER A C 1
ATOM 3218 O O . SER A 1 407 ? -45.845 46.902 -16.452 1.00 84.25 407 SER A O 1
ATOM 3220 N N . MET A 1 408 ? -46.737 48.431 -17.829 1.00 83.75 408 MET A N 1
ATOM 3221 C CA . MET A 1 408 ? -48.111 48.243 -17.354 1.00 83.75 408 MET A CA 1
ATOM 3222 C C . MET A 1 408 ? -48.585 46.795 -17.483 1.00 83.75 408 MET A C 1
ATOM 3224 O O . MET A 1 408 ? -49.391 46.325 -16.680 1.00 83.75 408 MET A O 1
ATOM 3228 N N . LYS A 1 409 ? -48.144 46.079 -18.523 1.00 85.31 409 LYS A N 1
ATOM 3229 C CA . LYS A 1 409 ? -48.494 44.668 -18.691 1.00 85.31 409 LYS A CA 1
ATOM 3230 C C . LYS A 1 409 ? -47.847 43.824 -17.591 1.00 85.31 409 LYS A C 1
ATOM 3232 O O . LYS A 1 409 ? -48.537 42.999 -17.000 1.00 85.31 409 LYS A O 1
ATOM 3237 N N . LEU A 1 410 ? -46.566 44.056 -17.303 1.00 84.00 410 LEU A N 1
ATOM 3238 C CA . LEU A 1 410 ? -45.843 43.346 -16.247 1.00 84.00 410 LEU A CA 1
ATOM 3239 C C . LEU A 1 410 ? -46.403 43.655 -14.854 1.00 84.00 410 LEU A C 1
ATOM 3241 O O . LEU A 1 410 ? -46.654 42.716 -14.110 1.00 84.00 410 LEU A O 1
ATOM 3245 N N . GLU A 1 411 ? -46.717 44.918 -14.548 1.00 83.00 411 GLU A N 1
ATOM 3246 C CA . GLU A 1 411 ? -47.343 45.346 -13.280 1.00 83.00 411 GLU A CA 1
ATOM 3247 C C . GLU A 1 411 ? -48.677 44.642 -12.981 1.00 83.00 411 GLU A C 1
ATOM 3249 O O . GLU A 1 411 ? -49.053 44.462 -11.825 1.00 83.00 411 GLU A O 1
ATOM 3254 N N . ASN A 1 412 ? -49.415 44.233 -14.017 1.00 82.62 412 ASN A N 1
ATOM 3255 C CA . ASN A 1 412 ? -50.677 43.512 -13.848 1.00 82.62 412 ASN A CA 1
ATOM 3256 C C . ASN A 1 412 ? -50.496 41.995 -13.676 1.00 82.62 412 ASN A C 1
ATOM 3258 O O . ASN A 1 412 ? -51.405 41.327 -13.180 1.00 82.62 412 ASN A O 1
ATOM 3262 N N . GLU A 1 413 ? -49.377 41.440 -14.142 1.00 83.38 413 GLU A N 1
ATOM 3263 C CA . GLU A 1 413 ? -49.143 39.993 -14.222 1.00 83.38 413 GLU A CA 1
ATOM 3264 C C . GLU A 1 413 ? -48.158 39.488 -13.159 1.00 83.38 413 GLU A C 1
ATOM 3266 O O . GLU A 1 413 ? -48.207 38.306 -12.808 1.00 83.38 413 GLU A O 1
ATOM 3271 N N . ARG A 1 414 ? -47.265 40.352 -12.662 1.00 83.38 414 ARG A N 1
ATOM 3272 C CA . ARG A 1 414 ? -46.136 40.003 -11.793 1.00 83.38 414 ARG A CA 1
ATOM 3273 C C . ARG A 1 414 ? -45.893 41.070 -10.728 1.00 83.38 414 ARG A C 1
ATOM 3275 O O . ARG A 1 414 ? -46.396 42.186 -10.820 1.00 83.38 414 ARG A O 1
ATOM 3282 N N . ASP A 1 415 ? -45.117 40.704 -9.717 1.00 82.88 415 ASP A N 1
ATOM 3283 C CA . ASP A 1 415 ? -44.735 41.593 -8.620 1.00 82.88 415 ASP A CA 1
ATOM 3284 C C . ASP A 1 415 ? -43.480 42.390 -9.010 1.00 82.88 415 ASP A C 1
ATOM 3286 O O . ASP A 1 415 ? -42.352 41.958 -8.774 1.00 82.88 415 ASP A O 1
ATOM 3290 N N . VAL A 1 416 ? -43.684 43.521 -9.695 1.00 86.56 416 VAL A N 1
ATOM 3291 C CA . VAL A 1 416 ? -42.612 44.408 -10.178 1.00 86.56 416 VAL A CA 1
ATOM 3292 C C . VAL A 1 416 ? -42.645 45.753 -9.455 1.00 86.56 416 VAL A C 1
ATOM 3294 O O . VAL A 1 416 ? -43.706 46.339 -9.234 1.00 86.56 416 VAL A O 1
ATOM 3297 N N . THR A 1 417 ? -41.469 46.267 -9.107 1.00 87.94 417 THR A N 1
ATOM 3298 C CA . THR A 1 417 ? -41.284 47.581 -8.481 1.00 87.94 417 THR A CA 1
ATOM 3299 C C . THR A 1 417 ? -40.836 48.588 -9.532 1.00 87.94 417 THR A C 1
ATOM 3301 O O . THR A 1 417 ? -39.905 48.322 -10.282 1.00 87.94 417 THR A O 1
ATOM 3304 N N . VAL A 1 418 ? -41.486 49.749 -9.600 1.00 86.50 418 VAL A N 1
ATOM 3305 C CA . VAL A 1 418 ? -41.087 50.839 -10.504 1.00 86.50 418 VAL A CA 1
ATOM 3306 C C . VAL A 1 418 ? -40.076 51.735 -9.790 1.00 86.50 418 VAL A C 1
ATOM 3308 O O . VAL A 1 418 ? -40.418 52.361 -8.787 1.00 86.50 418 VAL A O 1
ATOM 3311 N N . GLU A 1 419 ? -38.853 51.813 -10.310 1.00 83.25 419 GLU A N 1
ATOM 3312 C CA . GLU A 1 419 ? -37.766 52.627 -9.740 1.00 83.25 419 GLU A CA 1
ATOM 3313 C C . GLU A 1 419 ? -37.778 54.052 -10.310 1.00 83.25 419 GLU A C 1
ATOM 3315 O O . GLU A 1 419 ? -37.666 55.038 -9.576 1.00 83.25 419 GLU A O 1
ATOM 3320 N N . SER A 1 420 ? -37.982 54.174 -11.623 1.00 81.31 420 SER A N 1
ATOM 3321 C CA . SER A 1 420 ? -38.090 55.451 -12.326 1.00 81.31 420 SER A CA 1
ATOM 3322 C C . SER A 1 420 ? -39.039 55.335 -13.524 1.00 81.31 420 SER A C 1
ATOM 3324 O O . SER A 1 420 ? -39.213 54.265 -14.107 1.00 81.31 420 SER A O 1
ATOM 3326 N N . ALA A 1 421 ? -39.719 56.429 -13.871 1.00 74.38 4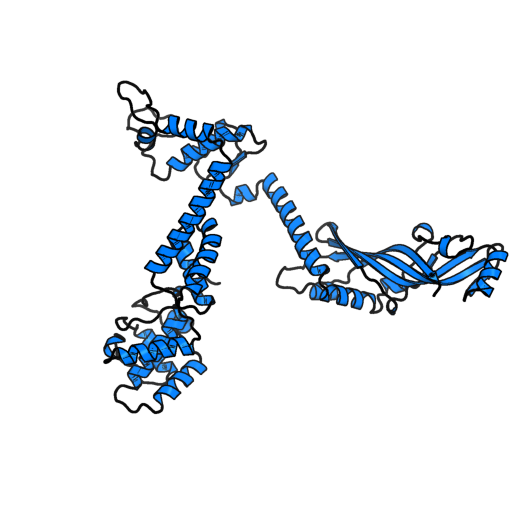21 ALA A N 1
ATOM 3327 C CA . ALA A 1 421 ? -40.721 56.441 -14.935 1.00 74.38 421 ALA A CA 1
ATOM 3328 C C . ALA A 1 421 ? -40.593 57.714 -15.781 1.00 74.38 421 ALA A C 1
ATOM 3330 O O . ALA A 1 421 ? -41.309 58.691 -15.553 1.00 74.38 421 ALA A O 1
ATOM 3331 N N . ASP A 1 422 ? -39.679 57.668 -16.752 1.00 75.06 422 ASP A N 1
ATOM 3332 C CA . ASP A 1 422 ? -39.510 58.682 -17.799 1.00 75.06 422 ASP A CA 1
ATOM 3333 C C . ASP A 1 422 ? -39.961 58.095 -19.162 1.00 75.06 422 ASP A C 1
ATOM 3335 O O . ASP A 1 422 ? -40.964 57.383 -19.231 1.00 75.06 422 ASP A O 1
ATOM 3339 N N . ASP A 1 423 ? -39.260 58.382 -20.268 1.00 76.19 423 ASP A N 1
ATOM 3340 C CA . ASP A 1 423 ? -39.571 57.826 -21.601 1.00 76.19 423 ASP A CA 1
ATOM 3341 C C . ASP A 1 423 ? -39.394 56.291 -21.662 1.00 76.19 423 ASP A C 1
ATOM 3343 O O . ASP A 1 423 ? -40.072 55.604 -22.432 1.00 76.19 423 ASP A O 1
ATOM 3347 N N . LEU A 1 424 ? -38.497 55.755 -20.831 1.00 84.94 424 LEU A N 1
ATOM 3348 C CA . LEU A 1 424 ? -38.404 54.341 -20.480 1.00 84.94 424 LEU A CA 1
ATOM 3349 C C . LEU A 1 424 ? -38.720 54.199 -18.988 1.00 84.94 424 LEU A C 1
ATOM 3351 O O . LEU A 1 424 ? -38.358 55.061 -18.186 1.00 84.94 424 LEU A O 1
ATOM 3355 N N . VAL A 1 425 ? -39.404 53.115 -18.636 1.00 86.94 425 VAL A N 1
ATOM 3356 C CA . VAL A 1 425 ? -39.751 52.780 -17.255 1.00 86.94 425 VAL A CA 1
ATOM 3357 C C . VAL A 1 425 ? -38.749 51.760 -16.749 1.00 86.94 425 VAL A C 1
ATOM 3359 O O . VAL A 1 425 ? -38.606 50.689 -17.342 1.00 86.94 425 VAL A O 1
ATOM 3362 N N . GLU A 1 426 ? -38.061 52.102 -15.670 1.00 89.50 426 GLU A N 1
ATOM 3363 C CA . GLU A 1 426 ? -37.137 51.218 -14.976 1.00 89.50 426 GLU A CA 1
ATOM 3364 C C . GLU A 1 426 ? -37.900 50.394 -13.944 1.00 89.50 426 GLU A C 1
ATOM 3366 O O . GLU A 1 426 ? -38.586 50.927 -13.065 1.00 89.50 426 GLU A O 1
ATOM 3371 N N . LEU A 1 427 ? -37.799 49.081 -14.088 1.00 90.12 427 LEU A N 1
ATOM 3372 C CA . LEU A 1 427 ? -38.469 48.094 -13.267 1.00 90.12 427 LEU A CA 1
ATOM 3373 C C . LEU A 1 427 ? -37.437 47.258 -12.530 1.00 90.12 427 LEU A C 1
ATOM 3375 O O . LEU A 1 427 ? -36.387 46.932 -13.080 1.00 90.12 427 LEU A O 1
ATOM 3379 N N . ARG A 1 428 ? -37.792 46.845 -11.319 1.00 91.25 428 ARG A N 1
ATOM 3380 C CA . ARG A 1 428 ? -37.072 45.858 -10.529 1.00 91.25 428 ARG A CA 1
ATOM 3381 C C . ARG A 1 428 ? -37.991 44.690 -10.199 1.00 91.25 428 ARG A C 1
ATOM 3383 O O . ARG A 1 428 ? -39.108 44.888 -9.724 1.00 91.25 428 ARG A O 1
ATOM 3390 N N . GLU A 1 429 ? -37.525 43.473 -10.443 1.00 91.50 429 GLU A N 1
ATOM 3391 C CA . GLU A 1 429 ? -38.263 42.237 -10.162 1.00 91.50 429 GLU A CA 1
ATOM 3392 C C . GLU A 1 429 ? -37.326 41.184 -9.561 1.00 91.50 429 GLU A C 1
ATOM 3394 O O . GLU A 1 429 ? -36.145 41.128 -9.903 1.00 91.50 429 GLU A O 1
ATOM 3399 N N . SER A 1 430 ? -37.845 40.311 -8.696 1.00 92.00 430 SER A N 1
ATOM 3400 C CA . SER A 1 430 ? -37.086 39.166 -8.186 1.00 92.00 430 SER A CA 1
ATOM 3401 C C . SER A 1 430 ? -37.113 37.990 -9.166 1.00 92.00 430 SER A C 1
ATOM 3403 O O . SER A 1 430 ? -38.175 37.539 -9.599 1.00 92.00 430 SER A O 1
ATOM 3405 N N . TRP A 1 431 ? -35.941 37.433 -9.470 1.00 92.62 431 TRP A N 1
ATOM 3406 C CA . TRP A 1 431 ? -35.772 36.324 -10.410 1.00 92.62 431 TRP A CA 1
ATOM 3407 C C . TRP A 1 431 ? -34.957 35.182 -9.820 1.00 92.62 431 TRP A C 1
ATOM 3409 O O . TRP A 1 431 ? -34.074 35.381 -8.998 1.00 92.62 431 TRP A O 1
ATOM 3419 N N . TRP A 1 432 ? -35.228 33.966 -10.286 1.00 91.75 432 TRP A N 1
ATOM 3420 C CA . TRP A 1 432 ? -34.275 32.866 -10.234 1.00 91.75 432 TRP A CA 1
ATOM 3421 C C . TRP A 1 432 ? -33.331 32.977 -11.430 1.00 91.75 432 TRP A C 1
ATOM 3423 O O . TRP A 1 432 ? -33.780 32.926 -12.580 1.00 91.75 432 TRP A O 1
ATOM 3433 N N . ALA A 1 433 ? -32.034 33.066 -11.154 1.00 91.00 433 ALA A N 1
ATOM 3434 C CA . ALA A 1 433 ? -30.979 33.059 -12.155 1.00 91.00 433 ALA A CA 1
ATOM 3435 C C . ALA A 1 433 ? -29.961 31.952 -11.861 1.00 91.00 433 ALA A C 1
ATOM 3437 O O . ALA A 1 433 ? -29.698 31.610 -10.705 1.00 91.00 433 ALA A O 1
ATOM 3438 N N . ARG A 1 434 ? -29.402 31.375 -12.926 1.00 92.06 434 ARG A N 1
ATOM 3439 C CA . ARG A 1 434 ? -28.293 30.426 -12.864 1.00 92.06 434 ARG A CA 1
ATOM 3440 C C . ARG A 1 434 ? -26.987 31.167 -13.104 1.00 92.06 434 ARG A C 1
ATOM 3442 O O . ARG A 1 434 ? -26.805 31.714 -14.183 1.00 92.06 434 ARG A O 1
ATOM 3449 N N . PHE A 1 435 ? -26.090 31.139 -12.136 1.00 89.19 435 PHE A N 1
ATOM 3450 C CA . PHE A 1 435 ? -24.787 31.785 -12.178 1.00 89.19 435 PHE A CA 1
ATOM 3451 C C . PHE A 1 435 ? -23.708 30.771 -12.537 1.00 89.19 435 PHE A C 1
ATOM 3453 O O . PHE A 1 435 ? -23.665 29.684 -11.953 1.00 89.19 435 PHE A O 1
ATOM 3460 N N . ASP A 1 436 ? -22.833 31.149 -13.465 1.00 87.62 436 ASP A N 1
ATOM 3461 C CA . ASP A 1 436 ? -21.619 30.409 -13.790 1.00 87.62 436 ASP A CA 1
ATOM 3462 C C . ASP A 1 436 ? -20.418 31.149 -13.190 1.00 87.62 436 ASP A C 1
ATOM 3464 O O . ASP A 1 436 ? -20.164 32.324 -13.484 1.00 87.62 436 ASP A O 1
ATOM 3468 N N . ALA A 1 437 ? -19.692 30.457 -12.316 1.00 85.12 437 ALA A N 1
ATOM 3469 C CA . ALA A 1 437 ? -18.632 31.044 -11.513 1.00 85.12 437 ALA A CA 1
ATOM 3470 C C . ALA A 1 437 ? -17.391 30.152 -11.443 1.00 85.12 437 ALA A C 1
ATOM 3472 O O . ALA A 1 437 ? -17.439 28.941 -11.668 1.00 85.12 437 ALA A O 1
ATOM 3473 N N . GLU A 1 438 ? -16.270 30.764 -11.089 1.00 84.44 438 GLU A N 1
ATOM 3474 C CA . GLU A 1 438 ? -15.010 30.093 -10.818 1.00 84.44 438 GLU A CA 1
ATOM 3475 C C . GLU A 1 438 ? -14.570 30.387 -9.388 1.00 84.44 438 GLU A C 1
ATOM 3477 O O . GLU A 1 438 ? -14.502 31.539 -8.969 1.00 84.44 438 GLU A O 1
ATOM 3482 N N . ILE A 1 439 ? -14.252 29.335 -8.634 1.00 79.44 439 ILE A N 1
ATOM 3483 C CA . ILE A 1 439 ? -13.573 29.475 -7.346 1.00 79.44 439 ILE A CA 1
ATOM 3484 C C . ILE A 1 439 ? -12.080 29.298 -7.570 1.00 79.44 439 ILE A C 1
ATOM 3486 O O . ILE A 1 439 ? -11.641 28.232 -8.012 1.00 79.44 439 ILE A O 1
ATOM 3490 N N . ILE A 1 440 ? -11.292 30.306 -7.205 1.00 77.06 440 ILE A N 1
ATOM 3491 C CA . ILE A 1 440 ? -9.835 30.212 -7.232 1.00 77.06 440 ILE A CA 1
ATOM 3492 C C . ILE A 1 440 ? -9.334 29.723 -5.871 1.00 77.06 440 ILE A C 1
ATOM 3494 O O . ILE A 1 440 ? -9.513 30.367 -4.838 1.00 77.06 440 ILE A O 1
ATOM 3498 N N . VAL A 1 441 ? -8.657 28.577 -5.884 1.00 72.69 441 VAL A N 1
ATOM 3499 C CA . VAL A 1 441 ? -8.036 27.952 -4.717 1.00 72.69 441 VAL A CA 1
ATOM 3500 C C . VAL A 1 441 ? -6.524 27.950 -4.885 1.00 72.69 441 VAL A C 1
ATOM 3502 O O . VAL A 1 441 ? -5.982 27.376 -5.829 1.00 72.69 441 VAL A O 1
ATOM 3505 N N . ASP A 1 442 ? -5.820 28.561 -3.942 1.00 70.38 442 ASP A N 1
ATOM 3506 C CA . ASP A 1 442 ? -4.367 28.453 -3.854 1.00 70.38 442 ASP A CA 1
ATOM 3507 C C . ASP A 1 442 ? -3.997 27.119 -3.175 1.00 70.38 442 ASP A C 1
ATOM 3509 O O . ASP A 1 442 ? -4.452 26.799 -2.080 1.00 70.38 442 ASP A O 1
ATOM 3513 N N . THR A 1 443 ? -3.200 26.298 -3.859 1.00 65.31 443 THR A N 1
ATOM 3514 C CA . THR A 1 443 ? -2.800 24.954 -3.409 1.00 65.31 443 THR A CA 1
ATOM 3515 C C . THR A 1 443 ? -1.358 24.893 -2.904 1.00 65.31 443 THR A C 1
ATOM 3517 O O . THR A 1 443 ? -0.878 23.805 -2.583 1.00 65.31 443 THR A O 1
ATOM 3520 N N . THR A 1 444 ? -0.663 26.032 -2.774 1.00 64.12 444 THR A N 1
ATOM 3521 C CA . THR A 1 444 ? 0.750 26.104 -2.335 1.00 64.12 444 THR A CA 1
ATOM 3522 C C . THR A 1 444 ? 1.012 25.413 -0.996 1.00 64.12 444 THR A C 1
ATOM 3524 O O . THR A 1 444 ? 2.110 24.912 -0.749 1.00 64.12 444 THR A O 1
ATOM 3527 N N . ARG A 1 445 ? 0.013 25.379 -0.106 1.00 57.38 445 ARG A N 1
ATOM 3528 C CA . ARG A 1 445 ? 0.120 24.787 1.238 1.00 57.38 445 ARG A CA 1
ATOM 3529 C C . ARG A 1 445 ? -0.406 23.357 1.331 1.00 57.38 445 ARG A C 1
ATOM 3531 O O . ARG A 1 445 ? -0.302 22.764 2.399 1.00 57.38 445 ARG A O 1
ATOM 3538 N N . TRP A 1 446 ? -0.952 22.807 0.249 1.00 59.44 446 TRP A N 1
ATOM 3539 C CA . TRP A 1 446 ? -1.612 21.508 0.273 1.00 59.44 446 TRP A CA 1
ATOM 3540 C C . TRP A 1 446 ? -0.613 20.348 0.296 1.00 59.44 446 TRP A C 1
ATOM 3542 O O . TRP A 1 446 ? 0.190 20.197 -0.629 1.00 59.44 446 TRP A O 1
ATOM 3552 N N . GLN A 1 447 ? -0.695 19.485 1.314 1.00 56.00 447 GLN A N 1
ATOM 3553 C CA . GLN A 1 447 ? 0.061 18.232 1.357 1.00 56.00 447 GLN A CA 1
ATOM 3554 C C . GLN A 1 447 ? -0.861 17.009 1.214 1.00 56.00 447 GLN A C 1
ATOM 3556 O O . GLN A 1 447 ? -1.646 16.716 2.125 1.00 56.00 447 GLN A O 1
ATOM 3561 N N . PRO A 1 448 ? -0.735 16.237 0.114 1.00 52.56 448 PRO A N 1
ATOM 3562 C CA . PRO A 1 448 ? -1.497 15.007 -0.076 1.00 52.56 448 PRO A CA 1
ATOM 3563 C C . PRO A 1 448 ? -1.312 14.036 1.102 1.00 52.56 448 PRO A C 1
ATOM 3565 O O . PRO A 1 448 ? -0.190 13.657 1.442 1.00 52.56 448 PRO A O 1
ATOM 3568 N N . GLY A 1 449 ? -2.416 13.611 1.723 1.00 51.62 449 GLY A N 1
ATOM 3569 C CA . GLY A 1 449 ? -2.429 12.604 2.795 1.00 51.62 449 GLY A CA 1
ATOM 3570 C C . GLY A 1 449 ? -2.171 13.119 4.218 1.00 51.62 449 GLY A C 1
ATOM 3571 O O . GLY A 1 449 ? -2.250 12.318 5.151 1.00 51.62 449 GLY A O 1
ATOM 3572 N N . VAL A 1 450 ? -1.893 14.416 4.398 1.00 53.06 450 VAL A N 1
ATOM 3573 C CA . VAL A 1 450 ? -1.723 15.057 5.719 1.00 53.06 450 VAL A CA 1
ATOM 3574 C C . VAL A 1 450 ? -2.876 16.012 6.014 1.00 53.06 450 VAL A C 1
ATOM 3576 O O . VAL A 1 450 ? -3.457 15.941 7.096 1.00 53.06 450 VAL A O 1
ATOM 3579 N N . ASP A 1 451 ? -3.248 16.843 5.040 1.00 53.84 451 ASP A N 1
ATOM 3580 C CA . ASP A 1 451 ? -4.318 17.825 5.194 1.00 53.84 451 ASP A CA 1
ATOM 3581 C C . ASP A 1 451 ? -5.625 17.307 4.587 1.00 53.84 451 ASP A C 1
ATOM 3583 O O . ASP A 1 451 ? -5.669 16.839 3.445 1.00 53.84 451 ASP A O 1
ATOM 3587 N N . THR A 1 452 ? -6.729 17.417 5.330 1.00 57.81 452 THR A N 1
ATOM 3588 C CA . THR A 1 452 ? -8.055 17.319 4.710 1.00 57.81 452 THR A CA 1
ATOM 3589 C C . THR A 1 452 ? -8.248 18.546 3.832 1.00 57.81 452 THR A C 1
ATOM 3591 O O . THR A 1 452 ? -8.034 19.658 4.298 1.00 57.81 452 THR A O 1
ATOM 3594 N N . MET A 1 453 ? -8.702 18.375 2.593 1.00 54.66 453 MET A N 1
ATOM 3595 C CA . MET A 1 453 ? -8.921 19.482 1.649 1.00 54.66 453 MET A CA 1
ATOM 3596 C C . MET A 1 453 ? -9.732 20.655 2.249 1.00 54.66 453 MET A C 1
ATOM 3598 O O . MET A 1 453 ? -9.531 21.805 1.878 1.00 54.66 453 MET A O 1
ATOM 3602 N N . TRP A 1 454 ? -10.578 20.399 3.251 1.00 55.28 454 TRP A N 1
ATOM 3603 C CA . TRP A 1 454 ? -11.332 21.432 3.965 1.00 55.28 454 TRP A CA 1
ATOM 3604 C C . TRP A 1 454 ? -10.569 22.293 4.956 1.00 55.28 454 TRP A C 1
ATOM 3606 O O . TRP A 1 454 ? -10.887 23.475 5.060 1.00 55.28 454 TRP A O 1
ATOM 3616 N N . SER A 1 455 ? -9.544 21.766 5.632 1.00 58.12 455 SER A N 1
ATOM 3617 C CA . SER A 1 455 ? -8.703 22.615 6.485 1.00 58.12 455 SER A CA 1
ATOM 3618 C C . SER A 1 455 ? -8.000 23.696 5.662 1.00 58.12 455 SER A C 1
ATOM 3620 O O . SER A 1 455 ? -7.616 24.723 6.211 1.00 58.12 455 SER A O 1
ATOM 3622 N N . MET A 1 456 ? -7.882 23.483 4.347 1.00 57.69 456 MET A N 1
ATOM 3623 C CA . MET A 1 456 ? -7.360 24.433 3.371 1.00 57.69 456 MET A CA 1
ATOM 3624 C C . MET A 1 456 ? -8.393 25.493 2.956 1.00 57.69 456 MET A C 1
ATOM 3626 O O . MET A 1 456 ? -8.074 26.675 2.968 1.00 57.69 456 MET A O 1
ATOM 3630 N N . ILE A 1 457 ? -9.642 25.118 2.654 1.00 56.03 457 ILE A N 1
ATOM 3631 C CA . ILE A 1 457 ? -10.662 26.091 2.212 1.00 56.03 457 ILE A CA 1
ATOM 3632 C C . ILE A 1 457 ? -11.089 27.027 3.360 1.00 56.03 457 ILE A C 1
ATOM 3634 O O . ILE A 1 457 ? -11.213 28.230 3.146 1.00 56.03 457 ILE A O 1
ATOM 3638 N N . GLU A 1 458 ? -11.211 26.525 4.596 1.00 57.12 458 GLU A N 1
ATOM 3639 C CA . GLU A 1 458 ? -11.529 27.365 5.769 1.00 57.12 458 GLU A CA 1
ATOM 3640 C C . GLU A 1 458 ? -10.416 28.372 6.116 1.00 57.12 458 GLU A C 1
ATOM 3642 O O . GLU A 1 458 ? -10.691 29.427 6.687 1.00 57.12 458 GLU A O 1
ATOM 3647 N N . THR A 1 459 ? -9.153 28.076 5.782 1.00 55.41 459 THR A N 1
ATOM 3648 C CA . THR A 1 459 ? -8.014 28.949 6.118 1.00 55.41 459 THR A CA 1
ATOM 3649 C C . THR A 1 459 ? -7.607 29.915 5.008 1.00 55.41 459 THR A C 1
ATOM 3651 O O . THR A 1 459 ? -6.883 30.868 5.304 1.00 55.41 459 THR A O 1
ATOM 3654 N N . MET A 1 460 ? -8.037 29.703 3.759 1.00 54.31 460 MET A N 1
ATOM 3655 C CA . MET A 1 460 ? -7.472 30.415 2.605 1.00 54.31 460 MET A CA 1
ATOM 3656 C C . MET A 1 460 ? -8.327 31.534 2.010 1.00 54.31 460 MET A C 1
ATOM 3658 O O . MET A 1 460 ? -7.762 32.293 1.233 1.00 54.31 460 MET A O 1
ATOM 3662 N N . LYS A 1 461 ? -9.598 31.711 2.414 1.00 62.84 461 LYS A N 1
ATOM 3663 C CA . LYS A 1 461 ? -10.514 32.718 1.829 1.00 62.84 461 LYS A CA 1
ATOM 3664 C C . LYS A 1 461 ? -10.549 32.610 0.290 1.00 62.84 461 LYS A C 1
ATOM 3666 O O . LYS A 1 461 ? -9.915 33.421 -0.379 1.00 62.84 461 LYS A O 1
ATOM 3671 N N . PRO A 1 462 ? -11.188 31.563 -0.262 1.00 69.00 462 PRO A N 1
ATOM 3672 C CA . PRO A 1 462 ? -11.279 31.398 -1.712 1.00 69.00 462 PRO A CA 1
ATOM 3673 C C . PRO A 1 462 ? -11.926 32.630 -2.353 1.00 69.00 462 PRO A C 1
ATOM 3675 O O . PRO A 1 462 ? -12.879 33.162 -1.795 1.00 69.00 462 PRO A O 1
ATOM 3678 N N . GLU A 1 463 ? -11.409 33.050 -3.505 1.00 73.56 463 GLU A N 1
ATOM 3679 C CA . GLU A 1 463 ? -11.980 34.148 -4.293 1.00 73.56 463 GLU A CA 1
ATOM 3680 C C . GLU A 1 463 ? -13.031 33.562 -5.247 1.00 73.56 463 GLU A C 1
ATOM 3682 O O . GLU A 1 463 ? -12.716 32.646 -6.022 1.00 73.56 463 GLU A O 1
ATOM 3687 N N . LEU A 1 464 ? -14.272 34.057 -5.181 1.00 79.94 464 LEU A N 1
ATOM 3688 C CA . LEU A 1 464 ? -15.335 33.727 -6.128 1.00 79.94 464 LEU A CA 1
ATOM 3689 C C . LEU A 1 464 ? -15.360 34.747 -7.270 1.00 79.94 464 LEU A C 1
ATOM 3691 O O . LEU A 1 464 ? -15.566 35.939 -7.060 1.00 79.94 464 LEU A O 1
ATOM 3695 N N . LEU A 1 465 ? -15.208 34.268 -8.501 1.00 80.44 465 LEU A N 1
ATOM 3696 C CA . LEU A 1 465 ? -15.376 35.071 -9.707 1.00 80.44 465 LEU A CA 1
ATOM 3697 C C . LEU A 1 465 ? -16.631 34.617 -10.438 1.00 80.44 465 LEU A C 1
ATOM 3699 O O . LEU A 1 465 ? -16.665 33.528 -11.007 1.00 80.44 465 LEU A O 1
ATOM 3703 N N . VAL A 1 466 ? -17.670 35.445 -10.425 1.00 81.25 466 VAL A N 1
ATOM 3704 C CA . VAL A 1 466 ? -18.894 35.191 -11.186 1.00 81.25 466 VAL A CA 1
ATOM 3705 C C . VAL A 1 466 ? -18.809 35.973 -12.485 1.00 81.25 466 VAL A C 1
ATOM 3707 O O . VAL A 1 466 ? -18.728 37.196 -12.462 1.00 81.25 466 VAL A O 1
ATOM 3710 N N . ASN A 1 467 ? -18.796 35.266 -13.613 1.00 77.56 467 ASN A N 1
ATOM 3711 C CA . ASN A 1 467 ? -18.589 35.907 -14.911 1.00 77.56 467 ASN A CA 1
ATOM 3712 C C . ASN A 1 467 ? -19.900 36.138 -15.657 1.00 77.56 467 ASN A C 1
ATOM 3714 O O . ASN A 1 467 ? -19.972 37.059 -16.458 1.00 77.56 467 ASN A O 1
ATOM 3718 N N . ARG A 1 468 ? -20.906 35.274 -15.459 1.00 86.62 468 ARG A N 1
ATOM 3719 C CA . ARG A 1 468 ? -22.178 35.329 -16.191 1.00 86.62 468 ARG A CA 1
ATOM 3720 C C . ARG A 1 468 ? -23.333 34.766 -15.385 1.00 86.62 468 ARG A C 1
ATOM 3722 O O . ARG A 1 468 ? -23.143 33.898 -14.528 1.00 86.62 468 ARG A O 1
ATOM 3729 N N . ALA A 1 469 ? -24.537 35.198 -15.737 1.00 90.56 469 ALA A N 1
ATOM 3730 C CA . ALA A 1 469 ? -25.773 34.626 -15.231 1.00 90.56 469 ALA A CA 1
ATOM 3731 C C . ALA A 1 469 ? -26.799 34.427 -16.347 1.00 90.56 469 ALA A C 1
ATOM 3733 O O . ALA A 1 469 ? -26.858 35.189 -17.303 1.00 90.56 469 ALA A O 1
ATOM 3734 N N . MET A 1 470 ? -27.641 33.410 -16.206 1.00 90.25 470 MET A N 1
ATOM 3735 C CA . MET A 1 470 ? -28.759 33.135 -17.099 1.00 90.25 470 MET A CA 1
ATOM 3736 C C . MET A 1 470 ? -30.070 33.233 -16.325 1.00 90.25 470 MET A C 1
ATOM 3738 O O . MET A 1 470 ? -30.261 32.507 -15.346 1.00 90.25 470 MET A O 1
ATOM 3742 N N . LEU A 1 471 ? -31.001 34.073 -16.777 1.00 89.44 471 LEU A N 1
ATOM 3743 C CA . LEU A 1 471 ? -32.338 34.136 -16.186 1.00 89.44 471 LEU A CA 1
ATOM 3744 C C . LEU A 1 471 ? -33.101 32.828 -16.432 1.00 89.44 471 LEU A C 1
ATOM 3746 O O . LEU A 1 471 ? -33.178 32.331 -17.555 1.00 89.44 471 LEU A O 1
ATOM 3750 N N . VAL A 1 472 ? -33.682 32.270 -15.368 1.00 87.69 472 VAL A N 1
ATOM 3751 C CA . VAL A 1 472 ? -34.433 31.008 -15.424 1.00 87.69 472 VAL A CA 1
ATOM 3752 C C . VAL A 1 472 ? -35.933 31.276 -15.373 1.00 87.69 472 VAL A C 1
ATOM 3754 O O . VAL A 1 472 ? -36.675 30.809 -16.237 1.00 87.69 472 VAL A O 1
ATOM 3757 N N . ARG A 1 473 ? -36.399 31.999 -14.346 1.00 86.38 473 ARG A N 1
ATOM 3758 C CA . ARG A 1 473 ? -37.820 32.343 -14.154 1.00 86.38 473 ARG A CA 1
ATOM 3759 C C . ARG A 1 473 ? -38.004 33.447 -13.103 1.00 86.38 473 ARG A C 1
ATOM 3761 O O . ARG A 1 473 ? -37.178 33.512 -12.196 1.00 86.38 473 ARG A O 1
ATOM 3768 N N . PRO A 1 474 ? -39.096 34.228 -13.150 1.00 83.75 474 PRO A N 1
ATOM 3769 C CA . PRO A 1 474 ? -39.466 35.115 -12.045 1.00 83.75 474 PRO A CA 1
ATOM 3770 C C . PRO A 1 474 ? -39.806 34.307 -10.776 1.00 83.75 474 PRO A C 1
ATOM 3772 O O . PRO A 1 474 ? -40.129 33.112 -10.868 1.00 83.75 474 PRO A O 1
ATOM 3775 N N . VAL A 1 475 ? -39.654 34.932 -9.602 1.00 81.50 475 VAL A N 1
ATOM 3776 C CA . VAL A 1 475 ? -39.844 34.308 -8.271 1.00 81.50 475 VAL A CA 1
ATOM 3777 C C . VAL A 1 475 ? -41.302 34.010 -7.944 1.00 81.50 475 VAL A C 1
ATOM 3779 O O . VAL A 1 475 ? -42.179 34.842 -8.252 1.00 81.50 475 VAL A O 1
#